Protein AF-A0A813FRA6-F1 (afdb_monomer_lite)

Foldseek 3Di:
DDDLLLQLLLQLQLCLVCVVVCVPPPDDDDDDPDPLNVQLSVQNVVPHHSAAADPCALNPPCCVVPVVVVVRHDRPDPDDDPDDPCCDPSNVVSVVVSPPDPDPPPDDAAADPCAQNDPDPDPVVVVRHDHDPPDPDDDDDDDDDDDDDDDDDDDDDDDDDDDDDDDDDDDDDDDDDDDDDDDDDDDDDDDDDDDDDDDDDDDDPDDDDDDDDDDDDDDDDDDDDDDDPPDDLVPAAADPCAPNDPDPDVVCPSRHDHQVVDDVGDDPVRVVVVVLLVVLVVLVVCLLVVVLVVNVVVCVVPLVSLLDDRPPFQDGNLLSCLLVLVLVSNCCSCPVRVHDQCRHGPVRDGSLVSNVVSLVVCPPDDPVSNVSSVVSSVVSCVRVVDPPDDDDDDDDDDCPVVVVVQLQQKWKAKDAQPDCVRGAIWGWDPDADPNHTKTWGDDPDDDPDQIKIWHADVPVLQGIAIARDPPDPDDGQKGWARSNCNDDPVVDDFPDWTWMWGDCVNPVDTDTDDSVRITMGMDGDD

Sequence (526 aa):
MNDPYIVGGCLGSVLRRHRAKLKNLQKVVLAGASEAFASSCSRAWRGEDPRPSCLEGALCSRCISDPSHASRYSHAGGVVEEGGAGDSVVDAALLMLANYPADPNQSSLPPCRYGSQCRITKAEHLLRFLHPEQLPGGSGGSLNPRPASSARGITTTTRGIVSAEKPGDRPSTAGAKTPGSENFLRAPQGARSTPTITAKGQQQQQQQQVRRQASPLPKGTQLSSSSGSRCNPDQTPVCKYGEACYSQNPNHLAEFSHPWRQPGGESEQQAEERRETQQSHLVLNLAKAGDWEKVRKTLLQQPQLMDLRPANRTCALIHYAAFQLSTSTLDMLLTDFGADPLLQTKDGQTPLEMIKTALKTEVNMSATDRRRAENAMLRLGRSTGAKISPSATPGSSSPATEAAAKASRTVLTVTACIVDDLNGDYGMMSGFQNGKPTYEKATTHASSQKPLYMFFHQRLATGWCIGLDPTSDSDPLAYIGQTISKEDPCSKAYASTWRVCYSPSVLSAPYWASSTHMTVSKRFRR

Structure (mmCIF, N/CA/C/O backbone):
data_AF-A0A813FRA6-F1
#
_entry.id   AF-A0A813FRA6-F1
#
loop_
_atom_site.group_PDB
_atom_site.id
_atom_site.type_symbol
_atom_site.label_atom_id
_atom_site.label_alt_id
_atom_site.label_comp_id
_atom_site.label_asym_id
_atom_site.label_entity_id
_atom_site.label_seq_id
_atom_site.pdbx_PDB_ins_code
_atom_site.Cartn_x
_atom_site.Cartn_y
_atom_site.Cartn_z
_atom_site.occupancy
_atom_site.B_iso_or_equiv
_atom_site.auth_seq_id
_atom_site.auth_comp_id
_atom_site.auth_asym_id
_atom_site.auth_atom_id
_atom_site.pdbx_PDB_model_num
ATOM 1 N N . MET A 1 1 ? -4.646 10.549 -23.892 1.00 58.91 1 MET A N 1
ATOM 2 C CA . MET A 1 1 ? -3.787 11.491 -23.137 1.00 58.91 1 MET A CA 1
ATOM 3 C C . MET A 1 1 ? -4.608 12.730 -22.840 1.00 58.91 1 MET A C 1
ATOM 5 O O . MET A 1 1 ? -5.498 13.027 -23.627 1.00 58.91 1 MET A O 1
ATOM 9 N N . ASN A 1 2 ? -4.335 13.421 -21.736 1.00 85.44 2 ASN A N 1
ATOM 10 C CA . ASN A 1 2 ? -5.045 14.655 -21.405 1.00 85.44 2 ASN A CA 1
ATOM 11 C C . ASN A 1 2 ? -4.448 15.810 -22.218 1.00 85.44 2 ASN A C 1
ATOM 13 O O . ASN A 1 2 ? -3.234 15.999 -22.194 1.00 85.44 2 ASN A O 1
ATOM 17 N N . ASP A 1 3 ? -5.284 16.557 -22.939 1.00 89.00 3 ASP A N 1
ATOM 18 C CA . ASP A 1 3 ? -4.830 17.719 -23.705 1.00 89.00 3 ASP A CA 1
ATOM 19 C C . ASP A 1 3 ? -4.508 18.884 -22.742 1.00 89.00 3 ASP A C 1
ATOM 21 O O . ASP A 1 3 ? -5.363 19.237 -21.916 1.00 89.00 3 ASP A O 1
ATOM 25 N N . PRO A 1 4 ? -3.296 19.473 -22.792 1.00 91.19 4 PRO A N 1
ATOM 26 C CA . PRO A 1 4 ? -2.889 20.506 -21.845 1.00 91.19 4 PRO A CA 1
ATOM 27 C C . PRO A 1 4 ? -3.751 21.770 -21.940 1.00 91.19 4 PRO A C 1
ATOM 29 O O . PRO A 1 4 ? -3.968 22.407 -20.910 1.00 91.19 4 PRO A O 1
ATOM 32 N N . TYR A 1 5 ? -4.284 22.105 -23.122 1.00 91.88 5 TYR A N 1
ATOM 33 C CA . TYR A 1 5 ? -5.136 23.282 -23.304 1.00 91.88 5 TYR A CA 1
ATOM 34 C C . TYR A 1 5 ? -6.516 23.090 -22.665 1.00 91.88 5 TYR A C 1
ATOM 36 O O . TYR A 1 5 ? -7.050 24.018 -22.058 1.00 91.88 5 TYR A O 1
ATOM 44 N N . ILE A 1 6 ? -7.071 21.874 -22.736 1.00 88.81 6 ILE A N 1
ATOM 45 C CA . ILE A 1 6 ? -8.365 21.546 -22.121 1.00 88.81 6 ILE A CA 1
ATOM 46 C C . ILE A 1 6 ? -8.242 21.518 -20.593 1.00 88.81 6 ILE A C 1
ATOM 48 O O . ILE A 1 6 ? -9.034 22.160 -19.906 1.00 88.81 6 ILE A O 1
ATOM 52 N N . VAL A 1 7 ? -7.241 20.821 -20.037 1.00 92.62 7 VAL A N 1
ATOM 53 C CA . VAL A 1 7 ? -7.095 20.724 -18.570 1.00 92.62 7 VAL A CA 1
ATOM 54 C C . VAL A 1 7 ? -6.694 22.067 -17.955 1.00 92.62 7 VAL A C 1
ATOM 56 O O . VAL A 1 7 ? -7.208 22.423 -16.893 1.00 92.62 7 VAL A O 1
ATOM 59 N N . GLY A 1 8 ? -5.834 22.840 -18.627 1.00 94.44 8 GLY A N 1
ATOM 60 C CA . GLY A 1 8 ? -5.504 24.200 -18.205 1.00 94.44 8 GLY A CA 1
ATOM 61 C C . GLY A 1 8 ? -6.724 25.117 -18.265 1.00 94.44 8 GLY A C 1
ATOM 62 O O . GLY A 1 8 ? -7.016 25.796 -17.284 1.00 94.44 8 GLY A O 1
ATOM 63 N N . GLY A 1 9 ? -7.504 25.063 -19.350 1.00 94.69 9 GLY A N 1
ATOM 64 C CA . GLY A 1 9 ? -8.770 25.789 -19.481 1.00 94.69 9 GLY A CA 1
ATOM 65 C C . GLY A 1 9 ? -9.768 25.485 -18.359 1.00 94.69 9 GLY A C 1
ATOM 66 O O . GLY A 1 9 ? -10.227 26.409 -17.688 1.00 94.69 9 GLY A O 1
ATOM 67 N N . CYS A 1 10 ? -10.036 24.202 -18.083 1.00 93.56 10 CYS A N 1
ATOM 68 C CA . CYS A 1 10 ? -10.879 23.777 -16.958 1.00 93.56 10 CYS A CA 1
ATOM 69 C C . CYS A 1 10 ? -10.415 24.387 -15.625 1.00 93.56 10 CYS A C 1
ATOM 71 O O . CYS A 1 10 ? -11.221 24.965 -14.894 1.00 93.56 10 CYS A O 1
ATOM 73 N N . LEU A 1 11 ? -9.117 24.283 -15.310 1.00 94.25 11 LEU A N 1
ATOM 74 C CA . LEU A 1 11 ? -8.564 24.811 -14.062 1.00 94.25 11 LEU A CA 1
ATOM 75 C C . LEU A 1 11 ? -8.674 26.342 -13.995 1.00 94.25 11 LEU A C 1
ATOM 77 O O . LEU A 1 11 ? -9.084 26.878 -12.966 1.00 94.25 11 LEU A O 1
ATOM 81 N N . GLY A 1 12 ? -8.369 27.044 -15.088 1.00 94.44 12 GLY A N 1
ATOM 82 C CA . GLY A 1 12 ? -8.469 28.501 -15.167 1.00 94.44 12 GLY A CA 1
ATOM 83 C C . GLY A 1 12 ? -9.892 29.002 -14.924 1.00 94.44 12 GLY A C 1
ATOM 84 O O . GLY A 1 12 ? -10.078 29.926 -14.134 1.00 94.44 12 GLY A O 1
ATOM 85 N N . SER A 1 13 ? -10.901 28.344 -15.505 1.00 94.06 13 SER A N 1
ATOM 86 C CA . SER A 1 13 ? -12.316 28.686 -15.301 1.00 94.06 13 SER A CA 1
ATOM 87 C C . SER A 1 13 ? -12.817 28.367 -13.884 1.00 94.06 13 SER A C 1
ATOM 89 O O . SER A 1 13 ? -13.525 29.186 -13.290 1.00 94.06 13 SER A O 1
ATOM 91 N N . VAL A 1 14 ? -12.401 27.239 -13.287 1.00 93.94 14 VAL A N 1
ATOM 92 C CA . VAL A 1 14 ? -12.669 26.927 -11.865 1.00 93.94 14 VAL A CA 1
ATOM 93 C C . VAL A 1 14 ? -12.080 28.012 -10.961 1.00 93.94 14 VAL A C 1
ATOM 95 O O . VAL A 1 14 ? -12.782 28.579 -10.120 1.00 93.94 14 VAL A O 1
ATOM 98 N N . LEU A 1 15 ? -10.804 28.353 -11.161 1.00 93.50 15 LEU A N 1
ATOM 99 C CA . LEU A 1 15 ? -10.132 29.396 -10.394 1.00 93.50 15 LEU A CA 1
ATOM 100 C C . LEU A 1 15 ? -10.828 30.758 -10.594 1.00 93.50 15 LEU A C 1
ATOM 102 O O . LEU A 1 15 ? -11.135 31.419 -9.601 1.00 93.50 15 LEU A O 1
ATOM 106 N N . ARG A 1 16 ? -11.168 31.150 -11.835 1.00 92.62 16 ARG A N 1
ATOM 107 C CA . ARG A 1 16 ? -11.872 32.411 -12.162 1.00 92.62 16 ARG A CA 1
ATOM 108 C C . ARG A 1 16 ? -13.177 32.545 -11.382 1.00 92.62 16 ARG A C 1
ATOM 110 O O . ARG A 1 16 ? -13.415 33.587 -10.773 1.00 92.62 16 ARG A O 1
ATOM 117 N N . ARG A 1 17 ? -13.983 31.480 -11.323 1.00 90.75 17 ARG A N 1
ATOM 118 C CA . ARG A 1 17 ? -15.232 31.429 -10.542 1.00 90.75 17 ARG A CA 1
ATOM 119 C C . ARG A 1 17 ? -14.991 31.584 -9.039 1.00 90.75 17 ARG A C 1
ATOM 121 O O . ARG A 1 17 ? -15.763 32.249 -8.351 1.00 90.75 17 ARG A O 1
ATOM 128 N N . HIS A 1 18 ? -13.906 31.012 -8.519 1.00 92.06 18 HIS A N 1
ATOM 129 C CA . HIS A 1 18 ? -13.543 31.122 -7.106 1.00 92.06 18 HIS A CA 1
ATOM 130 C C . HIS A 1 18 ? -12.729 32.375 -6.746 1.00 92.06 18 HIS A C 1
ATOM 132 O O . HIS A 1 18 ? -12.521 32.619 -5.558 1.00 92.06 18 HIS A O 1
ATOM 138 N N . ARG A 1 19 ? -12.365 33.237 -7.709 1.00 90.38 19 ARG A N 1
ATOM 139 C CA . ARG A 1 19 ? -11.602 34.488 -7.504 1.00 90.38 19 ARG A CA 1
ATOM 140 C C . ARG A 1 19 ? -12.143 35.378 -6.377 1.00 90.38 19 ARG A C 1
ATOM 142 O O . ARG A 1 19 ? -11.358 36.011 -5.681 1.00 90.38 19 ARG A O 1
ATOM 149 N N . ALA A 1 20 ? -13.458 35.391 -6.143 1.00 88.38 20 ALA A N 1
ATOM 150 C CA . ALA A 1 20 ? -14.070 36.127 -5.031 1.00 88.38 20 ALA A CA 1
ATOM 151 C C . ALA A 1 20 ? -13.748 35.547 -3.635 1.00 88.38 20 ALA A C 1
ATOM 153 O O . ALA A 1 20 ? -13.649 36.313 -2.679 1.00 88.38 20 ALA A O 1
ATOM 154 N N . LYS A 1 21 ? -13.553 34.225 -3.521 1.00 88.88 21 LYS A N 1
ATOM 155 C CA . LYS A 1 21 ? -13.113 33.528 -2.296 1.00 88.88 21 LYS A CA 1
ATOM 156 C C . LYS A 1 21 ? -11.585 33.519 -2.154 1.00 88.88 21 LYS A C 1
ATOM 158 O O . LYS A 1 21 ? -11.073 33.546 -1.044 1.00 88.88 21 LYS A O 1
ATOM 163 N N . LEU A 1 22 ? -10.860 33.534 -3.275 1.00 85.88 22 LEU A N 1
ATOM 164 C CA . LEU A 1 22 ? -9.391 33.542 -3.321 1.00 85.88 22 LEU A CA 1
ATOM 165 C C . LEU A 1 22 ? -8.765 34.935 -3.093 1.00 85.88 22 LEU A C 1
ATOM 167 O O . LEU A 1 22 ? -7.548 35.058 -3.173 1.00 85.88 22 LEU A O 1
ATOM 171 N N . LYS A 1 23 ? -9.557 35.976 -2.778 1.00 83.25 23 LYS A N 1
ATOM 172 C CA . LYS A 1 23 ? -9.085 37.363 -2.559 1.00 83.25 23 LYS A CA 1
ATOM 173 C C . LYS A 1 23 ? -7.955 37.500 -1.526 1.00 83.25 23 LYS A C 1
ATOM 175 O O . LYS A 1 23 ? -7.178 38.442 -1.618 1.00 83.25 23 LYS A O 1
ATOM 180 N N . ASN A 1 24 ? -7.859 36.572 -0.573 1.00 84.50 24 ASN A N 1
ATOM 181 C CA . ASN A 1 24 ? -6.839 36.591 0.480 1.00 84.50 24 ASN A CA 1
ATOM 182 C C . ASN A 1 24 ? -5.502 35.952 0.044 1.00 84.50 24 ASN A C 1
ATOM 184 O O . ASN A 1 24 ? -4.516 36.053 0.769 1.00 84.50 24 ASN A O 1
ATOM 188 N N . LEU A 1 25 ? -5.441 35.299 -1.124 1.00 78.00 25 LEU A N 1
ATOM 189 C CA . LEU A 1 25 ? -4.198 34.761 -1.680 1.00 78.00 25 LEU A CA 1
ATOM 190 C C . LEU A 1 25 ? -3.490 35.842 -2.503 1.00 78.00 25 LEU A C 1
ATOM 192 O O . LEU A 1 25 ? -3.868 36.114 -3.641 1.00 78.00 25 LEU A O 1
ATOM 196 N N . GLN A 1 26 ? -2.421 36.420 -1.950 1.00 71.00 26 GLN A N 1
ATOM 197 C CA . GLN A 1 26 ? -1.616 37.447 -2.632 1.00 71.00 26 GLN A CA 1
ATOM 198 C C . GLN A 1 26 ? -1.001 36.966 -3.960 1.00 71.00 26 GLN A C 1
ATOM 200 O O . GLN A 1 26 ? -0.720 37.777 -4.840 1.00 71.00 26 GLN A O 1
ATOM 205 N N . LYS A 1 27 ? -0.769 35.655 -4.113 1.00 81.94 27 LYS A N 1
ATOM 206 C CA . LYS A 1 27 ? -0.176 35.054 -5.311 1.00 81.94 27 LYS A CA 1
ATOM 207 C C . LYS A 1 27 ? -0.664 33.617 -5.490 1.00 81.94 27 LYS A C 1
ATOM 209 O O . LYS A 1 27 ? -0.610 32.827 -4.553 1.00 81.94 27 LYS A O 1
ATOM 214 N N . VAL A 1 28 ? -1.074 33.268 -6.708 1.00 78.56 28 VAL A N 1
ATOM 215 C CA . VAL A 1 28 ? -1.267 31.877 -7.146 1.00 78.56 28 VAL A CA 1
ATOM 216 C C . VAL A 1 28 ? -0.124 31.545 -8.100 1.00 78.56 28 VAL A C 1
ATOM 218 O O . VAL A 1 28 ? 0.088 32.261 -9.077 1.00 78.56 28 VAL A O 1
ATOM 221 N N . VAL A 1 29 ? 0.634 30.487 -7.809 1.00 84.81 29 VAL A N 1
ATOM 222 C CA . VAL A 1 29 ? 1.741 30.015 -8.654 1.00 84.81 29 VAL A CA 1
ATOM 223 C C . VAL A 1 29 ? 1.311 28.713 -9.319 1.00 84.81 29 VAL A C 1
ATOM 225 O O . VAL A 1 29 ? 1.082 27.715 -8.641 1.00 84.81 29 VAL A O 1
ATOM 228 N N . LEU A 1 30 ? 1.198 28.724 -10.646 1.00 81.50 30 LEU A N 1
ATOM 229 C CA . LEU A 1 30 ? 0.900 27.535 -11.442 1.00 81.50 30 LEU A CA 1
ATOM 230 C C . LEU A 1 30 ? 2.218 26.898 -11.893 1.00 81.50 30 LEU A C 1
ATOM 232 O O . LEU A 1 30 ? 2.856 27.384 -12.824 1.00 81.50 30 LEU A O 1
ATOM 236 N N . ALA A 1 31 ? 2.625 25.818 -11.228 1.00 76.94 31 ALA A N 1
ATOM 237 C CA . ALA A 1 31 ? 3.746 24.988 -11.658 1.00 76.94 31 ALA A CA 1
ATOM 238 C C . ALA A 1 31 ? 3.228 23.800 -12.482 1.00 76.94 31 ALA A C 1
ATOM 240 O O . ALA A 1 31 ? 2.340 23.071 -12.041 1.00 76.94 31 ALA A O 1
ATOM 241 N N . GLY A 1 32 ? 3.787 23.586 -13.673 1.00 78.62 32 GLY A N 1
ATOM 242 C CA . GLY A 1 32 ? 3.429 22.464 -14.537 1.00 78.62 32 GLY A CA 1
ATOM 243 C C . GLY A 1 32 ? 4.476 22.237 -15.622 1.00 78.62 32 GLY A C 1
ATOM 244 O O . GLY A 1 32 ? 5.059 23.186 -16.131 1.00 78.62 32 GLY A O 1
ATOM 245 N N . ALA A 1 33 ? 4.700 20.977 -15.998 1.00 81.38 33 ALA A N 1
ATOM 246 C CA . ALA A 1 33 ? 5.732 20.576 -16.964 1.00 81.38 33 ALA A CA 1
ATOM 247 C C . ALA A 1 33 ? 5.398 20.907 -18.439 1.00 81.38 33 ALA A C 1
ATOM 249 O O . ALA A 1 33 ? 6.047 20.402 -19.350 1.00 81.38 33 ALA A O 1
ATOM 250 N N . SER A 1 34 ? 4.361 21.712 -18.692 1.00 91.50 34 SER A N 1
ATOM 251 C CA . SER A 1 34 ? 3.933 22.115 -20.031 1.00 91.50 34 SER A CA 1
ATOM 252 C C . SER A 1 34 ? 3.482 23.572 -20.024 1.00 91.50 34 SER A C 1
ATOM 254 O O . SER A 1 34 ? 2.524 23.939 -19.342 1.00 91.50 34 SER A O 1
ATOM 256 N N . GLU A 1 35 ? 4.148 24.394 -20.831 1.00 92.69 35 GLU A N 1
ATOM 257 C CA . GLU A 1 35 ? 3.811 25.807 -21.022 1.00 92.69 35 GLU A CA 1
ATOM 258 C C . GLU A 1 35 ? 2.386 25.991 -21.574 1.00 92.69 35 GLU A C 1
ATOM 260 O O . GLU A 1 35 ? 1.665 26.889 -21.146 1.00 92.69 35 GLU A O 1
ATOM 265 N N . ALA A 1 36 ? 1.924 25.077 -22.437 1.00 93.38 36 ALA A N 1
ATOM 266 C CA . ALA A 1 36 ? 0.559 25.063 -22.968 1.00 93.38 36 ALA A CA 1
ATOM 267 C C . ALA A 1 36 ? -0.516 24.986 -21.865 1.00 93.38 36 ALA A C 1
ATOM 269 O O . ALA A 1 36 ? -1.549 25.653 -21.957 1.00 93.38 36 ALA A O 1
ATOM 270 N N . PHE A 1 37 ? -0.261 24.222 -20.797 1.00 94.75 37 PHE A N 1
ATOM 271 C CA . PHE A 1 37 ? -1.153 24.116 -19.638 1.00 94.75 37 PHE A CA 1
ATOM 272 C C . PHE A 1 37 ? -1.153 25.403 -18.798 1.00 94.75 37 PHE A C 1
ATOM 274 O O . PHE A 1 37 ? -2.215 25.915 -18.443 1.00 94.75 37 PHE A O 1
ATOM 281 N N . ALA A 1 38 ? 0.027 25.970 -18.524 1.00 93.81 38 ALA A N 1
ATOM 282 C CA . ALA A 1 38 ? 0.139 27.226 -17.782 1.00 93.81 38 ALA A CA 1
ATOM 283 C C . ALA A 1 38 ? -0.499 28.403 -18.548 1.00 93.81 38 ALA A C 1
ATOM 285 O O . ALA A 1 38 ? -1.230 29.206 -17.964 1.00 93.81 38 ALA A O 1
ATOM 286 N N . SER A 1 39 ? -0.280 28.469 -19.865 1.00 93.81 39 SER A N 1
ATOM 287 C CA . SER A 1 39 ? -0.827 29.492 -20.758 1.00 93.81 39 SER A CA 1
ATOM 288 C C . SER A 1 39 ? -2.355 29.415 -20.850 1.00 93.81 39 SER A C 1
ATOM 290 O O . SER A 1 39 ? -3.034 30.391 -20.531 1.00 93.81 39 SER A O 1
ATOM 292 N N . SER A 1 40 ? -2.924 28.247 -21.171 1.00 95.06 40 SER A N 1
ATOM 293 C CA . SER A 1 40 ? -4.387 28.062 -21.227 1.00 95.06 40 SER A CA 1
ATOM 294 C C . SER A 1 40 ? -5.079 28.349 -19.890 1.00 95.06 40 SER A C 1
ATOM 296 O O . SER A 1 40 ? -6.104 29.030 -19.872 1.00 95.06 40 SER A O 1
ATOM 298 N N . CYS A 1 41 ? -4.492 27.928 -18.765 1.00 94.88 41 CYS A N 1
ATOM 299 C CA . CYS A 1 41 ? -5.009 28.249 -17.433 1.00 94.88 41 CYS A CA 1
ATOM 300 C C . CYS A 1 41 ? -4.947 29.753 -17.118 1.00 94.88 41 CYS A C 1
ATOM 302 O O . CYS A 1 41 ? -5.882 30.301 -16.535 1.00 94.88 41 CYS A O 1
ATOM 304 N N . SER A 1 42 ? -3.875 30.439 -17.527 1.00 93.06 42 SER A N 1
ATOM 305 C CA . SER A 1 42 ? -3.710 31.893 -17.376 1.00 93.06 42 SER A CA 1
ATOM 306 C C . SER A 1 42 ? -4.744 32.680 -18.195 1.00 93.06 42 SER A C 1
ATOM 308 O O . SER A 1 42 ? -5.287 33.682 -17.722 1.00 93.06 42 SER A O 1
ATOM 310 N N . ARG A 1 43 ? -5.068 32.195 -19.400 1.00 93.75 43 ARG A N 1
ATOM 311 C CA . ARG A 1 43 ? -6.066 32.776 -20.312 1.00 93.75 43 ARG A CA 1
ATOM 312 C C . ARG A 1 43 ? -7.496 32.573 -19.805 1.00 93.75 43 ARG A C 1
ATOM 314 O O . ARG A 1 43 ? -8.196 33.560 -19.575 1.00 93.75 43 ARG A O 1
ATOM 321 N N . ALA A 1 44 ? -7.875 31.340 -19.471 1.00 95.06 44 ALA A N 1
ATOM 322 C CA . ALA A 1 44 ? -9.184 31.043 -18.884 1.00 95.06 44 ALA A CA 1
ATOM 323 C C . ALA A 1 44 ? -9.402 31.724 -17.513 1.00 95.06 44 ALA A C 1
ATOM 325 O O . ALA A 1 44 ? -10.517 32.139 -17.206 1.00 95.06 44 ALA A O 1
ATOM 326 N N . TRP A 1 45 ? -8.345 31.946 -16.715 1.00 93.25 45 TRP A N 1
ATOM 327 C CA . TRP A 1 45 ? -8.419 32.764 -15.491 1.00 93.25 45 TRP A CA 1
ATOM 328 C C . TRP A 1 45 ? -8.784 34.234 -15.768 1.00 93.25 45 TRP A C 1
ATOM 330 O O . TRP A 1 45 ? -9.567 34.829 -15.020 1.00 93.25 45 TRP A O 1
ATOM 340 N N . ARG A 1 46 ? -8.243 34.832 -16.841 1.00 92.62 46 ARG A N 1
ATOM 341 C CA . ARG A 1 46 ? -8.623 36.189 -17.278 1.00 92.62 46 ARG A CA 1
ATOM 342 C C . ARG A 1 46 ? -10.013 36.227 -17.919 1.00 92.62 46 ARG A C 1
ATOM 344 O O . ARG A 1 46 ? -10.701 37.236 -17.787 1.00 92.62 46 ARG A O 1
ATOM 351 N N . GLY A 1 47 ? -10.456 35.118 -18.510 1.00 92.88 47 GLY A N 1
ATOM 352 C CA . GLY A 1 47 ? -11.707 35.016 -19.263 1.00 92.88 47 GLY A CA 1
ATOM 353 C C . GLY A 1 47 ? -11.523 35.049 -20.777 1.00 92.88 47 GLY A C 1
ATOM 354 O O . GLY A 1 47 ? -12.473 35.342 -21.491 1.00 92.88 47 GLY A O 1
ATOM 355 N N . GLU A 1 48 ? -10.309 34.781 -21.250 1.00 93.94 48 GLU A N 1
ATOM 356 C CA . GLU A 1 48 ? -10.024 34.490 -22.652 1.00 93.94 48 GLU A CA 1
ATOM 357 C C . GLU A 1 48 ? -10.252 32.999 -22.943 1.00 93.94 48 GLU A C 1
ATOM 359 O O . GLU A 1 48 ? -10.066 32.154 -22.063 1.00 93.94 48 GLU A O 1
ATOM 364 N N . ASP A 1 49 ? -10.532 32.669 -24.205 1.00 93.25 49 ASP A N 1
ATOM 365 C CA . ASP A 1 49 ? -10.535 31.289 -24.698 1.00 93.25 49 ASP A CA 1
ATOM 366 C C . ASP A 1 49 ? -9.186 30.594 -24.394 1.00 93.25 49 ASP A C 1
ATOM 368 O O . ASP A 1 49 ? -8.133 31.118 -24.775 1.00 93.25 49 ASP A O 1
ATOM 372 N N . PRO A 1 50 ? -9.161 29.419 -23.735 1.00 94.50 50 PRO A N 1
ATOM 373 C CA . PRO A 1 50 ? -7.916 28.717 -23.423 1.00 94.50 50 PRO A CA 1
ATOM 374 C C . PRO A 1 50 ? -7.151 28.218 -24.662 1.00 94.50 50 PRO A C 1
ATOM 376 O O . PRO A 1 50 ? -5.939 27.998 -24.573 1.00 94.50 50 PRO A O 1
ATOM 379 N N . ARG A 1 51 ? -7.819 28.042 -25.811 1.00 94.38 51 ARG A N 1
ATOM 380 C CA . ARG A 1 51 ? -7.231 27.517 -27.056 1.00 94.38 51 ARG A CA 1
ATOM 381 C C . ARG A 1 51 ? -6.339 28.562 -27.735 1.00 94.38 51 ARG A C 1
ATOM 383 O O . ARG A 1 51 ? -6.785 29.705 -27.890 1.00 94.38 51 ARG A O 1
ATOM 390 N N . PRO A 1 52 ? -5.114 28.230 -28.185 1.00 92.06 52 PRO A N 1
ATOM 391 C CA . PRO A 1 52 ? -4.254 29.165 -28.915 1.00 92.06 52 PRO A CA 1
ATOM 392 C C . PRO A 1 52 ? -4.957 29.704 -30.167 1.00 92.06 52 PRO A C 1
ATOM 394 O O . PRO A 1 52 ? -5.748 28.994 -30.788 1.00 92.06 52 PRO A O 1
ATOM 397 N N . SER A 1 53 ? -4.683 30.954 -30.536 1.00 92.44 53 SER A N 1
ATOM 398 C CA . SER A 1 53 ? -5.254 31.559 -31.744 1.00 92.44 53 SER A CA 1
ATOM 399 C C . SER A 1 53 ? -4.828 30.789 -32.996 1.00 92.44 53 SER A C 1
ATOM 401 O O . SER A 1 53 ? -3.678 30.358 -33.102 1.00 92.44 53 SER A O 1
ATOM 403 N N . CYS A 1 54 ? -5.732 30.624 -33.961 1.00 93.62 54 CYS A N 1
ATOM 404 C CA . CYS A 1 54 ? -5.374 30.052 -35.254 1.00 93.62 54 CYS A CA 1
ATOM 405 C C . CYS A 1 54 ? -4.422 30.984 -36.024 1.00 93.62 54 CYS A C 1
ATOM 407 O O . CYS A 1 54 ? -4.681 32.182 -36.126 1.00 93.62 54 CYS A O 1
ATOM 409 N N . LEU A 1 55 ? -3.362 30.431 -36.626 1.00 90.81 55 LEU A N 1
ATOM 410 C CA . LEU A 1 55 ? -2.430 31.185 -37.480 1.00 90.81 55 LEU A CA 1
ATOM 411 C C . LEU A 1 55 ? -3.088 31.704 -38.772 1.00 90.81 55 LEU A C 1
ATOM 413 O O . LEU A 1 55 ? -2.684 32.737 -39.290 1.00 90.81 55 LEU A O 1
ATOM 417 N N . GLU A 1 56 ? -4.124 31.019 -39.265 1.00 90.00 56 GLU A N 1
ATOM 418 C CA . GLU A 1 56 ? -4.952 31.460 -40.402 1.00 90.00 56 GLU A CA 1
ATOM 419 C C . GLU A 1 56 ? -6.057 32.459 -39.967 1.00 90.00 56 GLU A C 1
ATOM 421 O O . GLU A 1 56 ? -6.847 32.931 -40.786 1.00 90.00 56 GLU A O 1
ATOM 426 N N . GLY A 1 57 ? -6.115 32.806 -38.672 1.00 88.94 57 GLY A N 1
ATOM 427 C CA . GLY A 1 57 ? -7.025 33.804 -38.107 1.00 88.94 57 GLY A CA 1
ATOM 428 C C . GLY A 1 57 ? -8.504 33.499 -38.353 1.00 88.94 57 GLY A C 1
ATOM 429 O O . GLY A 1 57 ? -8.944 32.351 -38.294 1.00 88.94 57 GLY A O 1
ATOM 430 N N . ALA A 1 58 ? -9.279 34.545 -38.644 1.00 84.94 58 ALA A N 1
ATOM 431 C CA . ALA A 1 58 ? -10.699 34.442 -38.987 1.00 84.94 58 ALA A CA 1
ATOM 432 C C . ALA A 1 58 ? -10.962 33.781 -40.357 1.00 84.94 58 ALA A C 1
ATOM 434 O O . ALA A 1 58 ? -12.081 33.351 -40.619 1.00 84.94 58 ALA A O 1
ATOM 435 N N . LEU A 1 59 ? -9.946 33.695 -41.225 1.00 87.38 59 LEU A N 1
ATOM 436 C CA . LEU A 1 59 ? -10.053 33.186 -42.599 1.00 87.38 59 LEU A CA 1
ATOM 437 C C . LEU A 1 59 ? -9.680 31.698 -42.723 1.00 87.38 59 LEU A C 1
ATOM 439 O O . LEU A 1 59 ? -9.547 31.182 -43.832 1.00 87.38 59 LEU A O 1
ATOM 443 N N . CYS A 1 60 ? -9.505 30.999 -41.597 1.00 89.50 60 CYS A N 1
ATOM 444 C CA . CYS A 1 60 ? -9.135 29.588 -41.573 1.00 89.50 60 CYS A CA 1
ATOM 445 C C . CYS A 1 60 ? -10.217 28.697 -42.203 1.00 89.50 60 CYS A C 1
ATOM 447 O O . CYS A 1 60 ? -11.197 28.331 -41.555 1.00 89.50 60 CYS A O 1
ATOM 449 N N . SER A 1 61 ? -10.007 28.261 -43.446 1.00 86.25 61 SER A N 1
ATOM 450 C CA . SER A 1 61 ? -10.926 27.349 -44.146 1.00 86.25 61 SER A CA 1
ATOM 451 C C . SER A 1 61 ? -11.088 26.000 -43.430 1.00 86.25 61 SER A C 1
ATOM 453 O O . SER A 1 61 ? -12.137 25.359 -43.532 1.00 86.25 61 SER A O 1
ATOM 455 N N . ARG A 1 62 ? -10.080 25.591 -42.645 1.00 84.69 62 ARG A N 1
ATOM 456 C CA . ARG A 1 62 ? -10.087 24.350 -41.854 1.00 84.69 62 ARG A CA 1
ATOM 457 C C . ARG A 1 62 ? -11.106 24.359 -40.719 1.00 84.69 62 ARG A C 1
ATOM 459 O O . ARG A 1 62 ? -11.520 23.288 -40.296 1.00 84.69 62 ARG A O 1
ATOM 466 N N . CYS A 1 63 ? -11.538 25.521 -40.218 1.00 75.56 63 CYS A N 1
ATOM 467 C CA . CYS A 1 63 ? -12.498 25.563 -39.110 1.00 75.56 63 CYS A CA 1
ATOM 468 C C . CYS A 1 63 ? -13.895 25.050 -39.513 1.00 75.56 63 CYS A C 1
ATOM 470 O O . CYS A 1 63 ? -14.640 24.580 -38.655 1.00 75.56 63 CYS A O 1
ATOM 472 N N . ILE A 1 64 ? -14.215 25.089 -40.814 1.00 75.44 64 ILE A N 1
ATOM 473 C CA . ILE A 1 64 ? -15.462 24.570 -41.393 1.00 75.44 64 ILE A CA 1
ATOM 474 C C . ILE A 1 64 ? -15.335 23.074 -41.728 1.00 75.44 64 ILE A C 1
ATOM 476 O O . ILE A 1 64 ? -16.298 22.326 -41.569 1.00 75.44 64 ILE A O 1
ATOM 480 N N . SER A 1 65 ? -14.163 22.624 -42.193 1.00 83.00 65 SER A N 1
ATOM 481 C CA . SER A 1 65 ? -13.954 21.253 -42.688 1.00 83.00 65 SER A CA 1
ATOM 482 C C . SER A 1 65 ? -13.389 20.262 -41.663 1.00 83.00 65 SER A C 1
ATOM 484 O O . SER A 1 65 ? -13.568 19.058 -41.841 1.00 83.00 65 SER A O 1
ATOM 486 N N . ASP A 1 66 ? -12.736 20.729 -40.594 1.00 86.50 66 ASP A N 1
ATOM 487 C CA . ASP A 1 66 ? -12.092 19.892 -39.577 1.00 86.50 66 ASP A CA 1
ATOM 488 C C . ASP A 1 66 ? -12.532 20.273 -38.143 1.00 86.50 66 ASP A C 1
ATOM 490 O O . ASP A 1 66 ? -11.991 21.202 -37.527 1.00 86.50 66 ASP A O 1
ATOM 494 N N . PRO A 1 67 ? -13.471 19.510 -37.546 1.00 79.75 67 PRO A N 1
ATOM 495 C CA . PRO A 1 67 ? -13.872 19.678 -36.150 1.00 79.75 67 PRO A CA 1
ATOM 496 C C . PRO A 1 67 ? -12.723 19.518 -35.141 1.00 79.75 67 PRO A C 1
ATOM 498 O O . PRO A 1 67 ? -12.790 20.074 -34.043 1.00 79.75 67 PRO A O 1
ATOM 501 N N . SER A 1 68 ? -11.655 18.784 -35.481 1.00 81.12 68 SER A N 1
ATOM 502 C CA . SER A 1 68 ? -10.495 18.614 -34.601 1.00 81.12 68 SER A CA 1
ATOM 503 C C . SER A 1 68 ? -9.650 19.891 -34.540 1.00 81.12 68 SER A C 1
ATOM 505 O O . SER A 1 68 ? -9.261 20.309 -33.446 1.00 81.12 68 SER A O 1
ATOM 507 N N . HIS A 1 69 ? -9.481 20.590 -35.667 1.00 88.62 69 HIS A N 1
ATOM 508 C CA . HIS A 1 69 ? -8.877 21.924 -35.720 1.00 88.62 69 HIS A CA 1
ATOM 509 C C . HIS A 1 69 ? -9.706 22.941 -34.926 1.00 88.62 69 HIS A C 1
ATOM 511 O O . HIS A 1 69 ? -9.170 23.638 -34.061 1.00 88.62 69 HIS A O 1
ATOM 517 N N . ALA A 1 70 ? -11.026 22.962 -35.136 1.00 82.31 70 ALA A N 1
ATOM 518 C CA . ALA A 1 70 ? -11.940 23.823 -34.383 1.00 82.31 70 ALA A CA 1
ATOM 519 C C . ALA A 1 70 ? -11.905 23.549 -32.863 1.00 82.31 70 ALA A C 1
ATOM 521 O O . ALA A 1 70 ? -11.990 24.482 -32.065 1.00 82.31 70 ALA A O 1
ATOM 522 N N . SER A 1 71 ? -11.714 22.297 -32.428 1.00 81.44 71 SER A N 1
ATOM 523 C CA . SER A 1 71 ? -11.572 21.977 -30.997 1.00 81.44 71 SER A CA 1
ATOM 524 C C . SER A 1 71 ? -10.245 22.444 -30.376 1.00 81.44 71 SER A C 1
ATOM 526 O O . SER A 1 71 ? -10.173 22.601 -29.158 1.00 81.44 71 SER A O 1
ATOM 528 N N . ARG A 1 72 ? -9.212 22.711 -31.190 1.00 85.81 72 ARG A N 1
ATOM 529 C CA . ARG A 1 72 ? -7.853 23.056 -30.735 1.00 85.81 72 ARG A CA 1
ATOM 530 C C . ARG A 1 72 ? -7.470 24.525 -30.853 1.00 85.81 72 ARG A C 1
ATOM 532 O O . ARG A 1 72 ? -6.641 24.966 -30.063 1.00 85.81 72 ARG A O 1
ATOM 539 N N . TYR A 1 73 ? -8.050 25.270 -31.792 1.00 91.31 73 TYR A N 1
ATOM 540 C CA . TYR A 1 73 ? -7.669 26.660 -32.058 1.00 91.31 73 TYR A CA 1
ATOM 541 C C . TYR A 1 73 ? -8.840 27.631 -31.891 1.00 91.31 73 TYR A C 1
ATOM 543 O O . TYR A 1 73 ? -9.956 27.375 -32.351 1.00 91.31 73 TYR A O 1
ATOM 551 N N . SER A 1 74 ? -8.579 28.772 -31.254 1.00 91.31 74 SER A N 1
ATOM 552 C CA . SER A 1 74 ? -9.535 29.877 -31.165 1.00 91.31 74 SER A CA 1
ATOM 553 C C . SER A 1 74 ? -9.482 30.734 -32.431 1.00 91.31 74 SER A C 1
ATOM 555 O O . SER A 1 74 ? -8.418 30.992 -32.996 1.00 91.31 74 SER A O 1
ATOM 557 N N . HIS A 1 75 ? -10.654 31.159 -32.898 1.00 88.44 75 HIS A N 1
ATOM 558 C CA . HIS A 1 75 ? -10.828 31.914 -34.140 1.00 88.44 75 HIS A CA 1
ATOM 559 C C . HIS A 1 75 ? -11.448 33.277 -33.803 1.00 88.44 75 HIS A C 1
ATOM 561 O O . HIS A 1 75 ? -12.610 33.550 -34.097 1.00 88.44 75 HIS A O 1
ATOM 567 N N . ALA A 1 76 ? -10.678 34.109 -33.097 1.00 69.62 76 ALA A N 1
ATOM 568 C CA . ALA A 1 76 ? -11.088 35.459 -32.723 1.00 69.62 76 ALA A CA 1
ATOM 569 C C . ALA A 1 76 ? -11.208 36.333 -33.985 1.00 69.62 76 ALA A C 1
ATOM 571 O O . ALA A 1 76 ? -10.215 36.577 -34.669 1.00 69.62 76 ALA A O 1
ATOM 572 N N . GLY A 1 77 ? -12.429 36.761 -34.311 1.00 57.44 77 GLY A N 1
ATOM 573 C CA . GLY A 1 77 ? -12.717 37.502 -35.544 1.00 57.44 77 GLY A CA 1
ATOM 574 C C . GLY A 1 77 ? -14.198 37.590 -35.917 1.00 57.44 77 GLY A C 1
ATOM 575 O O . GLY A 1 77 ? -14.584 38.500 -36.643 1.00 57.44 77 GLY A O 1
ATOM 576 N N . GLY A 1 78 ? -15.048 36.708 -35.381 1.00 50.50 78 GLY A N 1
ATOM 577 C CA . GLY A 1 78 ? -16.487 36.966 -35.343 1.00 50.50 78 GLY A CA 1
ATOM 578 C C . GLY A 1 78 ? -16.778 38.108 -34.370 1.00 50.50 78 GLY A C 1
ATOM 579 O O . GLY A 1 78 ? -16.626 37.926 -33.162 1.00 50.50 78 GLY A O 1
ATOM 580 N N . VAL A 1 79 ? -17.172 39.274 -34.886 1.00 42.31 79 VAL A N 1
ATOM 581 C CA . VAL A 1 79 ? -17.656 40.391 -34.064 1.00 42.31 79 VAL A CA 1
ATOM 582 C C . VAL A 1 79 ? -19.014 39.993 -33.490 1.00 42.31 79 VAL A C 1
ATOM 584 O O . VAL A 1 79 ? -20.016 39.977 -34.198 1.00 42.31 79 VAL A O 1
ATOM 587 N N . VAL A 1 80 ? -19.034 39.635 -32.208 1.00 46.66 80 VAL A N 1
ATOM 588 C CA . VAL A 1 80 ? -20.273 39.523 -31.434 1.00 46.66 80 VAL A CA 1
ATOM 589 C C . VAL A 1 80 ? -20.601 40.928 -30.945 1.00 46.66 80 VAL A C 1
ATOM 591 O O . VAL A 1 80 ? -19.816 41.504 -30.194 1.00 46.66 80 VAL A O 1
ATOM 594 N N . GLU A 1 81 ? -21.717 41.495 -31.401 1.00 40.09 81 GLU A N 1
ATOM 595 C CA . GLU A 1 81 ? -22.128 42.843 -30.996 1.00 40.09 81 GLU A CA 1
ATOM 596 C C . GLU A 1 81 ? -22.368 42.929 -29.478 1.00 40.09 81 GLU A C 1
ATOM 598 O O . GLU A 1 81 ? -22.842 41.982 -28.838 1.00 40.09 81 GLU A O 1
ATOM 603 N N . GLU A 1 82 ? -22.012 44.075 -28.893 1.00 44.34 82 GLU A N 1
ATOM 604 C CA . GLU A 1 82 ? -21.976 44.291 -27.445 1.00 44.34 82 GLU A CA 1
ATOM 605 C C . GLU A 1 82 ? -23.388 44.335 -26.832 1.00 44.34 82 GLU A C 1
ATOM 607 O O . GLU A 1 82 ? -23.999 45.388 -26.673 1.00 44.34 82 GLU A O 1
ATOM 612 N N . GLY A 1 83 ? -23.916 43.165 -26.464 1.00 41.97 83 GLY A N 1
ATOM 613 C CA . GLY A 1 83 ? -25.211 43.051 -25.782 1.00 41.97 83 GLY A CA 1
ATOM 614 C C . GLY A 1 83 ? -25.642 41.626 -25.425 1.00 41.97 83 GLY A C 1
ATOM 615 O O . GLY A 1 83 ? -26.403 41.432 -24.478 1.00 41.97 83 GLY A O 1
ATOM 616 N N . GLY A 1 84 ? -25.142 40.610 -26.134 1.00 36.72 84 GLY A N 1
ATOM 617 C CA . GLY A 1 84 ? -25.427 39.208 -25.822 1.00 36.72 84 GLY A CA 1
ATOM 618 C C . GLY A 1 84 ? -24.513 38.641 -24.733 1.00 36.72 84 GLY A C 1
ATOM 619 O O . GLY A 1 84 ? -23.296 38.621 -24.898 1.00 36.72 84 GLY A O 1
ATOM 620 N N . ALA A 1 85 ? -25.088 38.075 -23.665 1.00 42.59 85 ALA A N 1
ATOM 621 C CA . ALA A 1 85 ? -24.368 37.240 -22.692 1.00 42.59 85 ALA A CA 1
ATOM 622 C C . ALA A 1 85 ? -24.047 35.847 -23.281 1.00 42.59 85 ALA A C 1
ATOM 624 O O . ALA A 1 85 ? -24.509 34.814 -22.797 1.00 42.59 85 ALA A O 1
ATOM 625 N N . GLY A 1 86 ? -23.302 35.834 -24.387 1.00 39.66 86 GLY A N 1
ATOM 626 C CA . GLY A 1 86 ? -22.892 34.633 -25.103 1.00 39.66 86 GLY A CA 1
ATOM 627 C C . GLY A 1 86 ? -21.684 33.967 -24.456 1.00 39.66 86 GLY A C 1
ATOM 628 O O . GLY A 1 86 ? -20.586 34.052 -25.003 1.00 39.66 86 GLY A O 1
ATOM 629 N N . ASP A 1 87 ? -21.889 33.274 -23.330 1.00 47.09 87 ASP A N 1
ATOM 630 C CA . ASP A 1 87 ? -20.944 32.240 -22.886 1.00 47.09 87 ASP A CA 1
ATOM 631 C C . ASP A 1 87 ? -20.678 31.306 -24.076 1.00 47.09 87 ASP A C 1
ATOM 633 O O . ASP A 1 87 ? -21.618 30.782 -24.687 1.00 47.09 87 ASP A O 1
ATOM 637 N N . SER A 1 88 ? -19.410 31.117 -24.453 1.00 57.22 88 SER A N 1
ATOM 638 C CA . SER A 1 88 ? -19.110 30.306 -25.632 1.00 57.22 88 SER A CA 1
ATOM 639 C C . SER A 1 88 ? -19.570 28.861 -25.408 1.00 57.22 88 SER A C 1
ATOM 641 O O . SER A 1 88 ? -19.592 28.364 -24.282 1.00 57.22 88 SER A O 1
ATOM 643 N N . VAL A 1 89 ? -19.897 28.129 -26.478 1.00 55.12 89 VAL A N 1
ATOM 644 C CA . VAL A 1 89 ? -20.279 26.703 -26.363 1.00 55.12 89 VAL A CA 1
ATOM 645 C C . VAL A 1 89 ? -19.171 25.881 -25.676 1.00 55.12 89 VAL A C 1
ATOM 647 O O . VAL A 1 89 ? -19.448 24.878 -25.017 1.00 55.12 89 VAL A O 1
ATOM 650 N N . VAL A 1 90 ? -17.919 26.343 -25.771 1.00 58.47 90 VAL A N 1
ATOM 651 C CA . VAL A 1 90 ? -16.767 25.783 -25.058 1.00 58.47 90 VAL A CA 1
ATOM 652 C C . VAL A 1 90 ? -16.783 26.175 -23.579 1.00 58.47 90 VAL A C 1
ATOM 654 O O . VAL A 1 90 ? -16.626 25.288 -22.748 1.00 58.47 90 VAL A O 1
ATOM 657 N N . ASP A 1 91 ? -17.046 27.433 -23.217 1.00 55.62 91 ASP A N 1
ATOM 658 C CA . ASP A 1 91 ? -17.213 27.843 -21.814 1.00 55.62 91 ASP A CA 1
ATOM 659 C C . ASP A 1 91 ? -18.369 27.102 -21.142 1.00 55.62 91 ASP A C 1
ATOM 661 O O . ASP A 1 91 ? -18.194 26.591 -20.042 1.00 55.62 91 ASP A O 1
ATOM 665 N N . ALA A 1 92 ? -19.510 26.940 -21.815 1.00 58.88 92 ALA A N 1
ATOM 666 C CA . ALA A 1 92 ? -20.635 26.154 -21.315 1.00 58.88 92 ALA A CA 1
ATOM 667 C C . ALA A 1 92 ? -20.249 24.680 -21.073 1.00 58.88 92 ALA A C 1
ATOM 669 O O . ALA A 1 92 ? -20.584 24.112 -20.032 1.00 58.88 92 ALA A O 1
ATOM 670 N N . ALA A 1 93 ? -19.494 24.059 -21.987 1.00 58.19 93 ALA A N 1
ATOM 671 C CA . ALA A 1 93 ? -19.011 22.685 -21.828 1.00 58.19 93 ALA A CA 1
ATOM 672 C C . ALA A 1 93 ? -17.954 22.549 -20.712 1.00 58.19 93 ALA A C 1
ATOM 674 O O . ALA A 1 93 ? -18.040 21.635 -19.889 1.00 58.19 93 ALA A O 1
ATOM 675 N N . LEU A 1 94 ? -16.992 23.475 -20.638 1.00 57.38 94 LEU A N 1
ATOM 676 C CA . LEU A 1 94 ? -15.977 23.535 -19.580 1.00 57.38 94 LEU A CA 1
ATOM 677 C C . LEU A 1 94 ? -16.619 23.821 -18.215 1.00 57.38 94 LEU A C 1
ATOM 679 O O . LEU A 1 94 ? -16.229 23.212 -17.222 1.00 57.38 94 LEU A O 1
ATOM 683 N N . LEU A 1 95 ? -17.645 24.676 -18.156 1.00 57.16 95 LEU A N 1
ATOM 684 C CA . LEU A 1 95 ? -18.450 24.922 -16.962 1.00 57.16 95 LEU A CA 1
ATOM 685 C C . LEU A 1 95 ? -19.257 23.688 -16.565 1.00 57.16 95 LEU A C 1
ATOM 687 O O . LEU A 1 95 ? -19.326 23.401 -15.377 1.00 57.16 95 LEU A O 1
ATOM 691 N N . MET A 1 96 ? -19.841 22.924 -17.493 1.00 59.31 96 MET A N 1
ATOM 692 C CA . MET A 1 96 ? -20.517 21.667 -17.136 1.00 59.31 96 MET A CA 1
ATOM 693 C C . MET A 1 96 ? -19.542 20.614 -16.587 1.00 59.31 96 MET A C 1
ATOM 695 O O . MET A 1 96 ? -19.869 19.951 -15.606 1.00 59.31 96 MET A O 1
ATOM 699 N N . LEU A 1 97 ? -18.323 20.517 -17.130 1.00 55.66 97 LEU A N 1
ATOM 700 C CA . LEU A 1 97 ? -17.264 19.668 -16.566 1.00 55.66 97 LEU A CA 1
ATOM 701 C C . LEU A 1 97 ? -16.771 20.179 -15.198 1.00 55.66 97 LEU A C 1
ATOM 703 O O . LEU A 1 97 ? -16.547 19.383 -14.290 1.00 55.66 97 LEU A O 1
ATOM 707 N N . ALA A 1 98 ? -16.662 21.496 -15.014 1.00 54.81 98 ALA A N 1
ATOM 708 C CA . ALA A 1 98 ? -16.289 22.135 -13.748 1.00 54.81 98 ALA A CA 1
ATOM 709 C C . ALA A 1 98 ? -17.410 22.134 -12.686 1.00 54.81 98 ALA A C 1
ATOM 711 O O . ALA A 1 98 ? -17.139 22.351 -11.507 1.00 54.81 98 ALA A O 1
ATOM 712 N N . ASN A 1 99 ? -18.666 21.919 -13.090 1.00 57.97 99 ASN A N 1
ATOM 713 C CA . ASN A 1 99 ? -19.829 21.758 -12.211 1.00 57.97 99 ASN A CA 1
ATOM 714 C C . ASN A 1 99 ? -20.055 20.298 -11.781 1.00 57.97 99 ASN A C 1
ATOM 716 O O . ASN A 1 99 ? -20.989 20.043 -11.022 1.00 57.97 99 ASN A O 1
ATOM 720 N N . TYR A 1 100 ? -19.246 19.342 -12.251 1.00 55.41 100 TYR A N 1
ATOM 721 C CA . TYR A 1 100 ? -19.407 17.938 -11.878 1.00 55.41 100 TYR A CA 1
ATOM 722 C C . TYR A 1 100 ? -19.173 17.772 -10.362 1.00 55.41 100 TYR A C 1
ATOM 724 O O . TYR A 1 100 ? -18.091 18.118 -9.878 1.00 55.41 100 TYR A O 1
ATOM 732 N N . PRO A 1 101 ? -20.161 17.295 -9.580 1.00 42.50 101 PRO A N 1
ATOM 733 C CA . PRO A 1 101 ? -20.051 17.266 -8.127 1.00 42.50 101 PRO A CA 1
ATOM 734 C C . PRO A 1 101 ? -18.986 16.262 -7.676 1.00 42.50 101 PRO A C 1
ATOM 736 O O . PRO A 1 101 ? -18.906 15.144 -8.181 1.00 42.50 101 PRO A O 1
ATOM 739 N N . ALA A 1 102 ? -18.175 16.665 -6.694 1.00 44.59 102 ALA A N 1
ATOM 740 C CA . ALA A 1 102 ? -17.099 15.835 -6.149 1.00 44.59 102 ALA A CA 1
ATOM 741 C C . ALA A 1 102 ? -17.601 14.671 -5.268 1.00 44.59 102 ALA A C 1
ATOM 743 O O . ALA A 1 102 ? -16.848 13.730 -5.023 1.00 44.59 102 ALA A O 1
ATOM 744 N N . ASP A 1 103 ? -18.858 14.722 -4.811 1.00 41.69 103 ASP A N 1
ATOM 745 C CA . ASP A 1 103 ? -19.536 13.632 -4.103 1.00 41.69 103 ASP A CA 1
ATOM 746 C C . ASP A 1 103 ? -20.612 13.006 -5.016 1.00 41.69 103 ASP A C 1
ATOM 748 O O . ASP A 1 103 ? -21.579 13.690 -5.370 1.00 41.69 103 ASP A O 1
ATOM 752 N N . PRO A 1 104 ? -20.486 11.720 -5.402 1.00 49.31 104 PRO A N 1
ATOM 753 C CA . PRO A 1 104 ? -21.473 11.041 -6.240 1.00 49.31 104 PRO A CA 1
ATOM 754 C C . PRO A 1 104 ? -22.812 10.763 -5.532 1.00 49.31 104 PRO A C 1
ATOM 756 O O . PRO A 1 104 ? -23.747 10.317 -6.192 1.00 49.31 104 PRO A O 1
ATOM 759 N N . ASN A 1 105 ? -22.934 11.001 -4.219 1.00 50.28 105 ASN A N 1
ATOM 760 C CA . ASN A 1 105 ? -24.132 10.663 -3.441 1.00 50.28 105 ASN A CA 1
ATOM 761 C C . ASN A 1 105 ? -25.153 11.809 -3.299 1.00 50.28 105 ASN A C 1
ATOM 763 O O . ASN A 1 105 ? -26.200 11.596 -2.690 1.00 50.28 105 ASN A O 1
ATOM 767 N N . GLN A 1 106 ? -24.881 13.015 -3.823 1.00 48.22 106 GLN A N 1
ATOM 768 C CA . GLN A 1 106 ? -25.742 14.198 -3.610 1.00 48.22 106 GLN A CA 1
ATOM 769 C C . GLN A 1 106 ? -26.332 14.844 -4.878 1.00 48.22 106 GLN A C 1
ATOM 771 O O . GLN A 1 106 ? -27.031 15.852 -4.780 1.00 48.22 106 GLN A O 1
ATOM 776 N N . SER A 1 107 ? -26.124 14.280 -6.072 1.00 51.00 107 SER A N 1
ATOM 777 C CA . SER A 1 107 ? -26.822 14.747 -7.279 1.00 51.00 107 SER A CA 1
ATOM 778 C C . SER A 1 107 ? -28.180 14.061 -7.446 1.00 51.00 107 SER A C 1
ATOM 780 O O . SER A 1 107 ? -28.239 12.856 -7.699 1.00 51.00 107 SER A O 1
ATOM 782 N N . SER A 1 108 ? -29.270 14.830 -7.404 1.00 71.44 108 SER A N 1
ATOM 783 C CA . SER A 1 108 ? -30.549 14.386 -7.959 1.00 71.44 108 SER A CA 1
ATOM 784 C C . SER A 1 108 ? -30.393 14.159 -9.467 1.00 71.44 108 SER A C 1
ATOM 786 O O . SER A 1 108 ? -29.910 15.030 -10.193 1.00 71.44 108 SER A O 1
ATOM 788 N N . LEU A 1 109 ? -30.769 12.969 -9.948 1.00 85.88 109 LEU A N 1
ATOM 789 C CA . LEU A 1 109 ? -30.682 12.647 -11.374 1.00 85.88 109 LEU A CA 1
ATOM 790 C C . LEU A 1 109 ? -31.566 13.614 -12.184 1.00 85.88 109 LEU A C 1
ATOM 792 O O . LEU A 1 109 ? -32.683 13.913 -11.747 1.00 85.88 109 LEU A O 1
ATOM 796 N N . PRO A 1 110 ? -31.135 14.071 -13.374 1.00 82.25 110 PRO A N 1
ATOM 797 C CA . PRO A 1 110 ? -31.986 14.886 -14.231 1.00 82.25 110 PRO A CA 1
ATOM 798 C C . PRO A 1 110 ? -33.290 14.136 -14.569 1.00 82.25 110 PRO A C 1
ATOM 800 O O . PRO A 1 110 ? -33.271 12.913 -14.747 1.00 82.25 110 PRO A O 1
ATOM 803 N N . PRO A 1 111 ? -34.439 14.829 -14.668 1.00 88.25 111 PRO A N 1
ATOM 804 C CA . PRO A 1 111 ? -35.700 14.185 -15.014 1.00 88.25 111 PRO A CA 1
ATOM 805 C C . PRO A 1 111 ? -35.628 13.594 -16.426 1.00 88.25 111 PRO A C 1
ATOM 807 O O . PRO A 1 111 ? -35.064 14.194 -17.345 1.00 88.25 111 PRO A O 1
ATOM 810 N N . CYS A 1 112 ? -36.214 12.413 -16.627 1.00 93.31 112 CYS A N 1
ATOM 811 C CA . CYS A 1 112 ? -36.267 11.817 -17.955 1.00 93.31 112 CYS A CA 1
ATOM 812 C C . CYS A 1 112 ? -37.084 12.691 -18.922 1.00 93.31 112 CYS A C 1
ATOM 814 O O . CYS A 1 112 ? -38.217 13.061 -18.615 1.00 93.31 112 CYS A O 1
ATOM 816 N N . ARG A 1 113 ? -36.567 12.927 -20.139 1.00 92.38 113 ARG A N 1
ATOM 817 C CA . ARG A 1 113 ? -37.267 13.664 -21.214 1.00 92.38 113 ARG A CA 1
ATOM 818 C C . ARG A 1 113 ? -38.661 13.101 -21.547 1.00 92.38 113 ARG A C 1
ATOM 820 O O . ARG A 1 113 ? -39.500 13.838 -22.051 1.00 92.38 113 ARG A O 1
ATOM 827 N N . TYR A 1 114 ? -38.905 11.819 -21.273 1.00 90.00 114 TYR A N 1
ATOM 828 C CA . TYR A 1 114 ? -40.188 11.148 -21.514 1.00 90.00 114 TYR A CA 1
ATOM 829 C C . TYR A 1 114 ? -41.099 11.073 -20.270 1.00 90.00 114 TYR A C 1
ATOM 831 O O . TYR A 1 114 ? -42.197 10.527 -20.359 1.00 90.00 114 TYR A O 1
ATOM 839 N N . GLY A 1 115 ? -40.671 11.601 -19.115 1.00 91.19 115 GLY A N 1
ATOM 840 C CA . GLY A 1 115 ? -41.446 11.588 -17.870 1.00 91.19 115 GLY A CA 1
ATOM 841 C C . GLY A 1 115 ? -41.913 10.184 -17.463 1.00 91.19 115 GLY A C 1
ATOM 842 O O . GLY A 1 115 ? -41.163 9.214 -17.579 1.00 91.19 115 GLY A O 1
ATOM 843 N N . SER A 1 116 ? -43.169 10.070 -17.024 1.00 88.31 116 SER A N 1
ATOM 844 C CA . SER A 1 116 ? -43.843 8.788 -16.750 1.00 88.31 116 SER A CA 1
ATOM 845 C C . SER A 1 116 ? -44.144 7.957 -18.008 1.00 88.31 116 SER A C 1
ATOM 847 O O . SER A 1 116 ? -44.385 6.761 -17.908 1.00 88.31 116 SER A O 1
ATOM 849 N N . GLN A 1 117 ? -44.071 8.530 -19.216 1.00 89.19 117 GLN A N 1
ATOM 850 C CA . GLN A 1 117 ? -44.279 7.783 -20.467 1.00 89.19 117 GLN A CA 1
ATOM 851 C C . GLN A 1 117 ? -43.008 7.078 -20.980 1.00 89.19 117 GLN A C 1
ATOM 853 O O . GLN A 1 117 ? -43.007 6.490 -22.065 1.00 89.19 117 GLN A O 1
ATOM 858 N N . CYS A 1 118 ? -41.911 7.111 -20.219 1.00 92.62 118 CYS A N 1
ATOM 859 C CA . CYS A 1 118 ? -40.664 6.459 -20.595 1.00 92.62 118 CYS A CA 1
ATOM 860 C C . CYS A 1 118 ? -40.788 4.925 -20.606 1.00 92.62 118 CYS A C 1
ATOM 862 O O . CYS A 1 118 ? -40.933 4.289 -19.566 1.00 92.62 118 CYS A O 1
ATOM 864 N N . ARG A 1 119 ? -40.634 4.309 -21.785 1.00 91.50 119 ARG A N 1
ATOM 865 C CA . ARG A 1 119 ? -40.611 2.840 -21.954 1.00 91.50 119 ARG A CA 1
ATOM 866 C C . ARG A 1 119 ? -39.192 2.246 -22.010 1.00 91.50 119 ARG A C 1
ATOM 868 O O . ARG A 1 119 ? -39.015 1.113 -22.451 1.00 91.50 119 ARG A O 1
ATOM 875 N N . ILE A 1 120 ? -38.164 3.001 -21.607 1.00 91.88 120 ILE A N 1
ATOM 876 C CA . ILE A 1 120 ? -36.755 2.580 -21.694 1.00 91.88 120 ILE A CA 1
ATOM 877 C C . ILE A 1 120 ? -36.360 1.809 -20.426 1.00 91.88 120 ILE A C 1
ATOM 879 O O . ILE A 1 120 ? -35.969 2.387 -19.419 1.00 91.88 120 ILE A O 1
ATOM 883 N N . THR A 1 121 ? -36.416 0.479 -20.500 1.00 91.06 121 THR A N 1
ATOM 884 C CA . THR A 1 121 ? -36.139 -0.442 -19.379 1.00 91.06 121 THR A CA 1
ATOM 885 C C . THR A 1 121 ? -34.654 -0.772 -19.162 1.00 91.06 121 THR A C 1
ATOM 887 O O . THR A 1 121 ? -34.321 -1.604 -18.320 1.00 91.06 121 THR A O 1
ATOM 890 N N . LYS A 1 122 ? -33.729 -0.149 -19.908 1.00 92.62 122 LYS A N 1
ATOM 891 C CA . LYS A 1 122 ? -32.283 -0.399 -19.764 1.00 92.62 122 LYS A CA 1
ATOM 892 C C . LYS A 1 122 ? -31.761 0.145 -18.429 1.00 92.62 122 LYS A C 1
ATOM 894 O O . LYS A 1 122 ? -31.960 1.319 -18.128 1.00 92.62 122 LYS A O 1
ATOM 899 N N . ALA A 1 123 ? -31.002 -0.663 -17.686 1.00 82.56 123 ALA A N 1
ATOM 900 C CA . ALA A 1 123 ? -30.423 -0.268 -16.395 1.00 82.56 123 ALA A CA 1
ATOM 901 C C . ALA A 1 123 ? -29.584 1.025 -16.475 1.00 82.56 123 ALA A C 1
ATOM 903 O O . ALA A 1 123 ? -29.717 1.898 -15.624 1.00 82.56 123 ALA A O 1
ATOM 904 N N . GLU A 1 124 ? -28.798 1.203 -17.542 1.00 84.75 124 GLU A N 1
ATOM 905 C CA . GLU A 1 124 ? -28.013 2.423 -17.809 1.00 84.75 124 GLU A CA 1
ATOM 906 C C . GLU A 1 124 ? -28.857 3.706 -17.901 1.00 84.75 124 GLU A C 1
ATOM 908 O O . GLU A 1 124 ? -28.357 4.792 -17.617 1.00 84.75 124 GLU A O 1
ATOM 913 N N . HIS A 1 125 ? -30.124 3.598 -18.315 1.00 93.31 125 HIS A N 1
ATOM 914 C CA . HIS A 1 125 ? -31.054 4.726 -18.400 1.00 93.31 125 HIS A CA 1
ATOM 915 C C . HIS A 1 125 ? -31.646 5.051 -17.026 1.00 93.31 125 HIS A C 1
ATOM 917 O O . HIS A 1 125 ? -31.680 6.211 -16.622 1.00 93.31 125 HIS A O 1
ATOM 923 N N . LEU A 1 126 ? -32.044 4.020 -16.275 1.00 89.69 126 LEU A N 1
ATOM 924 C CA . LEU A 1 126 ? -32.575 4.156 -14.914 1.00 89.69 126 LEU A CA 1
ATOM 925 C C . LEU A 1 126 ? -31.522 4.703 -13.931 1.00 89.69 126 LEU A C 1
ATOM 927 O O . LEU A 1 126 ? -31.857 5.486 -13.052 1.00 89.69 126 LEU A O 1
ATOM 931 N N . LEU A 1 127 ? -30.242 4.372 -14.132 1.00 85.88 127 LEU A N 1
ATOM 932 C CA . LEU A 1 127 ? -29.110 4.928 -13.377 1.00 85.88 127 LEU A CA 1
ATOM 933 C C . LEU A 1 127 ? -28.752 6.381 -13.752 1.00 85.88 127 LEU A C 1
ATOM 935 O O . LEU A 1 127 ? -27.870 6.964 -13.124 1.00 85.88 127 LEU A O 1
ATOM 939 N N . ARG A 1 128 ? -29.380 6.965 -14.783 1.00 90.06 128 ARG A N 1
ATOM 940 C CA . ARG A 1 128 ? -29.065 8.316 -15.291 1.00 90.06 128 ARG A CA 1
ATOM 941 C C . ARG A 1 128 ? -30.217 9.312 -15.211 1.00 90.06 128 ARG A C 1
ATOM 943 O O . ARG A 1 128 ? -29.947 10.509 -15.243 1.00 90.06 128 ARG A O 1
ATOM 950 N N . PHE A 1 129 ? -31.468 8.855 -15.118 1.00 92.69 129 PHE A N 1
ATOM 951 C CA . PHE A 1 129 ? -32.640 9.731 -15.180 1.00 92.69 129 PHE A CA 1
ATOM 952 C C . PHE A 1 129 ? -33.709 9.382 -14.143 1.00 92.69 129 PHE A C 1
ATOM 954 O O . PHE A 1 129 ? -34.140 8.231 -14.040 1.00 92.69 129 PHE A O 1
ATOM 961 N N . LEU A 1 130 ? -34.205 10.398 -13.434 1.00 89.62 130 LEU A N 1
ATOM 962 C CA . LEU A 1 130 ? -35.330 10.254 -12.509 1.00 89.62 130 LEU A CA 1
ATOM 963 C C . LEU A 1 130 ? -36.663 10.126 -13.264 1.00 89.62 130 LEU A C 1
ATOM 965 O O . LEU A 1 130 ? -36.896 10.799 -14.273 1.00 89.62 130 LEU A O 1
ATOM 969 N N . HIS A 1 131 ? -37.546 9.275 -12.740 1.00 89.62 131 HIS A N 1
ATOM 970 C CA . HIS A 1 131 ? -38.900 9.038 -13.243 1.00 89.62 131 HIS A CA 1
ATOM 971 C C . HIS A 1 131 ? -39.885 9.190 -12.064 1.00 89.62 131 HIS A C 1
ATOM 973 O O . HIS A 1 131 ? -39.642 8.597 -11.013 1.00 89.62 131 HIS A O 1
ATOM 979 N N . PRO A 1 132 ? -40.973 9.975 -12.189 1.00 72.19 132 PRO A N 1
ATOM 980 C CA . PRO A 1 132 ? -41.743 10.459 -11.032 1.00 72.19 132 PRO A CA 1
ATOM 981 C C . PRO A 1 132 ? -42.658 9.423 -10.350 1.00 72.19 132 PRO A C 1
ATOM 983 O O . PRO A 1 132 ? -43.316 9.751 -9.370 1.00 72.19 132 PRO A O 1
ATOM 986 N N . GLU A 1 133 ? -42.722 8.188 -10.849 1.00 63.66 133 GLU A N 1
ATOM 987 C CA . GLU A 1 133 ? -43.749 7.195 -10.483 1.00 63.66 133 GLU A CA 1
ATOM 988 C C . GLU A 1 133 ? -43.232 6.077 -9.547 1.00 63.66 133 GLU A C 1
ATOM 990 O O . GLU A 1 133 ? -43.927 5.104 -9.281 1.00 63.66 133 GLU A O 1
ATOM 995 N N . GLN A 1 134 ? -42.004 6.200 -9.022 1.00 51.53 134 GLN A N 1
ATOM 996 C CA . GLN A 1 134 ? -41.357 5.179 -8.173 1.00 51.53 134 GLN A CA 1
ATOM 997 C C . GLN A 1 134 ? -41.478 5.425 -6.653 1.00 51.53 134 GLN A C 1
ATOM 999 O O . GLN A 1 134 ? -40.646 4.949 -5.882 1.00 51.53 134 GLN A O 1
ATOM 1004 N N . LEU A 1 135 ? -42.512 6.141 -6.195 1.00 41.34 135 LEU A N 1
ATOM 1005 C CA . LEU A 1 135 ? -42.813 6.301 -4.764 1.00 41.34 135 LEU A CA 1
ATOM 1006 C C . LEU A 1 135 ? -43.862 5.263 -4.305 1.00 41.34 135 LEU A C 1
ATOM 1008 O O . LEU A 1 135 ? -45.025 5.365 -4.699 1.00 41.34 135 LEU A O 1
ATOM 1012 N N . PRO A 1 136 ? -43.503 4.269 -3.466 1.00 46.78 136 PRO A N 1
ATOM 1013 C CA . PRO A 1 136 ? -44.438 3.239 -3.015 1.00 46.78 136 PRO A CA 1
ATOM 1014 C C . PRO A 1 136 ? -45.349 3.763 -1.891 1.00 46.78 136 PRO A C 1
ATOM 1016 O O . PRO A 1 136 ? -45.047 3.618 -0.708 1.00 46.78 136 PRO A O 1
ATOM 1019 N N . GLY A 1 137 ? -46.486 4.361 -2.258 1.00 42.78 137 GLY A N 1
ATOM 1020 C CA . GLY A 1 137 ? -47.457 4.907 -1.304 1.00 42.78 137 GLY A CA 1
ATOM 1021 C C . GLY A 1 137 ? -48.867 5.029 -1.880 1.00 42.78 137 GLY A C 1
ATOM 1022 O O . GLY A 1 137 ? -49.287 6.117 -2.254 1.00 42.78 137 GLY A O 1
ATOM 1023 N N . GLY A 1 138 ? -49.604 3.916 -1.948 1.00 31.72 138 GLY A N 1
ATOM 1024 C CA . GLY A 1 138 ? -50.959 3.885 -2.515 1.00 31.72 138 GLY A CA 1
ATOM 1025 C C . GLY A 1 138 ? -51.736 2.619 -2.154 1.00 31.72 138 GLY A C 1
ATOM 1026 O O . GLY A 1 138 ? -51.834 1.692 -2.951 1.00 31.72 138 GLY A O 1
ATOM 1027 N N . SER A 1 139 ? -52.285 2.561 -0.941 1.00 42.72 139 SER A N 1
ATOM 1028 C CA . SER A 1 139 ? -53.160 1.468 -0.498 1.00 42.72 139 SER A CA 1
ATOM 1029 C C . SER A 1 139 ? -54.561 1.597 -1.107 1.00 42.72 139 SER A C 1
ATOM 1031 O O . SER A 1 139 ? -55.250 2.577 -0.823 1.00 42.72 139 SER A O 1
ATOM 1033 N N . GLY A 1 140 ? -55.026 0.604 -1.873 1.00 32.25 140 GLY A N 1
ATOM 1034 C CA . GLY A 1 140 ? -56.373 0.645 -2.446 1.00 32.25 140 GLY A CA 1
ATOM 1035 C C . GLY A 1 140 ? -56.930 -0.703 -2.906 1.00 32.25 140 GLY A C 1
ATOM 1036 O O . GLY A 1 140 ? -56.356 -1.352 -3.770 1.00 32.25 140 GLY A O 1
ATOM 1037 N N . GLY A 1 141 ? -58.103 -1.061 -2.373 1.00 30.56 141 GLY A N 1
ATOM 1038 C CA . GLY A 1 141 ? -59.111 -1.856 -3.087 1.00 30.56 141 GLY A CA 1
ATOM 1039 C C . GLY A 1 141 ? -58.864 -3.359 -3.249 1.00 30.56 141 GLY A C 1
ATOM 1040 O O . GLY A 1 141 ? -58.400 -3.820 -4.286 1.00 30.56 141 GLY A O 1
ATOM 1041 N N . SER A 1 142 ? -59.337 -4.144 -2.279 1.00 35.03 142 SER A N 1
ATOM 1042 C CA . SER A 1 142 ? -59.733 -5.539 -2.529 1.00 35.03 142 SER A CA 1
ATOM 1043 C C . SER A 1 142 ? -60.818 -5.613 -3.612 1.00 35.03 142 SER A C 1
ATOM 1045 O O . SER A 1 142 ? -61.773 -4.842 -3.539 1.00 35.03 142 SER A O 1
ATOM 1047 N N . LEU A 1 143 ? -60.730 -6.582 -4.533 1.00 32.53 143 LEU A N 1
ATOM 1048 C CA . LEU A 1 143 ? -61.841 -7.499 -4.837 1.00 32.53 143 LEU A CA 1
ATOM 1049 C C . LEU A 1 143 ? -61.384 -8.700 -5.688 1.00 32.53 143 LEU A C 1
ATOM 1051 O O . LEU A 1 143 ? -60.512 -8.597 -6.545 1.00 32.53 143 LEU A O 1
ATOM 1055 N N . ASN A 1 144 ? -62.004 -9.851 -5.438 1.00 32.06 144 ASN A N 1
ATOM 1056 C CA . ASN A 1 144 ? -61.747 -11.158 -6.052 1.00 32.06 144 ASN A CA 1
ATOM 1057 C C . ASN A 1 144 ? -63.097 -11.922 -6.058 1.00 32.06 144 ASN A C 1
ATOM 1059 O O . ASN A 1 144 ? -63.920 -11.656 -5.181 1.00 32.06 144 ASN A O 1
ATOM 1063 N N . PRO A 1 145 ? -63.313 -12.966 -6.877 1.00 61.84 145 PRO A N 1
ATOM 1064 C CA . PRO A 1 145 ? -63.269 -13.026 -8.346 1.00 61.84 145 PRO A CA 1
ATOM 1065 C C . PRO A 1 145 ? -64.613 -13.549 -8.933 1.00 61.84 145 PRO A C 1
ATOM 1067 O O . PRO A 1 145 ? -65.495 -13.953 -8.177 1.00 61.84 145 PRO A O 1
ATOM 1070 N N . ARG A 1 146 ? -64.768 -13.674 -10.268 1.00 29.59 146 ARG A N 1
ATOM 1071 C CA . ARG A 1 146 ? -65.692 -14.669 -10.888 1.00 29.59 146 ARG A CA 1
ATOM 1072 C C . ARG A 1 146 ? -65.332 -15.011 -12.361 1.00 29.59 146 ARG A C 1
ATOM 1074 O O . ARG A 1 146 ? -64.629 -14.214 -12.977 1.00 29.59 146 ARG A O 1
ATOM 1081 N N . PRO A 1 147 ? -65.744 -16.182 -12.911 1.00 53.75 147 PRO A N 1
ATOM 1082 C CA . PRO A 1 147 ? -65.208 -16.729 -14.171 1.00 53.75 147 PRO A CA 1
ATOM 1083 C C . PRO A 1 147 ? -66.228 -16.863 -15.333 1.00 53.75 147 PRO A C 1
ATOM 1085 O O . PRO A 1 147 ? -67.420 -16.627 -15.152 1.00 53.75 147 PRO A O 1
ATOM 1088 N N . ALA A 1 148 ? -65.738 -17.400 -16.468 1.00 31.61 148 ALA A N 1
ATOM 1089 C CA . ALA A 1 148 ? -66.462 -17.812 -17.692 1.00 31.61 148 ALA A CA 1
ATOM 1090 C C . ALA A 1 148 ? -66.963 -16.642 -18.591 1.00 31.61 148 ALA A C 1
ATOM 1092 O O . ALA A 1 148 ? -67.091 -15.519 -18.125 1.00 31.61 148 ALA A O 1
ATOM 1093 N N . SER A 1 149 ? -67.198 -16.797 -19.906 1.00 30.69 149 SER A N 1
ATOM 1094 C CA . SER A 1 149 ? -67.393 -18.020 -20.716 1.00 30.69 149 SER A CA 1
ATOM 1095 C C . SER A 1 149 ? -66.786 -17.951 -22.135 1.00 30.69 149 SER A C 1
ATOM 1097 O O . SER A 1 149 ? -66.436 -16.888 -22.635 1.00 30.69 149 SER A O 1
ATOM 1099 N N . SER A 1 150 ? -66.719 -19.115 -22.790 1.00 33.84 150 SER A N 1
ATOM 1100 C CA . SER A 1 150 ? -66.376 -19.341 -24.209 1.00 33.84 150 SER A CA 1
ATOM 1101 C C . SER A 1 150 ? -67.339 -18.685 -25.216 1.00 33.84 150 SER A C 1
ATOM 1103 O O . SER A 1 150 ? -68.543 -18.703 -24.967 1.00 33.84 150 SER A O 1
ATOM 1105 N N . ALA A 1 151 ? -66.839 -18.273 -26.397 1.00 32.59 151 ALA A N 1
ATOM 1106 C CA . ALA A 1 151 ? -67.527 -18.489 -27.684 1.00 32.59 151 ALA A CA 1
ATOM 1107 C C . ALA A 1 151 ? -66.620 -18.320 -28.932 1.00 32.59 151 ALA A C 1
ATOM 1109 O O . ALA A 1 151 ? -65.604 -17.629 -28.916 1.00 32.59 151 ALA A O 1
ATOM 1110 N N . ARG A 1 152 ? -67.048 -18.964 -30.029 1.00 31.86 152 ARG A N 1
ATOM 1111 C CA . ARG A 1 152 ? -66.576 -18.849 -31.432 1.00 31.86 152 ARG A CA 1
ATOM 1112 C C . ARG A 1 152 ? -66.912 -17.436 -31.976 1.00 31.86 152 ARG A C 1
ATOM 1114 O O . ARG A 1 152 ? -67.833 -16.822 -31.456 1.00 31.86 152 ARG A O 1
ATOM 1121 N N . GLY A 1 153 ? -66.286 -16.843 -33.000 1.00 29.36 153 GLY A N 1
ATOM 1122 C CA . GLY A 1 153 ? -65.420 -17.365 -34.070 1.00 29.36 153 GLY A CA 1
ATOM 1123 C C . GLY A 1 153 ? -66.180 -17.473 -35.407 1.00 29.36 153 GLY A C 1
ATOM 1124 O O . GLY A 1 153 ? -67.111 -18.267 -35.474 1.00 29.36 153 GLY A O 1
ATOM 1125 N N . ILE A 1 154 ? -65.796 -16.708 -36.449 1.00 31.30 154 ILE A N 1
ATOM 1126 C CA . ILE A 1 154 ? -66.326 -16.788 -37.836 1.00 31.30 154 ILE A CA 1
ATOM 1127 C C . ILE A 1 154 ? -65.344 -16.162 -38.863 1.00 31.30 154 ILE A C 1
ATOM 1129 O O . ILE A 1 154 ? -64.454 -15.399 -38.496 1.00 31.30 154 ILE A O 1
ATOM 1133 N N . THR A 1 155 ? -65.483 -16.560 -40.133 1.00 32.03 155 THR A N 1
ATOM 1134 C CA . THR A 1 155 ? -64.708 -16.196 -41.349 1.00 32.03 155 THR A CA 1
ATOM 1135 C C . THR A 1 155 ? -65.041 -14.771 -41.877 1.00 32.03 155 THR A C 1
ATOM 1137 O O . THR A 1 155 ? -65.938 -14.140 -41.336 1.00 32.03 155 THR A O 1
ATOM 1140 N N . THR A 1 156 ? -64.353 -14.125 -42.841 1.00 29.19 156 THR A N 1
ATOM 1141 C CA . THR A 1 156 ? -63.991 -14.533 -44.230 1.00 29.19 156 THR A CA 1
ATOM 1142 C C . THR A 1 156 ? -62.945 -13.621 -44.923 1.00 29.19 156 THR A C 1
ATOM 1144 O O . THR A 1 156 ? -62.883 -12.438 -44.623 1.00 29.19 156 THR A O 1
ATOM 1147 N N . THR A 1 157 ? -62.222 -14.185 -45.913 1.00 29.59 157 THR A N 1
ATOM 1148 C CA . THR A 1 157 ? -61.912 -13.674 -47.290 1.00 29.59 157 THR A CA 1
ATOM 1149 C C . THR A 1 157 ? -61.588 -12.167 -47.478 1.00 29.59 157 THR A C 1
ATOM 1151 O O . THR A 1 157 ? -62.393 -11.306 -47.153 1.00 29.59 157 THR A O 1
ATOM 1154 N N . THR A 1 158 ? -60.485 -11.757 -48.134 1.00 32.84 158 THR A N 1
ATOM 1155 C CA . THR A 1 158 ? -60.328 -11.790 -49.617 1.00 32.84 158 THR A CA 1
ATOM 1156 C C . THR A 1 158 ? -58.864 -11.632 -50.094 1.00 32.84 158 THR A C 1
ATOM 1158 O O . THR A 1 158 ? -58.012 -11.124 -49.372 1.00 32.84 158 THR A O 1
ATOM 1161 N N . ARG A 1 159 ? -58.573 -12.094 -51.325 1.00 32.00 159 ARG A N 1
ATOM 1162 C CA . ARG A 1 159 ? -57.273 -12.027 -52.035 1.00 32.00 159 ARG A CA 1
ATOM 1163 C C . ARG A 1 159 ? -56.849 -10.605 -52.449 1.00 32.00 159 ARG A C 1
ATOM 1165 O O . ARG A 1 159 ? -57.694 -9.793 -52.802 1.00 32.00 159 ARG A O 1
ATOM 1172 N N . GLY A 1 160 ? -55.538 -10.420 -52.632 1.00 28.95 160 GLY A N 1
ATOM 1173 C CA . GLY A 1 160 ? -54.942 -9.428 -53.537 1.00 28.95 160 GLY A CA 1
ATOM 1174 C C . GLY A 1 160 ? -53.536 -9.872 -53.967 1.00 28.95 160 GLY A C 1
ATOM 1175 O O . GLY A 1 160 ? -52.698 -10.122 -53.108 1.00 28.95 160 GLY A O 1
ATOM 1176 N N . ILE A 1 161 ? -53.288 -10.028 -55.274 1.00 33.34 161 ILE A N 1
ATOM 1177 C CA . ILE A 1 161 ? -51.985 -10.420 -55.850 1.00 33.34 161 ILE A CA 1
ATOM 1178 C C . ILE A 1 161 ? -51.626 -9.415 -56.945 1.00 33.34 161 ILE A C 1
ATOM 1180 O O . ILE A 1 161 ? -52.406 -9.255 -57.880 1.00 33.34 161 ILE A O 1
ATOM 1184 N N . VAL A 1 162 ? -50.435 -8.816 -56.869 1.00 29.81 162 VAL A N 1
ATOM 1185 C CA . VAL A 1 162 ? -49.742 -8.169 -57.997 1.00 29.81 162 VAL A CA 1
ATOM 1186 C C . VAL A 1 162 ? -48.237 -8.447 -57.848 1.00 29.81 162 VAL A C 1
ATOM 1188 O O . VAL A 1 162 ? -47.745 -8.570 -56.727 1.00 29.81 162 VAL A O 1
ATOM 1191 N N . SER A 1 163 ? -47.531 -8.590 -58.970 1.00 32.53 163 SER A N 1
ATOM 1192 C CA . SER A 1 163 ? -46.085 -8.875 -59.057 1.00 32.53 163 SER A CA 1
ATOM 1193 C C . SER A 1 163 ? -45.323 -7.674 -59.657 1.00 32.53 163 SER A C 1
ATOM 1195 O O . SER A 1 163 ? -45.898 -6.595 -59.756 1.00 32.53 163 SER A O 1
ATOM 1197 N N . ALA A 1 164 ? -44.084 -7.898 -60.131 1.00 30.53 164 ALA A N 1
ATOM 1198 C CA . ALA A 1 164 ? -43.212 -6.948 -60.853 1.00 30.53 164 ALA A CA 1
ATOM 1199 C C . ALA A 1 164 ? -42.466 -5.923 -59.946 1.00 30.53 164 ALA A C 1
ATOM 1201 O O . ALA A 1 164 ? -42.964 -5.554 -58.889 1.00 30.53 164 ALA A O 1
ATOM 1202 N N . GLU A 1 165 ? -41.239 -5.465 -60.247 1.00 28.83 165 GLU A N 1
ATOM 1203 C CA . GLU A 1 165 ? -40.309 -5.842 -61.335 1.00 28.83 165 GLU A CA 1
ATOM 1204 C C . GLU A 1 165 ? -38.828 -5.517 -61.005 1.00 28.83 165 GLU A C 1
ATOM 1206 O O . GLU A 1 165 ? -38.525 -4.966 -59.947 1.00 28.83 165 GLU A O 1
ATOM 1211 N N . LYS A 1 166 ? -37.895 -5.862 -61.912 1.00 36.69 166 LYS A N 1
ATOM 1212 C CA . LYS A 1 166 ? -36.473 -5.444 -61.895 1.00 36.69 166 LYS A CA 1
ATOM 1213 C C . LYS A 1 166 ? -36.164 -4.531 -63.089 1.00 36.69 166 LYS A C 1
ATOM 1215 O O . LYS A 1 166 ? -36.637 -4.809 -64.186 1.00 36.69 166 LYS A O 1
ATOM 1220 N N . PRO A 1 167 ? -35.275 -3.540 -62.910 1.00 45.22 167 PRO A N 1
ATOM 1221 C CA . PRO A 1 167 ? -34.010 -3.480 -63.674 1.00 45.22 167 PRO A CA 1
ATOM 1222 C C . PRO A 1 167 ? -32.810 -3.085 -62.764 1.00 45.22 167 PRO A C 1
ATOM 1224 O O . PRO A 1 167 ? -33.000 -2.898 -61.566 1.00 45.22 167 PRO A O 1
ATOM 1227 N N . GLY A 1 168 ? -31.544 -2.974 -63.199 1.00 32.34 168 GLY A N 1
ATOM 1228 C CA . GLY A 1 168 ? -30.914 -3.162 -64.520 1.00 32.34 168 GLY A CA 1
ATOM 1229 C C . GLY A 1 168 ? -29.365 -3.120 -64.437 1.00 32.34 168 GLY A C 1
ATOM 1230 O O . GLY A 1 168 ? -28.806 -2.860 -63.375 1.00 32.34 168 GLY A O 1
ATOM 1231 N N . ASP A 1 169 ? -28.680 -3.424 -65.545 1.00 30.62 169 ASP A N 1
ATOM 1232 C CA . ASP A 1 169 ? -27.266 -3.857 -65.642 1.00 30.62 169 ASP A CA 1
ATOM 1233 C C . ASP A 1 169 ? -26.142 -2.781 -65.736 1.00 30.62 169 ASP A C 1
ATOM 1235 O O . ASP A 1 169 ? -26.267 -1.838 -66.510 1.00 30.62 169 ASP A O 1
ATOM 1239 N N . ARG A 1 170 ? -24.964 -3.109 -65.144 1.00 35.47 170 ARG A N 1
ATOM 1240 C CA . ARG A 1 170 ? -23.562 -2.941 -65.672 1.00 35.47 170 ARG A CA 1
ATOM 1241 C C . ARG A 1 170 ? -23.026 -1.516 -65.987 1.00 35.47 170 ARG A C 1
ATOM 1243 O O . ARG A 1 170 ? -23.766 -0.551 -65.843 1.00 35.47 170 ARG A O 1
ATOM 1250 N N . PRO A 1 171 ? -21.750 -1.340 -66.439 1.00 51.47 171 PRO A N 1
ATOM 1251 C CA . PRO A 1 171 ? -20.552 -2.222 -66.472 1.00 51.47 171 PRO A CA 1
ATOM 1252 C C . PRO A 1 171 ? -19.464 -1.772 -65.448 1.00 51.47 171 PRO A C 1
ATOM 1254 O O . PRO A 1 171 ? -19.620 -0.735 -64.821 1.00 51.47 171 PRO A O 1
ATOM 1257 N N . SER A 1 172 ? -18.373 -2.474 -65.097 1.00 36.72 172 SER A N 1
ATOM 1258 C CA . SER A 1 172 ? -17.433 -3.410 -65.763 1.00 36.72 172 SER A CA 1
ATOM 1259 C C . SER A 1 172 ? -16.386 -2.786 -66.705 1.00 36.72 172 SER A C 1
ATOM 1261 O O . SER A 1 172 ? -16.632 -2.613 -67.893 1.00 36.72 172 SER A O 1
ATOM 1263 N N . THR A 1 173 ? -15.156 -2.609 -66.204 1.00 34.84 173 THR A N 1
ATOM 1264 C CA . THR A 1 173 ? -13.923 -2.456 -67.003 1.00 34.84 173 THR A CA 1
ATOM 1265 C C . THR A 1 173 ? -12.814 -3.388 -66.489 1.00 34.84 173 THR A C 1
ATOM 1267 O O . THR A 1 173 ? -12.709 -3.657 -65.294 1.00 34.84 173 THR A O 1
ATOM 1270 N N . ALA A 1 174 ? -12.002 -3.909 -67.411 1.00 33.19 174 ALA A N 1
ATOM 1271 C CA . ALA A 1 174 ? -10.765 -4.664 -67.158 1.00 33.19 174 ALA A CA 1
ATOM 1272 C C . ALA A 1 174 ? -9.542 -3.749 -67.435 1.00 33.19 174 ALA A C 1
ATOM 1274 O O . ALA A 1 174 ? -9.723 -2.671 -67.990 1.00 33.19 174 ALA A O 1
ATOM 1275 N N . GLY A 1 175 ? -8.282 -4.086 -67.130 1.00 31.41 175 GLY A N 1
ATOM 1276 C CA . GLY A 1 175 ? -7.714 -5.257 -66.443 1.00 31.41 175 GLY A CA 1
ATOM 1277 C C . GLY A 1 175 ? -6.386 -5.730 -67.077 1.00 31.41 175 GLY A C 1
ATOM 1278 O O . GLY A 1 175 ? -6.202 -5.611 -68.284 1.00 31.41 175 GLY A O 1
ATOM 1279 N N . ALA A 1 176 ? -5.476 -6.292 -66.272 1.00 34.00 176 ALA A N 1
ATOM 1280 C CA . ALA A 1 176 ? -4.201 -6.925 -66.668 1.00 34.00 176 ALA A CA 1
ATOM 1281 C C . ALA A 1 176 ? -3.801 -7.923 -65.539 1.00 34.00 176 ALA A C 1
ATOM 1283 O O . ALA A 1 176 ? -4.105 -7.625 -64.387 1.00 34.00 176 ALA A O 1
ATOM 1284 N N . LYS A 1 177 ? -3.284 -9.160 -65.699 1.00 32.66 177 LYS A N 1
ATOM 1285 C CA . LYS A 1 177 ? -2.350 -9.814 -66.659 1.00 32.66 177 LYS A CA 1
ATOM 1286 C C . LYS A 1 177 ? -0.927 -9.228 -66.593 1.00 32.66 177 LYS A C 1
ATOM 1288 O O . LYS A 1 177 ? -0.802 -8.021 -66.694 1.00 32.66 177 LYS A O 1
ATOM 1293 N N . THR A 1 178 ? 0.188 -9.964 -66.459 1.00 34.91 178 THR A N 1
ATOM 1294 C CA . THR A 1 178 ? 0.558 -11.416 -66.365 1.00 34.91 178 THR A CA 1
ATOM 1295 C C . THR A 1 178 ? 2.078 -11.479 -66.013 1.00 34.91 178 THR A C 1
ATOM 1297 O O . THR A 1 178 ? 2.663 -10.399 -65.942 1.00 34.91 178 THR A O 1
ATOM 1300 N N . PRO A 1 179 ? 2.802 -12.629 -65.948 1.00 50.12 179 PRO A N 1
ATOM 1301 C CA . PRO A 1 179 ? 2.505 -14.033 -65.580 1.00 50.12 179 PRO A CA 1
ATOM 1302 C C . PRO A 1 179 ? 3.307 -14.462 -64.299 1.00 50.12 179 PRO A C 1
ATOM 1304 O O . PRO A 1 179 ? 3.892 -13.604 -63.655 1.00 50.12 179 PRO A O 1
ATOM 1307 N N . GLY A 1 180 ? 3.245 -15.694 -63.759 1.00 33.09 180 GLY A N 1
ATOM 1308 C CA . GLY A 1 180 ? 4.049 -16.890 -64.137 1.00 33.09 180 GLY A CA 1
ATOM 1309 C C . GLY A 1 180 ? 5.259 -17.102 -63.184 1.00 33.09 180 GLY A C 1
ATOM 1310 O O . GLY A 1 180 ? 5.841 -16.113 -62.765 1.00 33.09 180 GLY A O 1
ATOM 1311 N N . SER A 1 181 ? 5.702 -18.304 -62.775 1.00 34.97 181 SER A N 1
ATOM 1312 C CA . SER A 1 181 ? 5.281 -19.690 -63.083 1.00 34.97 181 SER A CA 1
ATOM 1313 C C . SER A 1 181 ? 5.898 -20.731 -62.105 1.00 34.97 181 SER A C 1
ATOM 1315 O O . SER A 1 181 ? 7.101 -20.665 -61.886 1.00 34.97 181 SER A O 1
ATOM 1317 N N . GLU A 1 182 ? 5.100 -21.720 -61.649 1.00 34.81 182 GLU A N 1
ATOM 1318 C CA . GLU A 1 182 ? 5.460 -23.148 -61.366 1.00 34.81 182 GLU A CA 1
ATOM 1319 C C . GLU A 1 182 ? 6.514 -23.522 -60.274 1.00 34.81 182 GLU A C 1
ATOM 1321 O O . GLU A 1 182 ? 7.490 -22.814 -60.077 1.00 34.81 182 GLU A O 1
ATOM 1326 N N . ASN A 1 183 ? 6.476 -24.649 -59.526 1.00 36.69 183 ASN A N 1
ATOM 1327 C CA . ASN A 1 183 ? 5.485 -25.717 -59.202 1.00 36.69 183 ASN A CA 1
ATOM 1328 C C . ASN A 1 183 ? 5.864 -26.302 -57.778 1.00 36.69 183 ASN A C 1
ATOM 1330 O O . ASN A 1 183 ? 6.129 -25.478 -56.913 1.00 36.69 183 ASN A O 1
ATOM 1334 N N . PHE A 1 184 ? 5.945 -27.585 -57.335 1.00 31.38 184 PHE A N 1
ATOM 1335 C CA . PHE A 1 184 ? 5.719 -28.950 -57.873 1.00 31.38 184 PHE A CA 1
ATOM 1336 C C . PHE A 1 184 ? 5.605 -30.041 -56.748 1.00 31.38 184 PHE A C 1
ATOM 1338 O O . PHE A 1 184 ? 6.622 -30.504 -56.242 1.00 31.38 184 PHE A O 1
ATOM 1345 N N . LEU A 1 185 ? 4.387 -30.536 -56.435 1.00 34.84 185 LEU A N 1
ATOM 1346 C CA . LEU A 1 185 ? 4.071 -31.736 -55.591 1.00 34.84 185 LEU A CA 1
ATOM 1347 C C . LEU A 1 185 ? 4.498 -31.705 -54.084 1.00 34.84 185 LEU A C 1
ATOM 1349 O O . LEU A 1 185 ? 5.261 -30.844 -53.675 1.00 34.84 185 LEU A O 1
ATOM 1353 N N . ARG A 1 186 ? 4.019 -32.570 -53.156 1.00 33.97 186 ARG A N 1
ATOM 1354 C CA . ARG A 1 186 ? 3.122 -33.761 -53.204 1.00 33.97 186 ARG A CA 1
ATOM 1355 C C . ARG A 1 186 ? 2.321 -33.937 -51.882 1.00 33.97 186 ARG A C 1
ATOM 1357 O O . ARG A 1 186 ? 2.791 -33.518 -50.833 1.00 33.97 186 ARG A O 1
ATOM 1364 N N . ALA A 1 187 ? 1.180 -34.641 -51.916 1.00 35.47 187 ALA A N 1
ATOM 1365 C CA . ALA A 1 187 ? 0.458 -35.184 -50.738 1.00 35.47 187 ALA A CA 1
ATOM 1366 C C . ALA A 1 187 ? 0.596 -36.733 -50.659 1.00 35.47 187 ALA A C 1
ATOM 1368 O O . ALA A 1 187 ? 1.123 -37.316 -51.613 1.00 35.47 187 ALA A O 1
ATOM 1369 N N . PRO A 1 188 ? 0.207 -37.411 -49.550 1.00 56.22 188 PRO A N 1
ATOM 1370 C CA . PRO A 1 188 ? -1.203 -37.772 -49.265 1.00 56.22 188 PRO A CA 1
ATOM 1371 C C . PRO A 1 188 ? -1.625 -37.498 -47.796 1.00 56.22 188 PRO A C 1
ATOM 1373 O O . PRO A 1 188 ? -0.794 -37.459 -46.900 1.00 56.22 188 PRO A O 1
ATOM 1376 N N . GLN A 1 189 ? -2.872 -37.123 -47.489 1.00 39.94 189 GLN A N 1
ATOM 1377 C CA . GLN A 1 189 ? -4.080 -37.967 -47.355 1.00 39.94 189 GLN A CA 1
ATOM 1378 C C . GLN A 1 189 ? -3.962 -39.181 -46.407 1.00 39.94 189 GLN A C 1
ATOM 1380 O O . GLN A 1 189 ? -3.303 -40.169 -46.712 1.00 39.94 189 GLN A O 1
ATOM 1385 N N . GLY A 1 190 ? -4.731 -39.133 -45.312 1.00 30.83 190 GLY A N 1
ATOM 1386 C CA . GLY A 1 190 ? -5.065 -40.249 -44.422 1.00 30.83 190 GLY A CA 1
ATOM 1387 C C . GLY A 1 190 ? -6.357 -39.917 -43.663 1.00 30.83 190 GLY A C 1
ATOM 1388 O O . GLY A 1 190 ? -6.510 -38.797 -43.181 1.00 30.83 190 GLY A O 1
ATOM 1389 N N . ALA A 1 191 ? -7.315 -40.845 -43.614 1.00 35.41 191 ALA A N 1
ATOM 1390 C CA . ALA A 1 191 ? -8.659 -40.635 -43.058 1.00 35.41 191 ALA A CA 1
ATOM 1391 C C . ALA A 1 191 ? -9.112 -41.843 -42.214 1.00 35.41 191 ALA A C 1
ATOM 1393 O O . ALA A 1 191 ? -8.419 -42.858 -42.197 1.00 35.41 191 ALA A O 1
ATOM 1394 N N . ARG A 1 192 ? -10.316 -41.747 -41.613 1.00 32.53 192 ARG A N 1
ATOM 1395 C CA . ARG A 1 192 ? -10.941 -42.669 -40.625 1.00 32.53 192 ARG A CA 1
ATOM 1396 C C . ARG A 1 192 ? -10.414 -42.495 -39.185 1.00 32.53 192 ARG A C 1
ATOM 1398 O O . ARG A 1 192 ? -9.258 -42.155 -38.995 1.00 32.53 192 ARG A O 1
ATOM 1405 N N . SER A 1 193 ? -11.215 -42.702 -38.131 1.00 32.16 193 SER A N 1
ATOM 1406 C CA . SER A 1 193 ? -12.660 -43.011 -38.072 1.00 32.16 193 SER A CA 1
ATOM 1407 C C . SER A 1 193 ? -13.289 -42.544 -36.754 1.00 32.16 193 SER A C 1
ATOM 1409 O O . SER A 1 193 ? -12.613 -42.463 -35.733 1.00 32.16 193 SER A O 1
ATOM 1411 N N . THR A 1 194 ? -14.605 -42.332 -36.756 1.00 38.03 194 THR A N 1
ATOM 1412 C CA . THR A 1 194 ? -15.427 -42.331 -35.536 1.00 38.03 194 THR A CA 1
ATOM 1413 C C . THR A 1 194 ? -15.677 -43.761 -35.037 1.00 38.03 194 THR A C 1
ATOM 1415 O O . THR A 1 194 ? -15.731 -44.698 -35.838 1.00 38.03 194 THR A O 1
ATOM 1418 N N . PRO A 1 195 ? -15.924 -43.934 -33.730 1.00 46.56 195 PRO A N 1
ATOM 1419 C CA . PRO A 1 195 ? -16.820 -44.962 -33.214 1.00 46.56 195 PRO A CA 1
ATOM 1420 C C . PRO A 1 195 ? -18.097 -44.329 -32.634 1.00 46.56 195 PRO A C 1
ATOM 1422 O O . PRO A 1 195 ? -18.122 -43.162 -32.242 1.00 46.56 195 PRO A O 1
ATOM 1425 N N . THR A 1 196 ? -19.194 -45.083 -32.585 1.00 33.12 196 THR A N 1
ATOM 1426 C CA . THR A 1 196 ? -20.492 -44.618 -32.068 1.00 33.12 196 THR A CA 1
ATOM 1427 C C . THR A 1 196 ? -21.277 -45.811 -31.524 1.00 33.12 196 THR A C 1
ATOM 1429 O O . THR A 1 196 ? -21.319 -46.847 -32.174 1.00 33.12 196 THR A O 1
ATOM 1432 N N . ILE A 1 197 ? -21.909 -45.631 -30.356 1.00 35.44 197 ILE A N 1
ATOM 1433 C CA . ILE A 1 197 ? -22.798 -46.581 -29.653 1.00 35.44 197 ILE A CA 1
ATOM 1434 C C . ILE A 1 197 ? -22.154 -47.901 -29.178 1.00 35.44 197 ILE A C 1
ATOM 1436 O O . ILE A 1 197 ? -21.805 -48.787 -29.947 1.00 35.44 197 ILE A O 1
ATOM 1440 N N . THR A 1 198 ? -22.197 -48.118 -27.862 1.00 32.28 198 THR A N 1
ATOM 1441 C CA . THR A 1 198 ? -22.802 -49.330 -27.276 1.00 32.28 198 THR A CA 1
ATOM 1442 C C . THR A 1 198 ? -23.396 -48.943 -25.924 1.00 32.28 198 THR A C 1
ATOM 1444 O O . THR A 1 198 ? -22.754 -48.241 -25.146 1.00 32.28 198 THR A O 1
ATOM 1447 N N . ALA A 1 199 ? -24.636 -49.352 -25.652 1.00 35.75 199 ALA A N 1
ATOM 1448 C CA . ALA A 1 199 ? -25.358 -48.943 -24.452 1.00 35.75 199 ALA A CA 1
ATOM 1449 C C . ALA A 1 199 ? -25.253 -49.974 -23.316 1.00 35.75 199 ALA A C 1
ATOM 1451 O O . ALA A 1 199 ? -25.504 -51.162 -23.508 1.00 35.75 199 ALA A O 1
ATOM 1452 N N . LYS A 1 200 ? -24.983 -49.475 -22.108 1.00 34.97 200 LYS A N 1
ATOM 1453 C CA . LYS A 1 200 ? -25.425 -50.022 -20.816 1.00 34.97 200 LYS A CA 1
ATOM 1454 C C . LYS A 1 200 ? -25.793 -48.811 -19.950 1.00 34.97 200 LYS A C 1
ATOM 1456 O O . LYS A 1 200 ? -25.178 -47.763 -20.097 1.00 34.97 200 LYS A O 1
ATOM 1461 N N . GLY A 1 201 ? -26.770 -48.856 -19.058 1.00 30.67 201 GLY A N 1
ATOM 1462 C CA . GLY A 1 201 ? -27.607 -49.969 -18.609 1.00 30.67 201 GLY A CA 1
ATOM 1463 C C . GLY A 1 201 ? -28.028 -49.636 -17.178 1.00 30.67 201 GLY A C 1
ATOM 1464 O O . GLY A 1 201 ? -27.167 -49.341 -16.357 1.00 30.67 201 GLY A O 1
ATOM 1465 N N . GLN A 1 202 ? -29.329 -49.556 -16.903 1.00 36.50 202 GLN A N 1
ATOM 1466 C CA . GLN A 1 202 ? -29.846 -48.935 -15.676 1.00 36.50 202 GLN A CA 1
ATOM 1467 C C . GLN A 1 202 ? -29.443 -49.702 -14.408 1.00 36.50 202 GLN A C 1
ATOM 1469 O O . GLN A 1 202 ? -29.657 -50.909 -14.339 1.00 36.50 202 GLN A O 1
ATOM 1474 N N . GLN A 1 203 ? -29.020 -48.987 -13.359 1.00 39.81 203 GLN A N 1
ATOM 1475 C CA . GLN A 1 203 ? -29.230 -49.416 -11.971 1.00 39.81 203 GLN A CA 1
ATOM 1476 C C . GLN A 1 203 ? -29.167 -48.224 -10.997 1.00 39.81 203 GLN A C 1
ATOM 1478 O O . GLN A 1 203 ? -28.234 -47.437 -11.062 1.00 39.81 203 GLN A O 1
ATOM 1483 N N . GLN A 1 204 ? -30.190 -48.126 -10.133 1.00 38.47 204 GLN A N 1
ATOM 1484 C CA . GLN A 1 204 ? -30.239 -47.498 -8.792 1.00 38.47 204 GLN A CA 1
ATOM 1485 C C . GLN A 1 204 ? -29.541 -46.119 -8.611 1.00 38.47 204 GLN A C 1
ATOM 1487 O O . GLN A 1 204 ? -28.327 -46.012 -8.659 1.00 38.47 204 GLN A O 1
ATOM 1492 N N . GLN A 1 205 ? -30.189 -45.002 -8.252 1.00 43.84 205 GLN A N 1
ATOM 1493 C CA . GLN A 1 205 ? -31.527 -44.765 -7.681 1.00 43.84 205 GLN A CA 1
ATOM 1494 C C . GLN A 1 205 ? -31.983 -45.773 -6.612 1.00 43.84 205 GLN A C 1
ATOM 1496 O O . GLN A 1 205 ? -33.022 -46.406 -6.760 1.00 43.84 205 GLN A O 1
ATOM 1501 N N . GLN A 1 206 ? -31.218 -45.899 -5.520 1.00 39.88 206 GLN A N 1
ATOM 1502 C CA . GLN A 1 206 ? -31.761 -46.274 -4.202 1.00 39.88 206 GLN A CA 1
ATOM 1503 C C . GLN A 1 206 ? -30.753 -46.006 -3.068 1.00 39.88 206 GLN A C 1
ATOM 1505 O O . GLN A 1 206 ? -29.976 -46.878 -2.693 1.00 39.88 206 GLN A O 1
ATOM 1510 N N . GLN A 1 207 ? -30.773 -44.793 -2.497 1.00 38.56 207 GLN A N 1
ATOM 1511 C CA . GLN A 1 207 ? -30.195 -44.546 -1.165 1.00 38.56 207 GLN A CA 1
ATOM 1512 C C . GLN A 1 207 ? -30.741 -43.267 -0.503 1.00 38.56 207 GLN A C 1
ATOM 1514 O O . GLN A 1 207 ? -30.021 -42.314 -0.221 1.00 38.56 207 GLN A O 1
ATOM 1519 N N . GLN A 1 208 ? -32.054 -43.241 -0.254 1.00 40.56 208 GLN A N 1
ATOM 1520 C CA . GLN A 1 208 ? -32.670 -42.215 0.592 1.00 40.56 208 GLN A CA 1
ATOM 1521 C C . GLN A 1 208 ? -33.867 -42.781 1.373 1.00 40.56 208 GLN A C 1
ATOM 1523 O O . GLN A 1 208 ? -35.016 -42.537 1.018 1.00 40.56 208 GLN A O 1
ATOM 1528 N N . GLN A 1 209 ? -33.589 -43.556 2.428 1.00 37.78 209 GLN A N 1
ATOM 1529 C CA . GLN A 1 209 ? -34.467 -43.807 3.585 1.00 37.78 209 GLN A CA 1
ATOM 1530 C C . GLN A 1 209 ? -33.754 -44.706 4.611 1.00 37.78 209 GLN A C 1
ATOM 1532 O O . GLN A 1 209 ? -32.829 -45.426 4.251 1.00 37.78 209 GLN A O 1
ATOM 1537 N N . VAL A 1 210 ? -34.239 -44.689 5.864 1.00 34.62 210 VAL A N 1
ATOM 1538 C CA . VAL A 1 210 ? -33.697 -45.410 7.041 1.00 34.62 210 VAL A CA 1
ATOM 1539 C C . VAL A 1 210 ? -32.309 -44.877 7.481 1.00 34.62 210 VAL A C 1
ATOM 1541 O O . VAL A 1 210 ? -31.387 -44.789 6.687 1.00 34.62 210 VAL A O 1
ATOM 1544 N N . ARG A 1 211 ? -32.064 -44.476 8.737 1.00 38.31 211 ARG A N 1
ATOM 1545 C CA . ARG A 1 211 ? -32.848 -44.617 9.980 1.00 38.31 211 ARG A CA 1
ATOM 1546 C C . ARG A 1 211 ? -33.463 -43.303 10.477 1.00 38.31 211 ARG A C 1
ATOM 1548 O O . ARG A 1 211 ? -32.782 -42.292 10.598 1.00 38.31 211 ARG A O 1
ATOM 1555 N N . ARG A 1 212 ? -34.712 -43.390 10.946 1.00 35.91 212 ARG A N 1
ATOM 1556 C CA . ARG A 1 212 ? -35.169 -42.616 12.111 1.00 35.91 212 ARG A CA 1
ATOM 1557 C C . ARG A 1 212 ? -34.676 -43.333 13.370 1.00 35.91 212 ARG A C 1
ATOM 1559 O O . ARG A 1 212 ? -34.932 -44.528 13.477 1.00 35.91 212 ARG A O 1
ATOM 1566 N N . GLN A 1 213 ? -34.110 -42.619 14.337 1.00 37.69 213 GLN A N 1
ATOM 1567 C CA . GLN A 1 213 ? -34.336 -42.883 15.765 1.00 37.69 213 GLN A CA 1
ATOM 1568 C C . GLN A 1 213 ? -34.356 -41.536 16.494 1.00 37.69 213 GLN A C 1
ATOM 1570 O O . GLN A 1 213 ? -33.556 -40.657 16.189 1.00 37.69 213 GLN A O 1
ATOM 1575 N N . ALA A 1 214 ? -35.306 -41.369 17.408 1.00 35.72 214 ALA A N 1
ATOM 1576 C CA . ALA A 1 214 ? -35.474 -40.176 18.226 1.00 35.72 214 ALA A CA 1
ATOM 1577 C C . ALA A 1 214 ? -35.652 -40.608 19.684 1.00 35.72 214 ALA A C 1
ATOM 1579 O O . ALA A 1 214 ? -36.289 -41.629 19.938 1.00 35.72 214 ALA A O 1
ATOM 1580 N N . SER A 1 215 ? -35.126 -39.808 20.609 1.00 34.84 215 SER A N 1
ATOM 1581 C CA . SER A 1 215 ? -35.311 -39.953 22.057 1.00 34.84 215 SER A CA 1
ATOM 1582 C C . SER A 1 215 ? -35.631 -38.581 22.673 1.00 34.84 215 SER A C 1
ATOM 1584 O O . SER A 1 215 ? -35.357 -37.561 22.035 1.00 34.84 215 SER A O 1
ATOM 1586 N N . PRO A 1 216 ? -36.322 -38.527 23.826 1.00 44.44 216 PRO A N 1
ATOM 1587 C CA . PRO A 1 216 ? -37.397 -37.547 23.996 1.00 44.44 216 PRO A CA 1
ATOM 1588 C C . PRO A 1 216 ? -37.048 -36.305 24.828 1.00 44.44 216 PRO A C 1
ATOM 1590 O O . PRO A 1 216 ? -36.139 -36.310 25.654 1.00 44.44 216 PRO A O 1
ATOM 1593 N N . LEU A 1 217 ? -37.876 -35.265 24.671 1.00 39.62 217 LEU A N 1
ATOM 1594 C CA . LEU A 1 217 ? -37.974 -34.160 25.627 1.00 39.62 217 LEU A CA 1
ATOM 1595 C C . LEU A 1 217 ? -38.594 -34.649 26.953 1.00 39.62 217 LEU A C 1
ATOM 1597 O O . LEU A 1 217 ? -39.628 -35.324 26.909 1.00 39.62 217 LEU A O 1
ATOM 1601 N N . PRO A 1 218 ? -38.092 -34.210 28.120 1.00 47.31 218 PRO A N 1
ATOM 1602 C CA . PRO A 1 218 ? -38.904 -34.140 29.329 1.00 47.31 218 PRO A CA 1
ATOM 1603 C C . PRO A 1 218 ? -39.911 -32.979 29.217 1.00 47.31 218 PRO A C 1
ATOM 1605 O O . PRO A 1 218 ? -39.590 -31.906 28.703 1.00 47.31 218 PRO A O 1
ATOM 1608 N N . LYS A 1 219 ? -41.138 -33.175 29.710 1.00 41.25 219 LYS A N 1
ATOM 1609 C CA . LYS A 1 219 ? -42.154 -32.115 29.828 1.00 41.25 219 LYS A CA 1
ATOM 1610 C C . LYS A 1 219 ? -42.238 -31.603 31.266 1.00 41.25 219 LYS A C 1
ATOM 1612 O O . LYS A 1 219 ? -42.307 -32.410 32.182 1.00 41.25 219 LYS A O 1
ATOM 1617 N N . GLY A 1 220 ? -42.430 -30.291 31.408 1.00 39.62 220 GLY A N 1
ATOM 1618 C CA . GLY A 1 220 ? -43.227 -29.712 32.494 1.00 39.62 220 GLY A CA 1
ATOM 1619 C C . GLY A 1 220 ? -42.516 -29.441 33.821 1.00 39.62 220 GLY A C 1
ATOM 1620 O O . GLY A 1 220 ? -42.617 -30.234 34.749 1.00 39.62 220 GLY A O 1
ATOM 1621 N N . THR A 1 221 ? -41.978 -28.228 33.952 1.00 35.62 221 THR A N 1
ATOM 1622 C CA . THR A 1 221 ? -41.864 -27.527 35.244 1.00 35.62 221 THR A CA 1
ATOM 1623 C C . THR A 1 221 ? -42.671 -26.226 35.147 1.00 35.62 221 THR A C 1
ATOM 1625 O O . THR A 1 221 ? -42.910 -25.724 34.048 1.00 35.62 221 THR A O 1
ATOM 1628 N N . GLN A 1 222 ? -43.199 -25.749 36.273 1.00 34.31 222 GLN A N 1
ATOM 1629 C CA . GLN A 1 222 ? -44.339 -24.827 36.313 1.00 34.31 222 GLN A CA 1
ATOM 1630 C C . GLN A 1 222 ? -43.983 -23.349 36.078 1.00 34.31 222 GLN A C 1
ATOM 1632 O O . GLN A 1 222 ? -42.847 -22.920 36.265 1.00 34.31 222 GLN A O 1
ATOM 1637 N N . LEU A 1 223 ? -45.008 -22.563 35.731 1.00 39.81 223 LEU A N 1
ATOM 1638 C CA . LEU A 1 223 ? -44.985 -21.099 35.747 1.00 39.81 223 LEU A CA 1
ATOM 1639 C C . LEU A 1 223 ? -44.848 -20.589 37.192 1.00 39.81 223 LEU A C 1
ATOM 1641 O O . LEU A 1 223 ? -45.848 -20.427 37.889 1.00 39.81 223 LEU A O 1
ATOM 1645 N N . SER A 1 224 ? -43.623 -20.312 37.634 1.00 39.19 224 SER A N 1
ATOM 1646 C CA . SER A 1 224 ? -43.354 -19.556 38.859 1.00 39.19 224 SER A CA 1
ATOM 1647 C C . SER A 1 224 ? -42.934 -18.125 38.513 1.00 39.19 224 SER A C 1
ATOM 1649 O O . SER A 1 224 ? -41.910 -17.881 37.879 1.00 39.19 224 SER A O 1
ATOM 1651 N N . SER A 1 225 ? -43.750 -17.155 38.923 1.00 47.12 225 SER A N 1
ATOM 1652 C CA . SER A 1 225 ? -43.482 -15.726 38.747 1.00 47.12 225 SER A CA 1
ATOM 1653 C C . SER A 1 225 ? -42.362 -15.270 39.689 1.00 47.12 225 SER A C 1
ATOM 1655 O O . SER A 1 225 ? -42.620 -14.899 40.835 1.00 47.12 225 SER A O 1
ATOM 1657 N N . SER A 1 226 ? -41.113 -15.329 39.224 1.00 39.62 226 SER A N 1
ATOM 1658 C CA . SER A 1 226 ? -39.924 -14.940 39.987 1.00 39.62 226 SER A CA 1
ATOM 1659 C C . SER A 1 226 ? -39.525 -13.482 39.725 1.00 39.62 226 SER A C 1
ATOM 1661 O O . SER A 1 226 ? -39.227 -13.069 38.605 1.00 39.62 226 SER A O 1
ATOM 1663 N N . SER A 1 227 ? -39.521 -12.676 40.785 1.00 44.06 227 SER A N 1
ATOM 1664 C CA . SER A 1 227 ? -39.237 -11.243 40.703 1.00 44.06 227 SER A CA 1
ATOM 1665 C C . SER A 1 227 ? -37.764 -10.936 40.417 1.00 44.06 227 SER A C 1
ATOM 1667 O O . SER A 1 227 ? -36.877 -11.359 41.154 1.00 44.06 227 SER A O 1
ATOM 1669 N N . GLY A 1 228 ? -37.515 -10.060 39.442 1.00 44.56 228 GLY A N 1
ATOM 1670 C CA . GLY A 1 228 ? -36.448 -9.058 39.554 1.00 44.56 228 GLY A CA 1
ATOM 1671 C C . GLY A 1 228 ? -34.992 -9.510 39.400 1.00 44.56 228 GLY A C 1
ATOM 1672 O O . GLY A 1 228 ? -34.109 -8.756 39.810 1.00 44.56 228 GLY A O 1
ATOM 1673 N N . SER A 1 229 ? -34.706 -10.665 38.789 1.00 43.56 229 SER A N 1
ATOM 1674 C CA . SER A 1 229 ? -33.331 -10.974 38.363 1.00 43.56 229 SER A CA 1
ATOM 1675 C C . SER A 1 229 ? -32.904 -9.994 37.264 1.00 43.56 229 SER A C 1
ATOM 1677 O O . SER A 1 229 ? -33.358 -10.089 36.123 1.00 43.56 229 SER A O 1
ATOM 1679 N N . ARG A 1 230 ? -32.077 -9.001 37.615 1.00 46.12 230 ARG A N 1
ATOM 1680 C CA . ARG A 1 230 ? -31.582 -7.994 36.668 1.00 46.12 230 ARG A CA 1
ATOM 1681 C C . ARG A 1 230 ? -30.584 -8.655 35.720 1.00 46.12 230 ARG A C 1
ATOM 1683 O O . ARG A 1 230 ? -29.449 -8.918 36.108 1.00 46.12 230 ARG A O 1
ATOM 1690 N N . CYS A 1 231 ? -31.010 -8.925 34.489 1.00 43.62 231 CYS A N 1
ATOM 1691 C CA . CYS A 1 231 ? -30.130 -9.406 33.429 1.00 43.62 231 CYS A CA 1
ATOM 1692 C C . CYS A 1 231 ? -28.974 -8.414 33.240 1.00 43.62 231 CYS A C 1
ATOM 1694 O O . CYS A 1 231 ? -29.217 -7.233 32.993 1.00 43.62 231 CYS A O 1
ATOM 1696 N N . ASN A 1 232 ? -27.733 -8.881 33.385 1.00 57.31 232 ASN A N 1
ATOM 1697 C CA . ASN A 1 232 ? -26.564 -8.012 33.298 1.00 57.31 232 ASN A CA 1
ATOM 1698 C C . ASN A 1 232 ? -26.354 -7.609 31.821 1.00 57.31 232 ASN A C 1
ATOM 1700 O O . ASN A 1 232 ? -26.105 -8.501 31.002 1.00 57.31 232 ASN A O 1
ATOM 1704 N N . PRO A 1 233 ? -26.499 -6.322 31.443 1.00 59.94 233 PRO A N 1
ATOM 1705 C CA . PRO A 1 233 ? -26.630 -5.922 30.036 1.00 59.94 233 PRO A CA 1
ATOM 1706 C C . PRO A 1 233 ? -25.386 -6.253 29.197 1.00 59.94 233 PRO A C 1
ATOM 1708 O O . PRO A 1 233 ? -25.508 -6.573 28.011 1.00 59.94 233 PRO A O 1
ATOM 1711 N N . ASP A 1 234 ? -24.216 -6.269 29.840 1.00 62.91 234 ASP A N 1
ATOM 1712 C CA . ASP A 1 234 ? -22.889 -6.480 29.247 1.00 62.91 234 ASP A CA 1
ATOM 1713 C C . ASP A 1 234 ? -22.678 -7.864 28.604 1.00 62.91 234 ASP A C 1
ATOM 1715 O O . ASP A 1 234 ? -21.682 -8.075 27.915 1.00 62.91 234 ASP A O 1
ATOM 1719 N N . GLN A 1 235 ? -23.583 -8.828 28.822 1.00 81.12 235 GLN A N 1
ATOM 1720 C CA . GLN A 1 235 ? -23.471 -10.180 28.251 1.00 81.12 235 GLN A CA 1
ATOM 1721 C C . GLN A 1 235 ? -24.253 -10.381 26.943 1.00 81.12 235 GLN A C 1
ATOM 1723 O O . GLN A 1 235 ? -24.142 -11.442 26.324 1.00 81.12 235 GLN A O 1
ATOM 1728 N N . THR A 1 236 ? -25.025 -9.389 26.487 1.00 89.00 236 THR A N 1
ATOM 1729 C CA . THR A 1 236 ? -25.729 -9.477 25.196 1.00 89.00 236 THR A CA 1
ATOM 1730 C C . THR A 1 236 ? -24.784 -9.146 24.031 1.00 89.00 236 THR A C 1
ATOM 1732 O O . THR A 1 236 ? -24.058 -8.148 24.095 1.00 89.00 236 THR A O 1
ATOM 1735 N N . PRO A 1 237 ? -24.748 -9.946 22.946 1.00 90.06 237 PRO A N 1
ATOM 1736 C CA . PRO A 1 237 ? -23.846 -9.705 21.821 1.00 90.06 237 PRO A CA 1
ATOM 1737 C C . PRO A 1 237 ? -24.151 -8.368 21.136 1.00 90.06 237 PRO A C 1
ATOM 1739 O O . PRO A 1 237 ? -25.311 -8.000 20.953 1.00 90.06 237 PRO A O 1
ATOM 1742 N N . VAL A 1 238 ? -23.106 -7.652 20.714 1.00 88.94 238 VAL A N 1
ATOM 1743 C CA . VAL A 1 238 ? -23.258 -6.355 20.037 1.00 88.94 238 VAL A CA 1
ATOM 1744 C C . VAL A 1 238 ? -24.049 -6.522 18.741 1.00 88.94 238 VAL A C 1
ATOM 1746 O O . VAL A 1 238 ? -23.781 -7.417 17.935 1.00 88.94 238 VAL A O 1
ATOM 1749 N N . CYS A 1 239 ? -25.027 -5.642 18.525 1.00 91.69 239 CYS A N 1
ATOM 1750 C CA . CYS A 1 239 ? -25.872 -5.672 17.339 1.00 91.69 239 CYS A CA 1
ATOM 1751 C C . CYS A 1 239 ? -25.046 -5.635 16.038 1.00 91.69 239 CYS A C 1
ATOM 1753 O O . CYS A 1 239 ? -24.317 -4.679 15.772 1.00 91.69 239 CYS A O 1
ATOM 1755 N N . LYS A 1 240 ? -25.241 -6.639 15.169 1.00 87.94 240 LYS A N 1
ATOM 1756 C CA . LYS A 1 240 ? -24.532 -6.803 13.880 1.00 87.94 240 LYS A CA 1
ATOM 1757 C C . LYS A 1 240 ? -24.679 -5.635 12.888 1.00 87.94 240 LYS A C 1
ATOM 1759 O O . LYS A 1 240 ? -23.974 -5.609 11.885 1.00 87.94 240 LYS A O 1
ATOM 1764 N N . TYR A 1 241 ? -25.622 -4.723 13.127 1.00 88.69 241 TYR A N 1
ATOM 1765 C CA . TYR A 1 241 ? -25.854 -3.523 12.314 1.00 88.69 241 TYR A CA 1
ATOM 1766 C C . TYR A 1 241 ? -25.143 -2.271 12.864 1.00 88.69 241 TYR A C 1
ATOM 1768 O O . TYR A 1 241 ? -25.163 -1.235 12.204 1.00 88.69 241 TYR A O 1
ATOM 1776 N N . GLY A 1 242 ? -24.528 -2.349 14.051 1.00 88.62 242 GLY A N 1
ATOM 1777 C CA . GLY A 1 242 ? -23.820 -1.235 14.683 1.00 88.62 242 GLY A CA 1
ATOM 1778 C C . GLY A 1 242 ? -24.685 0.019 14.853 1.00 88.62 242 GLY A C 1
ATOM 1779 O O . GLY A 1 242 ? -25.904 -0.056 15.024 1.00 88.62 242 GLY A O 1
ATOM 1780 N N . GLU A 1 243 ? -24.045 1.183 14.746 1.00 88.94 243 GLU A N 1
ATOM 1781 C CA . GLU A 1 243 ? -24.674 2.511 14.823 1.00 88.94 243 GLU A CA 1
ATOM 1782 C C . GLU A 1 243 ? -25.835 2.691 13.823 1.00 88.94 243 GLU A C 1
ATOM 1784 O O . GLU A 1 243 ? -26.810 3.375 14.131 1.00 88.94 243 GLU A O 1
ATOM 1789 N N . ALA A 1 244 ? -25.810 1.990 12.681 1.00 89.69 244 ALA A N 1
ATOM 1790 C CA . ALA A 1 244 ? -26.890 1.987 11.692 1.00 89.69 244 ALA A CA 1
ATOM 1791 C C . ALA A 1 244 ? -28.134 1.165 12.108 1.00 89.69 244 ALA A C 1
ATOM 1793 O O . ALA A 1 244 ? -29.084 1.044 11.330 1.00 89.69 244 ALA A O 1
ATOM 1794 N N . CYS A 1 245 ? -28.174 0.583 13.313 1.00 92.88 245 CYS A N 1
ATOM 1795 C CA . CYS A 1 245 ? -29.340 -0.164 13.771 1.00 92.88 245 CYS A CA 1
ATOM 1796 C C . CYS A 1 245 ? -30.523 0.751 14.138 1.00 92.88 245 CYS A C 1
ATOM 1798 O O . CYS A 1 245 ? -30.534 1.418 15.178 1.00 92.88 245 CYS A O 1
ATOM 1800 N N . TYR A 1 246 ? -31.563 0.705 13.304 1.00 93.81 246 TYR A N 1
ATOM 1801 C CA . TYR A 1 246 ? -32.855 1.376 13.493 1.00 93.81 246 TYR A CA 1
ATOM 1802 C C . TYR A 1 246 ? -33.957 0.460 14.068 1.00 93.81 246 TYR A C 1
ATOM 1804 O O . TYR A 1 246 ? -35.120 0.856 14.116 1.00 93.81 246 TYR A O 1
ATOM 1812 N N . SER A 1 247 ? -33.624 -0.763 14.498 1.00 94.19 247 SER A N 1
ATOM 1813 C CA . SER A 1 247 ? -34.605 -1.711 15.044 1.00 94.19 247 SER A CA 1
ATOM 1814 C C . SER A 1 247 ? -35.157 -1.226 16.388 1.00 94.19 247 SER A C 1
ATOM 1816 O O . SER A 1 247 ? -34.420 -1.110 17.364 1.00 94.19 247 SER A O 1
ATOM 1818 N N . GLN A 1 248 ? -36.465 -0.962 16.436 1.00 95.44 248 GLN A N 1
ATOM 1819 C CA . GLN A 1 248 ? -37.200 -0.580 17.651 1.00 95.44 248 GLN A CA 1
ATOM 1820 C C . GLN A 1 248 ? -37.919 -1.770 18.315 1.00 95.44 248 GLN A C 1
ATOM 1822 O O . GLN A 1 248 ? -38.652 -1.589 19.284 1.00 95.44 248 GLN A O 1
ATOM 1827 N N . ASN A 1 249 ? -37.750 -2.991 17.794 1.00 96.44 249 ASN A N 1
ATOM 1828 C CA . ASN A 1 249 ? -38.405 -4.178 18.343 1.00 96.44 249 ASN A CA 1
ATOM 1829 C C . ASN A 1 249 ? -37.831 -4.491 19.745 1.00 96.44 249 ASN A C 1
ATOM 1831 O O . ASN A 1 249 ? -36.617 -4.693 19.848 1.00 96.44 249 ASN A O 1
ATOM 1835 N N . PRO A 1 250 ? -38.656 -4.572 20.810 1.00 94.69 250 PRO A N 1
ATOM 1836 C CA . PRO A 1 250 ? -38.167 -4.812 22.168 1.00 94.69 250 PRO A CA 1
ATOM 1837 C C . PRO A 1 250 ? -37.400 -6.133 22.307 1.00 94.69 250 PRO A C 1
ATOM 1839 O O . PRO A 1 250 ? -36.431 -6.178 23.057 1.00 94.69 250 PRO A O 1
ATOM 1842 N N . ASN A 1 251 ? -37.745 -7.173 21.538 1.00 95.00 251 ASN A N 1
ATOM 1843 C CA . ASN A 1 251 ? -37.008 -8.441 21.559 1.00 95.00 251 ASN A CA 1
ATOM 1844 C C . ASN A 1 251 ? -35.579 -8.254 21.027 1.00 95.00 251 ASN A C 1
ATOM 1846 O O . ASN A 1 251 ? -34.625 -8.716 21.639 1.00 95.00 251 ASN A O 1
ATOM 1850 N N . HIS A 1 252 ? -35.407 -7.493 19.940 1.00 95.38 252 HIS A N 1
ATOM 1851 C CA . HIS A 1 252 ? -34.083 -7.172 19.389 1.00 95.38 252 HIS A CA 1
ATOM 1852 C C . HIS A 1 252 ? -33.244 -6.329 20.362 1.00 95.38 252 HIS A C 1
ATOM 1854 O O . HIS A 1 252 ? -32.036 -6.522 20.462 1.00 95.38 252 HIS A O 1
ATOM 1860 N N . LEU A 1 253 ? -33.876 -5.405 21.092 1.00 93.62 253 LEU A N 1
ATOM 1861 C CA . LEU A 1 253 ? -33.208 -4.584 22.110 1.00 93.62 253 LEU A CA 1
ATOM 1862 C C . LEU A 1 253 ? -32.876 -5.366 23.397 1.00 93.62 253 LEU A C 1
ATOM 1864 O O . LEU A 1 253 ? -32.000 -4.938 24.143 1.00 93.62 253 LEU A O 1
ATOM 1868 N N . ALA A 1 254 ? -33.543 -6.497 23.644 1.00 93.19 254 ALA A N 1
ATOM 1869 C CA . ALA A 1 254 ? -33.230 -7.428 24.729 1.00 93.19 254 ALA A CA 1
ATOM 1870 C C . ALA A 1 254 ? -32.188 -8.495 24.330 1.00 93.19 254 ALA A C 1
ATOM 1872 O O . ALA A 1 254 ? -31.423 -8.948 25.176 1.00 93.19 254 ALA A O 1
ATOM 1873 N N . GLU A 1 255 ? -32.145 -8.894 23.054 1.00 95.06 255 GLU A N 1
ATOM 1874 C CA . GLU A 1 255 ? -31.202 -9.890 22.523 1.00 95.06 255 GLU A CA 1
ATOM 1875 C C . GLU A 1 255 ? -29.822 -9.304 22.174 1.00 95.06 255 GLU A C 1
ATOM 1877 O O . GLU A 1 255 ? -28.827 -10.026 22.245 1.00 95.06 255 GLU A O 1
ATOM 1882 N N . PHE A 1 256 ? -29.740 -8.020 21.798 1.00 94.94 256 PHE A N 1
ATOM 1883 C CA . PHE A 1 256 ? -28.505 -7.395 21.309 1.00 94.94 256 PHE A CA 1
ATOM 1884 C C . PHE A 1 256 ? -28.153 -6.095 22.039 1.00 94.94 256 PHE A C 1
ATOM 1886 O O . PHE A 1 256 ? -28.967 -5.172 22.130 1.00 94.94 256 PHE A O 1
ATOM 1893 N N . SER A 1 257 ? -26.891 -5.959 22.453 1.00 92.44 257 SER A N 1
ATOM 1894 C CA . SER A 1 257 ? -26.385 -4.712 23.030 1.00 92.44 257 SER A CA 1
ATOM 1895 C C . SER A 1 257 ? -26.222 -3.625 21.963 1.00 92.44 257 SER A C 1
ATOM 1897 O O . SER A 1 257 ? -25.842 -3.872 20.812 1.00 92.44 257 SER A O 1
ATOM 1899 N N . HIS A 1 258 ? -26.512 -2.389 22.375 1.00 91.00 258 HIS A N 1
ATOM 1900 C CA . HIS A 1 258 ? -26.339 -1.169 21.583 1.00 91.00 258 HIS A CA 1
ATOM 1901 C C . HIS A 1 258 ? -25.607 -0.105 22.430 1.00 91.00 258 HIS A C 1
ATOM 1903 O O . HIS A 1 258 ? -26.241 0.872 22.837 1.00 91.00 258 HIS A O 1
ATOM 1909 N N . PRO A 1 259 ? -24.311 -0.289 22.762 1.00 88.56 259 PRO A N 1
ATOM 1910 C CA . PRO A 1 259 ? -23.604 0.560 23.732 1.00 88.56 259 PRO A CA 1
ATOM 1911 C C . PRO A 1 259 ? -23.631 2.066 23.410 1.00 88.56 259 PRO A C 1
ATOM 1913 O O . PRO A 1 259 ? -23.797 2.886 24.310 1.00 88.56 259 PRO A O 1
ATOM 1916 N N . TRP A 1 260 ? -23.601 2.427 22.124 1.00 87.69 260 TRP A N 1
ATOM 1917 C CA . TRP A 1 260 ? -23.729 3.800 21.605 1.00 87.69 260 TRP A CA 1
ATOM 1918 C C . TRP A 1 260 ? -25.113 4.459 21.803 1.00 87.69 260 TRP A C 1
ATOM 1920 O O . TRP A 1 260 ? -25.265 5.645 21.524 1.00 87.69 260 TRP A O 1
ATOM 1930 N N . ARG A 1 261 ? -26.150 3.720 22.232 1.00 89.44 261 ARG A N 1
ATOM 1931 C CA . ARG A 1 261 ? -27.492 4.274 22.528 1.00 89.44 261 ARG A CA 1
ATOM 1932 C C . ARG A 1 261 ? -27.716 4.584 24.012 1.00 89.44 261 ARG A C 1
ATOM 1934 O O . ARG A 1 261 ? -28.752 5.157 24.341 1.00 89.44 261 ARG A O 1
ATOM 1941 N N . GLN A 1 262 ? -26.809 4.185 24.905 1.00 87.12 262 GLN A N 1
ATOM 1942 C CA . GLN A 1 262 ? -26.997 4.339 26.350 1.00 87.12 262 GLN A CA 1
ATOM 1943 C C . GLN A 1 262 ? -26.365 5.650 26.859 1.00 87.12 262 GLN A C 1
ATOM 1945 O O . GLN A 1 262 ? -25.216 5.937 26.513 1.00 87.12 262 GLN A O 1
ATOM 1950 N N . PRO A 1 263 ? -27.061 6.459 27.685 1.00 85.56 263 PRO A N 1
ATOM 1951 C CA . PRO A 1 263 ? -26.457 7.627 28.325 1.00 85.56 263 PRO A CA 1
ATOM 1952 C C . PRO A 1 263 ? -25.312 7.197 29.251 1.00 85.56 263 PRO A C 1
ATOM 1954 O O . PRO A 1 263 ? -25.536 6.434 30.186 1.00 85.56 263 PRO A O 1
ATOM 1957 N N . GLY A 1 264 ? -24.092 7.672 28.985 1.00 86.88 264 GLY A N 1
ATOM 1958 C CA . GLY A 1 264 ? -22.893 7.209 29.697 1.00 86.88 264 GLY A CA 1
ATOM 1959 C C . GLY A 1 264 ? -22.423 5.803 29.298 1.00 86.88 264 GLY A C 1
ATOM 1960 O O . GLY A 1 264 ? -21.758 5.150 30.095 1.00 86.88 264 GLY A O 1
ATOM 1961 N N . GLY A 1 265 ? -22.798 5.332 28.103 1.00 86.88 265 GLY A N 1
ATOM 1962 C CA . GLY A 1 265 ? -22.332 4.073 27.525 1.00 86.88 265 GLY A CA 1
ATOM 1963 C C . GLY A 1 265 ? -20.907 4.145 26.960 1.00 86.88 265 GLY A C 1
ATOM 1964 O O . GLY A 1 265 ? -19.988 4.664 27.586 1.00 86.88 265 GLY A O 1
ATOM 1965 N N . GLU A 1 266 ? -20.730 3.586 25.766 1.00 91.38 266 GLU A N 1
ATOM 1966 C CA . GLU A 1 266 ? -19.429 3.417 25.102 1.00 91.38 266 GLU A CA 1
ATOM 1967 C C . GLU A 1 266 ? -18.659 4.735 24.916 1.00 91.38 266 GLU A C 1
ATOM 1969 O O . GLU A 1 266 ? -19.213 5.727 24.437 1.00 91.38 266 GLU A O 1
ATOM 1974 N N . SER A 1 267 ? -17.369 4.740 25.266 1.00 92.19 267 SER A N 1
ATOM 1975 C CA . SER A 1 267 ? -16.511 5.913 25.083 1.00 92.19 267 SER A CA 1
ATOM 1976 C C . SER A 1 267 ? -16.172 6.141 23.606 1.00 92.19 267 SER A C 1
ATOM 1978 O O . SER A 1 267 ? -16.173 5.214 22.798 1.00 92.19 267 SER A O 1
ATOM 1980 N N . GLU A 1 268 ? -15.811 7.374 23.243 1.00 89.50 268 GLU A N 1
ATOM 1981 C CA . GLU A 1 268 ? -15.403 7.708 21.870 1.00 89.50 268 GLU A CA 1
ATOM 1982 C C . GLU A 1 268 ? -14.205 6.865 21.387 1.00 89.50 268 GLU A C 1
ATOM 1984 O O . GLU A 1 268 ? -14.155 6.468 20.225 1.00 89.50 268 GLU A O 1
ATOM 1989 N N . GLN A 1 269 ? -13.292 6.506 22.298 1.00 91.88 269 GLN A N 1
ATOM 1990 C CA . GLN A 1 269 ? -12.155 5.623 22.016 1.00 91.88 269 GLN A CA 1
ATOM 1991 C C . GLN A 1 269 ? -12.597 4.182 21.722 1.00 91.88 269 GLN A C 1
ATOM 1993 O O . GLN A 1 269 ? -12.134 3.592 20.750 1.00 91.88 269 GLN A O 1
ATOM 1998 N N . GLN A 1 270 ? -13.525 3.633 22.514 1.00 90.50 270 GLN A N 1
ATOM 1999 C CA . GLN A 1 270 ? -14.092 2.297 22.280 1.00 90.50 270 GLN A CA 1
ATOM 2000 C C . GLN A 1 270 ? -14.893 2.256 20.970 1.00 90.50 270 GLN A C 1
ATOM 2002 O O . GLN A 1 270 ? -14.777 1.307 20.194 1.00 90.50 270 GLN A O 1
ATOM 2007 N N . ALA A 1 271 ? -15.654 3.317 20.682 1.00 88.62 271 ALA A N 1
ATOM 2008 C CA . ALA A 1 271 ? -16.391 3.452 19.434 1.00 88.62 271 ALA A CA 1
ATOM 2009 C C . ALA A 1 271 ? -15.457 3.499 18.209 1.00 88.62 271 ALA A C 1
ATOM 2011 O O . ALA A 1 271 ? -15.789 2.909 17.179 1.00 88.62 271 ALA A O 1
ATOM 2012 N N . GLU A 1 272 ? -14.287 4.141 18.313 1.00 91.31 272 GLU A N 1
ATOM 2013 C CA . GLU A 1 272 ? -13.280 4.133 17.244 1.00 91.31 272 GLU A CA 1
ATOM 2014 C C . GLU A 1 272 ? -12.582 2.772 17.111 1.00 91.31 272 GLU A C 1
ATOM 2016 O O . GLU A 1 272 ? -12.551 2.232 16.008 1.00 91.31 272 GLU A O 1
ATOM 2021 N N . GLU A 1 273 ? -12.144 2.137 18.206 1.00 91.44 273 GLU A N 1
ATOM 2022 C CA . GLU A 1 273 ? -11.589 0.767 18.190 1.00 91.44 273 GLU A CA 1
ATOM 2023 C C . GLU A 1 273 ? -12.570 -0.227 17.533 1.00 91.44 273 GLU A C 1
ATOM 2025 O O . GLU A 1 273 ? -12.194 -1.082 16.719 1.00 91.44 273 GLU A O 1
ATOM 2030 N N . ARG A 1 274 ? -13.869 -0.070 17.814 1.00 90.19 274 ARG A N 1
ATOM 2031 C CA . ARG A 1 274 ? -14.955 -0.817 17.172 1.00 90.19 274 ARG A CA 1
ATOM 2032 C C . ARG A 1 274 ? -15.080 -0.504 15.676 1.00 90.19 274 ARG A C 1
ATOM 2034 O O . ARG A 1 274 ? -15.317 -1.434 14.900 1.00 90.19 274 ARG A O 1
ATOM 2041 N N . ARG A 1 275 ? -14.929 0.756 15.246 1.00 90.88 275 ARG A N 1
ATOM 2042 C CA . ARG A 1 275 ? -14.928 1.142 13.819 1.00 90.88 275 ARG A CA 1
ATOM 2043 C C . ARG A 1 275 ? -13.710 0.578 13.082 1.00 90.88 275 ARG A C 1
ATOM 2045 O O . ARG A 1 275 ? -13.894 -0.067 12.048 1.00 90.88 275 ARG A O 1
ATOM 2052 N N . GLU A 1 276 ? -12.507 0.684 13.642 1.00 93.69 276 GLU A N 1
ATOM 2053 C CA . GLU A 1 276 ? -11.282 0.106 13.069 1.00 93.69 276 GLU A CA 1
ATOM 2054 C C . GLU A 1 276 ? -11.338 -1.431 13.008 1.00 93.69 276 GLU A C 1
ATOM 2056 O O . GLU A 1 276 ? -10.932 -2.043 12.014 1.00 93.69 276 GLU A O 1
ATOM 2061 N N . THR A 1 277 ? -11.934 -2.082 14.012 1.00 92.94 277 THR A N 1
ATOM 2062 C CA . THR A 1 277 ? -12.189 -3.535 14.006 1.00 92.94 277 THR A CA 1
ATOM 2063 C C . THR A 1 277 ? -13.166 -3.943 12.893 1.00 92.94 277 THR A C 1
ATOM 2065 O O . THR A 1 277 ? -12.976 -4.971 12.236 1.00 92.94 277 THR A O 1
ATOM 2068 N N . GLN A 1 278 ? -14.197 -3.138 12.616 1.00 92.19 278 GLN A N 1
ATOM 2069 C CA . GLN A 1 278 ? -15.125 -3.377 11.501 1.00 92.19 278 GLN A CA 1
ATOM 2070 C C . GLN A 1 278 ? -14.481 -3.103 10.129 1.00 92.19 278 GLN A C 1
ATOM 2072 O O . GLN A 1 278 ? -14.727 -3.843 9.172 1.00 92.19 278 GLN A O 1
ATOM 2077 N N . GLN A 1 279 ? -13.619 -2.090 10.025 1.00 95.56 279 GLN A N 1
ATOM 2078 C CA . GLN A 1 279 ? -12.916 -1.744 8.787 1.00 95.56 279 GLN A CA 1
ATOM 2079 C C . GLN A 1 279 ? -11.819 -2.757 8.446 1.00 95.56 279 GLN A C 1
ATOM 2081 O O . GLN A 1 279 ? -11.814 -3.284 7.335 1.00 95.56 279 GLN A O 1
ATOM 2086 N N . SER A 1 280 ? -10.958 -3.131 9.395 1.00 96.50 280 SER A N 1
ATOM 2087 C CA . SER A 1 280 ? -9.979 -4.217 9.211 1.00 96.50 280 SER A CA 1
ATOM 2088 C C . SER A 1 280 ? -10.666 -5.533 8.819 1.00 96.50 280 SER A C 1
ATOM 2090 O O . SER A 1 280 ? -10.203 -6.229 7.915 1.00 96.50 280 SER A O 1
ATOM 2092 N N . HIS A 1 281 ? -11.843 -5.841 9.376 1.00 95.75 281 HIS A N 1
ATOM 2093 C CA . HIS A 1 281 ? -12.678 -6.952 8.909 1.00 95.75 281 HIS A CA 1
ATOM 2094 C C . HIS A 1 281 ? -13.085 -6.868 7.433 1.00 95.75 281 HIS A C 1
ATOM 2096 O O . HIS A 1 281 ? -13.043 -7.886 6.731 1.00 95.75 281 HIS A O 1
ATOM 2102 N N . LEU A 1 282 ? -13.481 -5.686 6.962 1.00 96.50 282 LEU A N 1
ATOM 2103 C CA . LEU A 1 282 ? -13.842 -5.441 5.569 1.00 96.50 282 LEU A CA 1
ATOM 2104 C C . LEU A 1 282 ? -12.617 -5.576 4.651 1.00 96.50 282 LEU A C 1
ATOM 2106 O O . LEU A 1 282 ? -12.687 -6.292 3.651 1.00 96.50 282 LEU A O 1
ATOM 2110 N N . VAL A 1 283 ? -11.474 -4.986 5.014 1.00 98.00 283 VAL A N 1
ATOM 2111 C CA . VAL A 1 283 ? -10.237 -5.062 4.215 1.00 98.00 283 VAL A CA 1
ATOM 2112 C C . VAL A 1 283 ? -9.691 -6.497 4.162 1.00 98.00 283 VAL A C 1
ATOM 2114 O O . VAL A 1 283 ? -9.315 -6.965 3.089 1.00 98.00 283 VAL A O 1
ATOM 2117 N N . LEU A 1 284 ? -9.748 -7.261 5.262 1.00 97.56 284 LEU A N 1
ATOM 2118 C CA . LEU A 1 284 ? -9.381 -8.687 5.280 1.00 97.56 284 LEU A CA 1
ATOM 2119 C C . LEU A 1 284 ? -10.332 -9.558 4.435 1.00 97.56 284 LEU A C 1
ATOM 2121 O O . LEU A 1 284 ? -9.911 -10.582 3.895 1.00 97.56 284 LEU A O 1
ATOM 2125 N N . ASN A 1 285 ? -11.605 -9.173 4.284 1.00 97.06 285 ASN A N 1
ATOM 2126 C CA . ASN A 1 285 ? -12.526 -9.845 3.359 1.00 97.06 285 ASN A CA 1
ATOM 2127 C C . ASN A 1 285 ? -12.186 -9.540 1.890 1.00 97.06 285 ASN A C 1
ATOM 2129 O O . ASN A 1 285 ? -12.191 -10.462 1.075 1.00 97.06 285 ASN A O 1
ATOM 2133 N N . LEU A 1 286 ? -11.841 -8.289 1.559 1.00 98.06 286 LEU A N 1
ATOM 2134 C CA . LEU A 1 286 ? -11.375 -7.902 0.219 1.00 98.06 286 LEU A CA 1
ATOM 2135 C C . LEU A 1 286 ? -10.064 -8.620 -0.144 1.00 98.06 286 LEU A C 1
ATOM 2137 O O . LEU A 1 286 ? -9.959 -9.211 -1.216 1.00 98.06 286 LEU A O 1
ATOM 2141 N N . ALA A 1 287 ? -9.101 -8.662 0.780 1.00 98.06 287 ALA A N 1
ATOM 2142 C CA . ALA A 1 287 ? -7.860 -9.417 0.625 1.00 98.06 287 ALA A CA 1
ATOM 2143 C C . ALA A 1 287 ? -8.127 -10.911 0.382 1.00 98.06 287 ALA A C 1
ATOM 2145 O O . ALA A 1 287 ? -7.594 -11.484 -0.567 1.00 98.06 287 ALA A O 1
ATOM 2146 N N . LYS A 1 288 ? -9.022 -11.537 1.163 1.00 97.31 288 LYS A N 1
ATOM 2147 C CA . LYS A 1 288 ? -9.437 -12.936 0.950 1.00 97.31 288 LYS A CA 1
ATOM 2148 C C . LYS A 1 288 ? -10.066 -13.168 -0.434 1.00 97.31 288 LYS A C 1
ATOM 2150 O O . LYS A 1 288 ? -9.897 -14.256 -0.978 1.00 97.31 288 LYS A O 1
ATOM 2155 N N . ALA A 1 289 ? -10.763 -12.179 -0.995 1.00 97.56 289 ALA A N 1
ATOM 2156 C CA . ALA A 1 289 ? -11.349 -12.239 -2.337 1.00 97.56 289 ALA A CA 1
ATOM 2157 C C . ALA A 1 289 ? -10.351 -11.944 -3.479 1.00 97.56 289 ALA A C 1
ATOM 2159 O O . ALA A 1 289 ? -10.697 -12.138 -4.641 1.00 97.56 289 ALA A O 1
ATOM 2160 N N . GLY A 1 290 ? -9.132 -11.481 -3.173 1.00 97.19 290 GLY A N 1
ATOM 2161 C CA . GLY A 1 290 ? -8.141 -11.056 -4.171 1.00 97.19 290 GLY A CA 1
ATOM 2162 C C . GLY A 1 290 ? -8.347 -9.629 -4.701 1.00 97.19 290 GLY A C 1
ATOM 2163 O O . GLY A 1 290 ? -7.686 -9.226 -5.657 1.00 97.19 290 GLY A O 1
ATOM 2164 N N . ASP A 1 291 ? -9.230 -8.845 -4.073 1.00 98.19 291 ASP A N 1
ATOM 2165 C CA . ASP A 1 291 ? -9.637 -7.480 -4.447 1.00 98.19 291 ASP A CA 1
ATOM 2166 C C . ASP A 1 291 ? -8.556 -6.425 -4.080 1.00 98.19 291 ASP A C 1
ATOM 2168 O O . ASP A 1 291 ? -8.814 -5.390 -3.455 1.00 98.19 291 ASP A O 1
ATOM 2172 N N . TRP A 1 292 ? -7.296 -6.694 -4.438 1.00 97.69 292 TRP A N 1
ATOM 2173 C CA . TRP A 1 292 ? -6.116 -5.977 -3.940 1.00 97.69 292 TRP A CA 1
ATOM 2174 C C . TRP A 1 292 ? -6.057 -4.487 -4.304 1.00 97.69 292 TRP A C 1
ATOM 2176 O O . TRP A 1 292 ? -5.465 -3.706 -3.562 1.00 97.69 292 TRP A O 1
ATOM 2186 N N . GLU A 1 293 ? -6.714 -4.059 -5.385 1.00 97.75 293 GLU A N 1
ATOM 2187 C CA . GLU A 1 293 ? -6.866 -2.635 -5.715 1.00 97.75 293 GLU A CA 1
ATOM 2188 C C . GLU A 1 293 ? -7.739 -1.900 -4.683 1.00 97.75 293 GLU A C 1
ATOM 2190 O O . GLU A 1 293 ? -7.390 -0.807 -4.233 1.00 97.75 293 GLU A O 1
ATOM 2195 N N . LYS A 1 294 ? -8.840 -2.525 -4.238 1.00 98.12 294 LYS A N 1
ATOM 2196 C CA . LYS A 1 294 ? -9.721 -1.971 -3.199 1.00 98.12 294 LYS A CA 1
ATOM 2197 C C . LYS A 1 294 ? -9.006 -1.955 -1.847 1.00 98.12 294 LYS A C 1
ATOM 2199 O O . LYS A 1 294 ? -9.059 -0.941 -1.160 1.00 98.12 294 LYS A O 1
ATOM 2204 N N . VAL A 1 295 ? -8.265 -3.021 -1.520 1.00 98.44 295 VAL A N 1
ATOM 2205 C CA . VAL A 1 295 ? -7.382 -3.072 -0.336 1.00 98.44 295 VAL A CA 1
ATOM 2206 C C . VAL A 1 295 ? -6.383 -1.912 -0.353 1.00 98.44 295 VAL A C 1
ATOM 2208 O O . VAL A 1 295 ? -6.317 -1.158 0.615 1.00 98.44 295 VAL A O 1
ATOM 2211 N N . ARG A 1 296 ? -5.661 -1.706 -1.465 1.00 97.94 296 ARG A N 1
ATOM 2212 C CA . ARG A 1 296 ? -4.701 -0.599 -1.604 1.00 97.94 296 ARG A CA 1
ATOM 2213 C C . ARG A 1 296 ? -5.381 0.765 -1.474 1.00 97.94 296 ARG A C 1
ATOM 2215 O O . ARG A 1 296 ? -4.830 1.648 -0.827 1.00 97.94 296 ARG A O 1
ATOM 2222 N N . LYS A 1 297 ? -6.584 0.943 -2.035 1.00 97.94 297 LYS A N 1
ATOM 2223 C CA . LYS A 1 297 ? -7.360 2.184 -1.882 1.00 97.94 297 LYS A CA 1
ATOM 2224 C C . LYS A 1 297 ? -7.728 2.462 -0.420 1.00 97.94 297 LYS A C 1
ATOM 2226 O O . LYS A 1 297 ? -7.593 3.604 0.002 1.00 97.94 297 LYS A O 1
ATOM 2231 N N . THR A 1 298 ? -8.146 1.455 0.349 1.00 97.81 298 THR A N 1
ATOM 2232 C CA . THR A 1 298 ? -8.457 1.641 1.777 1.00 97.81 298 THR A CA 1
ATOM 2233 C C . THR A 1 298 ? -7.197 1.885 2.611 1.00 97.81 298 THR A C 1
ATOM 2235 O O . THR A 1 298 ? -7.201 2.795 3.432 1.00 97.81 298 THR A O 1
ATOM 2238 N N . LEU A 1 299 ? -6.090 1.175 2.364 1.00 97.56 299 LEU A N 1
ATOM 2239 C CA . LEU A 1 299 ? -4.821 1.415 3.073 1.00 97.56 299 LEU A CA 1
ATOM 2240 C C . LEU A 1 299 ? -4.233 2.814 2.801 1.00 97.56 299 LEU A C 1
ATOM 2242 O O . LEU A 1 299 ? -3.624 3.399 3.690 1.00 97.56 299 LEU A O 1
ATOM 2246 N N . LEU A 1 300 ? -4.459 3.395 1.614 1.00 97.00 300 LEU A N 1
ATOM 2247 C CA . LEU A 1 300 ? -4.110 4.798 1.324 1.00 97.00 300 LEU A CA 1
ATOM 2248 C C . LEU A 1 300 ? -4.954 5.820 2.108 1.00 97.00 300 LEU A C 1
ATOM 2250 O O . LEU A 1 300 ? -4.558 6.979 2.202 1.00 97.00 300 LEU A O 1
ATOM 2254 N N . GLN A 1 301 ? -6.116 5.420 2.629 1.00 97.56 301 GLN A N 1
ATOM 2255 C CA . GLN A 1 301 ? -6.984 6.263 3.461 1.00 97.56 301 GLN A CA 1
ATOM 2256 C C . GLN A 1 301 ? -6.755 6.018 4.959 1.00 97.56 301 GLN A C 1
ATOM 2258 O O . GLN A 1 301 ? -6.898 6.942 5.753 1.00 97.56 301 GLN A O 1
ATOM 2263 N N . GLN A 1 302 ? -6.419 4.782 5.337 1.00 97.06 302 GLN A N 1
ATOM 2264 C CA . GLN A 1 302 ? -6.295 4.314 6.719 1.00 97.06 302 GLN A CA 1
ATOM 2265 C C . GLN A 1 302 ? -5.103 3.342 6.842 1.00 97.06 302 GLN A C 1
ATOM 2267 O O . GLN A 1 302 ? -5.292 2.119 6.843 1.00 97.06 302 GLN A O 1
ATOM 2272 N N . PRO A 1 303 ? -3.857 3.852 6.900 1.00 97.00 303 PRO A N 1
ATOM 2273 C CA . PRO A 1 303 ? -2.657 3.014 6.908 1.00 97.00 303 PRO A CA 1
ATOM 2274 C C . PRO A 1 303 ? -2.533 2.149 8.171 1.00 97.00 303 PRO A C 1
ATOM 2276 O O . PRO A 1 303 ? -1.899 1.098 8.124 1.00 97.00 303 PRO A O 1
ATOM 2279 N N . GLN A 1 304 ? -3.181 2.522 9.280 1.00 95.50 304 GLN A N 1
ATOM 2280 C CA . GLN A 1 304 ? -3.167 1.737 10.517 1.00 95.50 304 GLN A CA 1
ATOM 2281 C C . GLN A 1 304 ? -3.844 0.360 10.380 1.00 95.50 304 GLN A C 1
ATOM 2283 O O . GLN A 1 304 ? -3.556 -0.547 11.155 1.00 95.50 304 GLN A O 1
ATOM 2288 N N . LEU A 1 305 ? -4.680 0.154 9.353 1.00 97.12 305 LEU A N 1
ATOM 2289 C CA . LEU A 1 305 ? -5.318 -1.139 9.073 1.00 97.12 305 LEU A CA 1
ATOM 2290 C C . LEU A 1 305 ? -4.355 -2.203 8.499 1.00 97.12 305 LEU A C 1
ATOM 2292 O O . LEU A 1 305 ? -4.791 -3.327 8.255 1.00 97.12 305 LEU A O 1
ATOM 2296 N N . MET A 1 306 ? -3.079 -1.867 8.261 1.00 97.06 306 MET A N 1
ATOM 2297 C CA . MET A 1 306 ? -2.078 -2.740 7.630 1.00 97.06 306 MET A CA 1
ATOM 2298 C C . MET A 1 306 ? -1.821 -4.029 8.435 1.00 97.06 306 MET A C 1
ATOM 2300 O O . MET A 1 306 ? -2.093 -5.131 7.951 1.00 97.06 306 MET A O 1
ATOM 2304 N N . ASP A 1 307 ? -1.357 -3.897 9.679 1.00 96.94 307 ASP A N 1
ATOM 2305 C CA . ASP A 1 307 ? -0.964 -5.036 10.525 1.00 96.94 307 ASP A CA 1
ATOM 2306 C C . ASP A 1 307 ? -2.034 -5.426 11.570 1.00 96.94 307 ASP A C 1
ATOM 2308 O O . ASP A 1 307 ? -1.867 -6.392 12.320 1.00 96.94 307 ASP A O 1
ATOM 2312 N N . LEU A 1 308 ? -3.180 -4.728 11.599 1.00 96.00 308 LEU A N 1
ATOM 2313 C CA . LEU A 1 308 ? -4.291 -5.038 12.504 1.00 96.00 308 LEU A CA 1
ATOM 2314 C C . LEU A 1 308 ? -4.929 -6.407 12.197 1.00 96.00 308 LEU A C 1
ATOM 2316 O O . LEU A 1 308 ? -5.455 -6.663 11.110 1.00 96.00 308 LEU A O 1
ATOM 2320 N N . ARG A 1 309 ? -4.949 -7.281 13.213 1.00 95.62 309 ARG A N 1
ATOM 2321 C CA . ARG A 1 309 ? -5.565 -8.616 13.170 1.00 95.62 309 ARG A CA 1
ATOM 2322 C C . ARG A 1 309 ? -6.678 -8.743 14.224 1.00 95.62 309 ARG A C 1
ATOM 2324 O O . ARG A 1 309 ? -6.370 -9.037 15.378 1.00 95.62 309 ARG A O 1
ATOM 2331 N N . PRO A 1 310 ? -7.966 -8.603 13.847 1.00 95.38 310 PRO A N 1
ATOM 2332 C CA . PRO A 1 310 ? -9.097 -8.854 14.743 1.00 95.38 310 PRO A CA 1
ATOM 2333 C C . PRO A 1 310 ? -9.014 -10.227 15.431 1.00 95.38 310 PRO A C 1
ATOM 2335 O O . PRO A 1 310 ? -8.649 -11.222 14.803 1.00 95.38 310 PRO A O 1
ATOM 2338 N N . ALA A 1 311 ? -9.381 -10.308 16.715 1.00 92.88 311 ALA A N 1
ATOM 2339 C CA . ALA A 1 311 ? -9.167 -11.496 17.562 1.00 92.88 311 ALA A CA 1
ATOM 2340 C C . ALA A 1 311 ? -9.851 -12.791 17.057 1.00 92.88 311 ALA A C 1
ATOM 2342 O O . ALA A 1 311 ? -9.413 -13.912 17.333 1.00 92.88 311 ALA A O 1
ATOM 2343 N N . ASN A 1 312 ? -10.918 -12.634 16.277 1.00 92.69 312 ASN A N 1
ATOM 2344 C CA . ASN A 1 312 ? -11.684 -13.678 15.592 1.00 92.69 312 ASN A CA 1
ATOM 2345 C C . ASN A 1 312 ? -11.133 -14.036 14.185 1.00 92.69 312 ASN A C 1
ATOM 2347 O O . ASN A 1 312 ? -11.766 -14.809 13.463 1.00 92.69 312 ASN A O 1
ATOM 2351 N N . ARG A 1 313 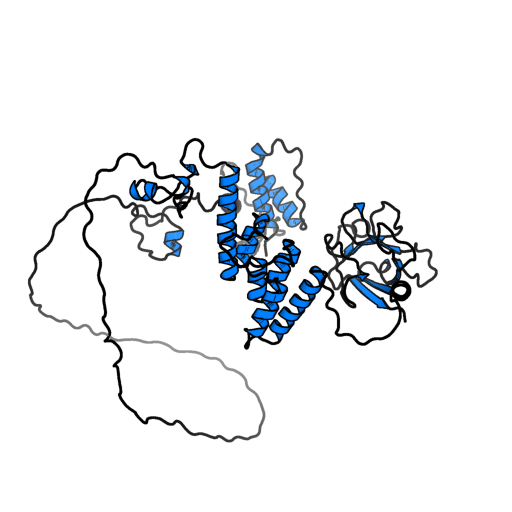? -9.970 -13.505 13.774 1.00 95.56 313 ARG A N 1
ATOM 2352 C CA . ARG A 1 313 ? -9.269 -13.843 12.520 1.00 95.56 313 ARG A CA 1
ATOM 2353 C C . ARG A 1 313 ? -7.917 -14.506 12.791 1.00 95.56 313 ARG A C 1
ATOM 2355 O O . ARG A 1 313 ? -7.126 -14.065 13.626 1.00 95.56 313 ARG A O 1
ATOM 2362 N N . THR A 1 314 ? -7.642 -15.568 12.035 1.00 97.06 314 THR A N 1
ATOM 2363 C CA . THR A 1 314 ? -6.359 -16.284 12.059 1.00 97.06 314 THR A CA 1
ATOM 2364 C C . THR A 1 314 ? -5.250 -15.513 11.346 1.00 97.06 314 THR A C 1
ATOM 2366 O O . THR A 1 314 ? -4.129 -15.483 11.839 1.00 97.06 314 THR A O 1
ATOM 2369 N N . CYS A 1 315 ? -5.568 -14.845 10.235 1.00 97.56 315 CYS A N 1
ATOM 2370 C CA . CYS A 1 315 ? -4.607 -14.220 9.321 1.00 97.56 315 CYS A CA 1
ATOM 2371 C C . CYS A 1 315 ? -4.805 -12.699 9.210 1.00 97.56 315 CYS A C 1
ATOM 2373 O O . CYS A 1 315 ? -5.947 -12.233 9.177 1.00 97.56 315 CYS A O 1
ATOM 2375 N N . ALA A 1 316 ? -3.700 -11.952 9.097 1.00 97.69 316 ALA A N 1
ATOM 2376 C CA . ALA A 1 316 ? -3.671 -10.534 8.723 1.00 97.69 316 ALA A CA 1
ATOM 2377 C C . ALA A 1 316 ? -3.479 -10.363 7.196 1.00 97.69 316 ALA A C 1
ATOM 2379 O O . ALA A 1 316 ? -3.405 -11.347 6.453 1.00 97.69 316 ALA A O 1
ATOM 2380 N N . LEU A 1 317 ? -3.402 -9.121 6.703 1.00 97.81 317 LEU A N 1
ATOM 2381 C CA . LEU A 1 317 ? -3.366 -8.820 5.261 1.00 97.81 317 LEU A CA 1
ATOM 2382 C C . LEU A 1 317 ? -2.155 -9.432 4.543 1.00 97.81 317 LEU A C 1
ATOM 2384 O O . LEU A 1 317 ? -2.315 -10.068 3.497 1.00 97.81 317 LEU A O 1
ATOM 2388 N N . ILE A 1 318 ? -0.963 -9.306 5.133 1.00 98.12 318 ILE A N 1
ATOM 2389 C CA . ILE A 1 318 ? 0.279 -9.866 4.586 1.00 98.12 318 ILE A CA 1
ATOM 2390 C C . ILE A 1 318 ? 0.214 -11.399 4.432 1.00 98.12 318 ILE A C 1
ATOM 2392 O O . ILE A 1 318 ? 0.717 -11.943 3.448 1.00 98.12 318 ILE A O 1
ATOM 2396 N N . HIS A 1 319 ? -0.492 -12.105 5.325 1.00 98.31 319 HIS A N 1
ATOM 2397 C CA . HIS A 1 319 ? -0.692 -13.558 5.236 1.00 98.31 319 HIS A CA 1
ATOM 2398 C C . HIS A 1 319 ? -1.605 -13.964 4.075 1.00 98.31 319 HIS A C 1
ATOM 2400 O O . HIS A 1 319 ? -1.367 -15.002 3.463 1.00 98.31 319 HIS A O 1
ATOM 2406 N N . TYR A 1 320 ? -2.621 -13.161 3.736 1.00 98.12 320 TYR A N 1
ATOM 2407 C CA . TYR A 1 320 ? -3.462 -13.416 2.559 1.00 98.12 320 TYR A CA 1
ATOM 2408 C C . TYR A 1 320 ? -2.686 -13.197 1.251 1.00 98.12 320 TYR A C 1
ATOM 2410 O O . TYR A 1 320 ? -2.803 -14.016 0.340 1.00 98.12 320 TYR A O 1
ATOM 2418 N N . ALA A 1 321 ? -1.841 -12.161 1.175 1.00 97.75 321 ALA A N 1
ATOM 2419 C CA . ALA A 1 321 ? -0.963 -11.929 0.023 1.00 97.75 321 ALA A CA 1
ATOM 2420 C C . ALA A 1 321 ? 0.068 -13.061 -0.150 1.00 97.75 321 ALA A C 1
ATOM 2422 O O . ALA A 1 321 ? 0.281 -13.548 -1.261 1.00 97.75 321 ALA A O 1
ATOM 2423 N N . ALA A 1 322 ? 0.651 -13.518 0.964 1.00 97.75 322 ALA A N 1
ATOM 2424 C CA . ALA A 1 322 ? 1.564 -14.654 1.022 1.00 97.75 322 ALA A CA 1
ATOM 2425 C C . ALA A 1 322 ? 0.900 -15.979 0.601 1.00 97.75 322 ALA A C 1
ATOM 2427 O O . ALA A 1 322 ? 1.474 -16.722 -0.190 1.00 97.75 322 ALA A O 1
ATOM 2428 N N . PHE A 1 323 ? -0.312 -16.271 1.086 1.00 97.19 323 PHE A N 1
ATOM 2429 C CA . PHE A 1 323 ? -1.035 -17.504 0.753 1.00 97.19 323 PHE A CA 1
ATOM 2430 C C . PHE A 1 323 ? -1.498 -17.551 -0.711 1.00 97.19 323 PHE A C 1
ATOM 2432 O O . PHE A 1 323 ? -1.421 -18.598 -1.341 1.00 97.19 323 PHE A O 1
ATOM 2439 N N . GLN A 1 324 ? -1.923 -16.415 -1.273 1.00 96.62 324 GLN A N 1
ATOM 2440 C CA . GLN A 1 324 ? -2.293 -16.295 -2.692 1.00 96.62 324 GLN A CA 1
ATOM 2441 C C . GLN A 1 324 ? -1.081 -16.210 -3.640 1.00 96.62 324 GLN A C 1
ATOM 2443 O O . GLN A 1 324 ? -1.266 -16.044 -4.843 1.00 96.62 324 GLN A O 1
ATOM 2448 N N . LEU A 1 325 ? 0.151 -16.263 -3.115 1.00 96.00 325 LEU A N 1
ATOM 2449 C CA . LEU A 1 325 ? 1.406 -16.148 -3.871 1.00 96.00 325 LEU A CA 1
ATOM 2450 C C . LEU A 1 325 ? 1.517 -14.869 -4.736 1.00 96.00 325 LEU A C 1
ATOM 2452 O O . LEU A 1 325 ? 2.350 -14.791 -5.641 1.00 96.00 325 LEU A O 1
ATOM 2456 N N . SER A 1 326 ? 0.723 -13.830 -4.440 1.00 95.44 326 SER A N 1
ATOM 2457 C CA . SER A 1 326 ? 0.716 -12.574 -5.199 1.00 95.44 326 SER A CA 1
ATOM 2458 C C . SER A 1 326 ? 1.924 -11.718 -4.826 1.00 95.44 326 SER A C 1
ATOM 2460 O O . SER A 1 326 ? 1.857 -10.847 -3.956 1.00 95.44 326 SER A O 1
ATOM 2462 N N . THR A 1 327 ? 3.055 -11.952 -5.492 1.00 94.56 327 THR A N 1
ATOM 2463 C CA . THR A 1 327 ? 4.311 -11.255 -5.174 1.00 94.56 327 THR A CA 1
ATOM 2464 C C . THR A 1 327 ? 4.230 -9.749 -5.406 1.00 94.56 327 THR A C 1
ATOM 2466 O O . THR A 1 327 ? 4.845 -9.001 -4.661 1.00 94.56 327 THR A O 1
ATOM 2469 N N . SER A 1 328 ? 3.437 -9.288 -6.381 1.00 95.00 328 SER A N 1
ATOM 2470 C CA . SER A 1 328 ? 3.207 -7.851 -6.611 1.00 95.00 328 SER A CA 1
ATOM 2471 C C . SER A 1 328 ? 2.421 -7.203 -5.462 1.00 95.00 328 SER A C 1
ATOM 2473 O O . SER A 1 328 ? 2.738 -6.095 -5.038 1.00 95.00 328 SER A O 1
ATOM 2475 N N . THR A 1 329 ? 1.436 -7.917 -4.898 1.00 97.06 329 THR A N 1
ATOM 2476 C CA . THR A 1 329 ? 0.741 -7.469 -3.683 1.00 97.06 329 THR A CA 1
ATOM 2477 C C . THR A 1 329 ? 1.695 -7.462 -2.493 1.00 97.06 329 THR A C 1
ATOM 2479 O O . THR A 1 329 ? 1.762 -6.474 -1.773 1.00 97.06 329 THR A O 1
ATOM 2482 N N . LEU A 1 330 ? 2.433 -8.554 -2.277 1.00 96.69 330 LEU A N 1
ATOM 2483 C CA . LEU A 1 330 ? 3.337 -8.699 -1.137 1.00 96.69 330 LEU A CA 1
ATOM 2484 C C . LEU A 1 330 ? 4.428 -7.617 -1.142 1.00 96.69 330 LEU A C 1
ATOM 2486 O O . LEU A 1 330 ? 4.687 -7.004 -0.111 1.00 96.69 330 LEU A O 1
ATOM 2490 N N . ASP A 1 331 ? 5.009 -7.338 -2.310 1.00 94.56 331 ASP A N 1
ATOM 2491 C CA . ASP A 1 331 ? 5.973 -6.256 -2.506 1.00 94.56 331 ASP A CA 1
ATOM 2492 C C . ASP A 1 331 ? 5.367 -4.887 -2.177 1.00 94.56 331 ASP A C 1
ATOM 2494 O O . ASP A 1 331 ? 6.014 -4.092 -1.501 1.00 94.56 331 ASP A O 1
ATOM 2498 N N . MET A 1 332 ? 4.130 -4.623 -2.606 1.00 96.94 332 MET A N 1
ATOM 2499 C CA . MET A 1 332 ? 3.404 -3.386 -2.301 1.00 96.94 332 MET A CA 1
ATOM 2500 C C . MET A 1 332 ? 3.140 -3.235 -0.794 1.00 96.94 332 MET A C 1
ATOM 2502 O O . MET A 1 332 ? 3.442 -2.185 -0.237 1.00 96.94 332 MET A O 1
ATOM 2506 N N . LEU A 1 333 ? 2.678 -4.280 -0.100 1.00 97.50 333 LEU A N 1
ATOM 2507 C CA . LEU A 1 333 ? 2.454 -4.225 1.353 1.00 97.50 333 LEU A CA 1
ATOM 2508 C C . LEU A 1 333 ? 3.768 -3.993 2.126 1.00 97.50 333 LEU A C 1
ATOM 2510 O O . LEU A 1 333 ? 3.816 -3.150 3.017 1.00 97.50 333 LEU A O 1
ATOM 2514 N N . LEU A 1 334 ? 4.850 -4.684 1.749 1.00 95.94 334 LEU A N 1
ATOM 2515 C CA . LEU A 1 334 ? 6.169 -4.543 2.382 1.00 95.94 334 LEU A CA 1
ATOM 2516 C C . LEU A 1 334 ? 6.859 -3.200 2.079 1.00 95.94 334 LEU A C 1
ATOM 2518 O O . LEU A 1 334 ? 7.596 -2.698 2.923 1.00 95.94 334 LEU A O 1
ATOM 2522 N N . THR A 1 335 ? 6.678 -2.643 0.875 1.00 94.56 335 THR A N 1
ATOM 2523 C CA . THR A 1 335 ? 7.490 -1.510 0.376 1.00 94.56 335 THR A CA 1
ATOM 2524 C C . THR A 1 335 ? 6.738 -0.179 0.379 1.00 94.56 335 THR A C 1
ATOM 2526 O O . THR A 1 335 ? 7.330 0.835 0.740 1.00 94.56 335 THR A O 1
ATOM 2529 N N . ASP A 1 336 ? 5.452 -0.165 0.005 1.00 94.94 336 ASP A N 1
ATOM 2530 C CA . ASP A 1 336 ? 4.631 1.056 0.001 1.00 94.94 336 ASP A CA 1
ATOM 2531 C C . ASP A 1 336 ? 4.045 1.340 1.397 1.00 94.94 336 ASP A C 1
ATOM 2533 O O . ASP A 1 336 ? 3.918 2.502 1.779 1.00 94.94 336 ASP A O 1
ATOM 2537 N N . PHE A 1 337 ? 3.679 0.287 2.147 1.00 96.56 337 PHE A N 1
ATOM 2538 C CA . PHE A 1 337 ? 2.954 0.389 3.427 1.00 96.56 337 PHE A CA 1
ATOM 2539 C C . PHE A 1 337 ? 3.754 -0.061 4.660 1.00 96.56 337 PHE A C 1
ATOM 2541 O O . PHE A 1 337 ? 3.311 0.179 5.778 1.00 96.56 337 PHE A O 1
ATOM 2548 N N . GLY A 1 338 ? 4.934 -0.664 4.480 1.00 95.81 338 GLY A N 1
ATOM 2549 C CA . GLY A 1 338 ? 5.835 -1.024 5.583 1.00 95.81 338 GLY A CA 1
ATOM 2550 C C . GLY A 1 338 ? 5.369 -2.187 6.469 1.00 95.81 338 GLY A C 1
ATOM 2551 O O . GLY A 1 338 ? 5.815 -2.263 7.610 1.00 95.81 338 GLY A O 1
ATOM 2552 N N . ALA A 1 339 ? 4.500 -3.067 5.957 1.00 97.44 339 ALA A N 1
ATOM 2553 C CA . ALA A 1 339 ? 3.933 -4.209 6.685 1.00 97.44 339 ALA A CA 1
ATOM 2554 C C . ALA A 1 339 ? 4.994 -5.093 7.363 1.00 97.44 339 ALA A C 1
ATOM 2556 O O . ALA A 1 339 ? 6.024 -5.401 6.753 1.00 97.44 339 ALA A O 1
ATOM 2557 N N . ASP A 1 340 ? 4.718 -5.574 8.577 1.00 97.44 340 ASP A N 1
ATOM 2558 C CA . ASP A 1 340 ? 5.686 -6.368 9.341 1.00 97.44 340 ASP A CA 1
ATOM 2559 C C . ASP A 1 340 ? 5.892 -7.790 8.750 1.00 97.44 340 ASP A C 1
ATOM 2561 O O . ASP A 1 340 ? 4.976 -8.621 8.767 1.00 97.44 340 ASP A O 1
ATOM 2565 N N . PRO A 1 341 ? 7.105 -8.141 8.264 1.00 97.31 341 PRO A N 1
ATOM 2566 C CA . PRO A 1 341 ? 7.413 -9.477 7.751 1.00 97.31 341 PRO A CA 1
ATOM 2567 C C . PRO A 1 341 ? 7.513 -10.560 8.842 1.00 97.31 341 PRO A C 1
ATOM 2569 O O . PRO A 1 341 ? 7.596 -11.742 8.497 1.00 97.31 341 PRO A O 1
ATOM 2572 N N . LEU A 1 342 ? 7.546 -10.187 10.128 1.00 96.94 342 LEU A N 1
ATOM 2573 C CA . LEU A 1 342 ? 7.564 -11.096 11.280 1.00 96.94 342 LEU A CA 1
ATOM 2574 C C . LEU A 1 342 ? 6.165 -11.367 11.860 1.00 96.94 342 LEU A C 1
ATOM 2576 O O . LEU A 1 342 ? 6.021 -12.323 12.625 1.00 96.94 342 LEU A O 1
ATOM 2580 N N . LEU A 1 343 ? 5.143 -10.593 11.474 1.00 97.38 343 LEU A N 1
ATOM 2581 C CA . LEU A 1 343 ? 3.785 -10.674 12.013 1.00 97.38 343 LEU A CA 1
ATOM 2582 C C . LEU A 1 343 ? 3.228 -12.103 11.931 1.00 97.38 343 LEU A C 1
ATOM 2584 O O . LEU A 1 343 ? 3.146 -12.699 10.854 1.00 97.38 343 LEU A O 1
ATOM 2588 N N . GLN A 1 344 ? 2.800 -12.660 13.062 1.00 97.62 344 GLN A N 1
ATOM 2589 C CA . GLN A 1 344 ? 2.329 -14.046 13.138 1.00 97.62 344 GLN A CA 1
ATOM 2590 C C . GLN A 1 344 ? 0.805 -14.174 12.995 1.00 97.62 344 GLN A C 1
ATOM 2592 O O . GLN A 1 344 ? 0.022 -13.342 13.475 1.00 97.62 344 GLN A O 1
ATOM 2597 N N . THR A 1 345 ? 0.373 -15.267 12.361 1.00 97.88 345 THR A N 1
ATOM 2598 C CA . THR A 1 345 ? -1.015 -15.736 12.441 1.00 97.88 345 THR A CA 1
ATOM 2599 C C . THR A 1 345 ? -1.380 -16.124 13.879 1.00 97.88 345 THR A C 1
ATOM 2601 O O . THR A 1 345 ? -0.522 -16.275 14.749 1.00 97.88 345 THR A O 1
ATOM 2604 N N . LYS A 1 346 ? -2.672 -16.353 14.138 1.00 96.69 346 LYS A N 1
ATOM 2605 C CA . LYS A 1 346 ? -3.147 -16.963 15.395 1.00 96.69 346 LYS A CA 1
ATOM 2606 C C . LYS A 1 346 ? -2.474 -18.313 15.692 1.00 96.69 346 LYS A C 1
ATOM 2608 O O . LYS A 1 346 ? -2.340 -18.678 16.854 1.00 96.69 346 LYS A O 1
ATOM 2613 N N . ASP A 1 347 ? -2.038 -19.011 14.648 1.00 97.31 347 ASP A N 1
ATOM 2614 C CA . ASP A 1 347 ? -1.413 -20.333 14.693 1.00 97.31 347 ASP A CA 1
ATOM 2615 C C . ASP A 1 347 ? 0.133 -20.252 14.715 1.00 97.31 347 ASP A C 1
ATOM 2617 O O . ASP A 1 347 ? 0.816 -21.240 14.451 1.00 97.31 347 ASP A O 1
ATOM 2621 N N . GLY A 1 348 ? 0.695 -19.063 14.984 1.00 97.62 348 GLY A N 1
ATOM 2622 C CA . GLY A 1 348 ? 2.135 -18.800 15.114 1.00 97.62 348 GLY A CA 1
ATOM 2623 C C . GLY A 1 348 ? 2.914 -18.692 13.796 1.00 97.62 348 GLY A C 1
ATOM 2624 O O . GLY A 1 348 ? 4.096 -18.360 13.814 1.00 97.62 348 GLY A O 1
ATOM 2625 N N . GLN A 1 349 ? 2.278 -18.941 12.647 1.00 97.88 349 GLN A N 1
ATOM 2626 C CA . GLN A 1 349 ? 2.952 -18.976 11.345 1.00 97.88 349 GLN A CA 1
ATOM 2627 C C . GLN A 1 349 ? 3.260 -17.568 10.821 1.00 97.88 349 GLN A C 1
ATOM 2629 O O . GLN A 1 349 ? 2.411 -16.674 10.830 1.00 97.88 349 GLN A O 1
ATOM 2634 N N . THR A 1 350 ? 4.470 -17.387 10.301 1.00 98.00 350 THR A N 1
ATOM 2635 C CA . THR A 1 350 ? 4.913 -16.158 9.622 1.00 98.00 350 THR A CA 1
ATOM 2636 C C . THR A 1 350 ? 4.470 -16.121 8.147 1.00 98.00 350 THR A C 1
ATOM 2638 O O . THR A 1 350 ? 4.159 -17.166 7.562 1.00 98.00 350 THR A O 1
ATOM 2641 N N . PRO A 1 351 ? 4.505 -14.960 7.460 1.00 98.00 351 PRO A N 1
ATOM 2642 C CA . PRO A 1 351 ? 4.218 -14.876 6.023 1.00 98.00 351 PRO A CA 1
ATOM 2643 C C . PRO A 1 351 ? 5.159 -15.750 5.177 1.00 98.00 351 PRO A C 1
ATOM 2645 O O . PRO A 1 351 ? 4.748 -16.326 4.171 1.00 98.00 351 PRO A O 1
ATOM 2648 N N . LEU A 1 352 ? 6.410 -15.926 5.620 1.00 97.62 352 LEU A N 1
ATOM 2649 C CA . LEU A 1 352 ? 7.385 -16.819 4.990 1.00 97.62 352 LEU A CA 1
ATOM 2650 C C . LEU A 1 352 ? 6.953 -18.297 5.056 1.00 97.62 352 LEU A C 1
ATOM 2652 O O . LEU A 1 352 ? 7.248 -19.072 4.146 1.00 97.62 352 LEU A O 1
ATOM 2656 N N . GLU A 1 353 ? 6.251 -18.701 6.113 1.00 97.81 353 GLU A N 1
ATOM 2657 C CA . GLU A 1 353 ? 5.728 -20.062 6.291 1.00 97.81 353 GLU A CA 1
ATOM 2658 C C . GLU A 1 353 ? 4.391 -20.272 5.581 1.00 97.81 353 GLU A C 1
ATOM 2660 O O . GLU A 1 353 ? 4.165 -21.353 5.029 1.00 97.81 353 GLU A O 1
ATOM 2665 N N . MET A 1 354 ? 3.572 -19.222 5.465 1.00 97.50 354 MET A N 1
ATOM 2666 C CA . MET A 1 354 ? 2.402 -19.217 4.583 1.00 97.50 354 MET A CA 1
ATOM 2667 C C . MET A 1 354 ? 2.804 -19.496 3.125 1.00 97.50 354 MET A C 1
ATOM 2669 O O . MET A 1 354 ? 2.214 -20.381 2.506 1.00 97.50 354 MET A O 1
ATOM 2673 N N . ILE A 1 355 ? 3.853 -18.841 2.595 1.00 97.06 355 ILE A N 1
ATOM 2674 C CA . ILE A 1 355 ? 4.359 -19.125 1.233 1.00 97.06 355 ILE A CA 1
ATOM 2675 C C . ILE A 1 355 ? 4.874 -20.568 1.127 1.00 97.06 355 ILE A C 1
ATOM 2677 O O . ILE A 1 355 ? 4.498 -21.282 0.199 1.00 97.06 355 ILE A O 1
ATOM 2681 N N . LYS A 1 356 ? 5.688 -21.043 2.085 1.00 96.69 356 LYS A N 1
ATOM 2682 C CA . LYS A 1 356 ? 6.182 -22.441 2.106 1.00 96.69 356 LYS A CA 1
ATOM 2683 C C . LYS A 1 356 ? 5.050 -23.474 2.125 1.00 96.69 356 LYS A C 1
ATOM 2685 O O . LYS A 1 356 ? 5.250 -24.590 1.649 1.00 96.69 356 LYS A O 1
ATOM 2690 N N . THR A 1 357 ? 3.904 -23.133 2.708 1.00 96.62 357 THR A N 1
ATOM 2691 C CA . THR A 1 357 ? 2.731 -24.011 2.794 1.00 96.62 357 THR A CA 1
ATOM 2692 C C . THR A 1 357 ? 1.929 -23.970 1.496 1.00 96.62 357 THR A C 1
ATOM 2694 O O . THR A 1 357 ? 1.683 -25.026 0.917 1.00 96.62 357 THR A O 1
ATOM 2697 N N . ALA A 1 358 ? 1.641 -22.776 0.969 1.00 96.06 358 ALA A N 1
ATOM 2698 C CA . ALA A 1 358 ? 0.992 -22.596 -0.330 1.00 96.06 358 ALA A CA 1
ATOM 2699 C C . ALA A 1 358 ? 1.776 -23.279 -1.470 1.00 96.06 358 ALA A C 1
ATOM 2701 O O . ALA A 1 358 ? 1.198 -24.012 -2.266 1.00 96.06 358 ALA A O 1
ATOM 2702 N N . LEU A 1 359 ? 3.110 -23.156 -1.489 1.00 96.06 359 LEU A N 1
ATOM 2703 C CA . LEU A 1 359 ? 3.985 -23.825 -2.465 1.00 96.06 359 LEU A CA 1
ATOM 2704 C C . LEU A 1 359 ? 3.934 -25.362 -2.431 1.00 96.06 359 LEU A C 1
ATOM 2706 O O . LEU A 1 359 ? 4.289 -25.992 -3.427 1.00 96.06 359 LEU A O 1
ATOM 2710 N N . LYS A 1 360 ? 3.520 -25.968 -1.309 1.00 95.88 360 LYS A N 1
ATOM 2711 C CA . LYS A 1 360 ? 3.341 -27.425 -1.179 1.00 95.88 360 LYS A CA 1
ATOM 2712 C C . LYS A 1 360 ? 1.952 -27.887 -1.619 1.00 95.88 360 LYS A C 1
ATOM 2714 O O . LYS A 1 360 ? 1.816 -29.030 -2.041 1.00 95.88 360 LYS A O 1
ATOM 2719 N N . THR A 1 361 ? 0.936 -27.031 -1.509 1.00 95.88 361 THR A N 1
ATOM 2720 C CA . THR A 1 361 ? -0.439 -27.330 -1.944 1.00 95.88 361 THR A CA 1
ATOM 2721 C C . THR A 1 361 ? -0.682 -26.989 -3.417 1.00 95.88 361 THR A C 1
ATOM 2723 O O . THR A 1 361 ? -1.464 -27.665 -4.079 1.00 95.88 361 THR A O 1
ATOM 2726 N N . GLU A 1 362 ? 0.016 -25.986 -3.954 1.00 92.38 362 GLU A N 1
ATOM 2727 C CA . GLU A 1 362 ? -0.049 -25.550 -5.356 1.00 92.38 362 GLU A CA 1
ATOM 2728 C C . GLU A 1 362 ? 0.743 -26.480 -6.294 1.00 92.38 362 GLU A C 1
ATOM 2730 O O . GLU A 1 362 ? 1.838 -26.166 -6.778 1.00 92.38 362 GLU A O 1
ATOM 2735 N N . VAL A 1 363 ? 0.168 -27.658 -6.564 1.00 90.31 363 VAL A N 1
ATOM 2736 C CA . VAL A 1 363 ? 0.741 -28.663 -7.480 1.00 90.31 363 VAL A CA 1
ATOM 2737 C C . VAL A 1 363 ? 0.839 -28.128 -8.917 1.00 90.31 363 VAL A C 1
ATOM 2739 O O . VAL A 1 363 ? 1.839 -28.371 -9.592 1.00 90.31 363 VAL A O 1
ATOM 2742 N N . ASN A 1 364 ? -0.160 -27.355 -9.361 1.00 92.31 364 ASN A N 1
ATOM 2743 C CA . ASN A 1 364 ? -0.355 -26.958 -10.764 1.00 92.31 364 ASN A CA 1
ATOM 2744 C C . ASN A 1 364 ? 0.168 -25.550 -11.119 1.00 92.31 364 ASN A C 1
ATOM 2746 O O . ASN A 1 364 ? -0.102 -25.056 -12.214 1.00 92.31 364 ASN A O 1
ATOM 2750 N N . MET A 1 365 ? 0.901 -24.880 -10.224 1.00 92.75 365 MET A N 1
ATOM 2751 C CA . MET A 1 365 ? 1.413 -23.533 -10.496 1.00 92.75 365 MET A CA 1
ATOM 2752 C C . MET A 1 365 ? 2.538 -23.531 -11.548 1.00 92.75 365 MET A C 1
ATOM 2754 O O . MET A 1 365 ? 3.451 -24.358 -11.517 1.00 92.75 365 MET A O 1
ATOM 2758 N N . SER A 1 366 ? 2.508 -22.535 -12.441 1.00 95.69 366 SER A N 1
ATOM 2759 C CA . SER A 1 366 ? 3.546 -22.295 -13.452 1.00 95.69 366 SER A CA 1
ATOM 2760 C C . SER A 1 366 ? 4.948 -22.139 -12.847 1.00 95.69 366 SER A C 1
ATOM 2762 O O . SER A 1 366 ? 5.138 -21.513 -11.800 1.00 95.69 366 SER A O 1
ATOM 2764 N N . ALA A 1 367 ? 5.965 -22.617 -13.570 1.00 93.94 367 ALA A N 1
ATOM 2765 C CA . ALA A 1 367 ? 7.372 -22.442 -13.209 1.00 93.94 367 ALA A CA 1
ATOM 2766 C C . ALA A 1 367 ? 7.787 -20.960 -13.080 1.00 93.94 367 ALA A C 1
ATOM 2768 O O . ALA A 1 367 ? 8.663 -20.635 -12.277 1.00 93.94 367 ALA A O 1
ATOM 2769 N N . THR A 1 368 ? 7.138 -20.047 -13.817 1.00 92.50 368 THR A N 1
ATOM 2770 C CA . THR A 1 368 ? 7.347 -18.593 -13.676 1.00 92.50 368 THR A CA 1
ATOM 2771 C C . THR A 1 368 ? 6.954 -18.087 -12.296 1.00 92.50 368 THR A C 1
ATOM 2773 O O . THR A 1 368 ? 7.664 -17.272 -11.708 1.00 92.50 368 THR A O 1
ATOM 2776 N N . ASP A 1 369 ? 5.843 -18.587 -11.770 1.00 89.50 369 ASP A N 1
ATOM 2777 C CA . ASP A 1 369 ? 5.213 -18.078 -10.556 1.00 89.50 369 ASP A CA 1
ATOM 2778 C C . ASP A 1 369 ? 5.749 -18.790 -9.313 1.00 89.50 369 ASP A C 1
ATOM 2780 O O . ASP A 1 369 ? 6.001 -18.134 -8.302 1.00 89.50 369 ASP A O 1
ATOM 2784 N N . ARG A 1 370 ? 6.143 -20.068 -9.441 1.00 94.19 370 ARG A N 1
ATOM 2785 C CA . ARG A 1 370 ? 7.020 -20.738 -8.465 1.00 94.19 370 ARG A CA 1
ATOM 2786 C C . ARG A 1 370 ? 8.322 -19.958 -8.263 1.00 94.19 370 ARG A C 1
ATOM 2788 O O . ARG A 1 370 ? 8.644 -19.600 -7.133 1.00 94.19 370 ARG A O 1
ATOM 2795 N N . ARG A 1 371 ? 9.008 -19.577 -9.349 1.00 93.62 371 ARG A N 1
ATOM 2796 C CA . ARG A 1 371 ? 10.239 -18.769 -9.272 1.00 93.62 371 ARG A CA 1
ATOM 2797 C C . ARG A 1 371 ? 9.996 -17.366 -8.700 1.00 93.62 371 ARG A C 1
ATOM 2799 O O . ARG A 1 371 ? 10.870 -16.823 -8.026 1.00 93.62 371 ARG A O 1
ATOM 2806 N N . ARG A 1 372 ? 8.832 -16.747 -8.935 1.00 90.94 372 ARG A N 1
ATOM 2807 C CA . ARG A 1 372 ? 8.453 -15.474 -8.286 1.00 90.94 372 ARG A CA 1
ATOM 2808 C C . ARG A 1 372 ? 8.281 -15.657 -6.775 1.00 90.94 372 ARG A C 1
ATOM 2810 O O . ARG A 1 372 ? 8.894 -14.912 -6.014 1.00 90.94 372 ARG A O 1
ATOM 2817 N N . ALA A 1 373 ? 7.525 -16.666 -6.345 1.00 91.81 373 ALA A N 1
ATOM 2818 C CA . ALA A 1 373 ? 7.307 -16.982 -4.935 1.00 91.81 373 ALA A CA 1
ATOM 2819 C C . ALA A 1 373 ? 8.614 -17.322 -4.191 1.00 91.81 373 ALA A C 1
ATOM 2821 O O . ALA A 1 373 ? 8.837 -16.831 -3.087 1.00 91.81 373 ALA A O 1
ATOM 2822 N N . GLU A 1 374 ? 9.529 -18.069 -4.814 1.00 93.19 374 GLU A N 1
ATOM 2823 C CA . GLU A 1 374 ? 10.875 -18.336 -4.278 1.00 93.19 374 GLU A CA 1
ATOM 2824 C C . GLU A 1 374 ? 11.687 -17.042 -4.074 1.00 93.19 374 GLU A C 1
ATOM 2826 O O . GLU A 1 374 ? 12.301 -16.847 -3.024 1.00 93.19 374 GLU A O 1
ATOM 2831 N N . ASN A 1 375 ? 11.644 -16.103 -5.028 1.00 91.00 375 ASN A N 1
ATOM 2832 C CA . ASN A 1 375 ? 12.281 -14.790 -4.867 1.00 91.00 375 ASN A CA 1
ATOM 2833 C C . ASN A 1 375 ? 11.626 -13.949 -3.753 1.00 91.00 375 ASN A C 1
ATOM 2835 O O . ASN A 1 375 ? 12.328 -13.245 -3.025 1.00 91.00 375 ASN A O 1
ATOM 2839 N N . ALA A 1 376 ? 10.305 -14.041 -3.577 1.00 91.38 376 ALA A N 1
ATOM 2840 C CA . ALA A 1 376 ? 9.597 -13.396 -2.472 1.00 91.38 376 ALA A CA 1
ATOM 2841 C C . ALA A 1 376 ? 10.000 -13.986 -1.104 1.00 91.38 376 ALA A C 1
ATOM 2843 O O . ALA A 1 376 ? 10.272 -13.234 -0.166 1.00 91.38 376 ALA A O 1
ATOM 2844 N N . MET A 1 377 ? 10.152 -15.314 -1.002 1.00 94.25 377 MET A N 1
ATOM 2845 C CA . MET A 1 377 ? 10.704 -15.969 0.192 1.00 94.25 377 MET A CA 1
ATOM 2846 C C . MET A 1 377 ? 12.124 -15.487 0.514 1.00 94.25 377 MET A C 1
ATOM 2848 O O . MET A 1 377 ? 12.426 -15.214 1.674 1.00 94.25 377 MET A O 1
ATOM 2852 N N . LEU A 1 378 ? 12.990 -15.351 -0.498 1.00 91.62 378 LEU A N 1
ATOM 2853 C CA . LEU A 1 378 ? 14.359 -14.848 -0.323 1.00 91.62 378 LEU A CA 1
ATOM 2854 C C . LEU A 1 378 ? 14.410 -13.383 0.137 1.00 91.62 378 LEU A C 1
ATOM 2856 O O . LEU A 1 378 ? 15.382 -12.990 0.781 1.00 91.62 378 LEU A O 1
ATOM 2860 N N . ARG A 1 379 ? 13.387 -12.573 -0.169 1.00 90.50 379 ARG A N 1
ATOM 2861 C CA . ARG A 1 379 ? 13.253 -11.200 0.345 1.00 90.50 379 ARG A CA 1
ATOM 2862 C C . ARG A 1 379 ? 12.788 -11.193 1.797 1.00 90.50 379 ARG A C 1
ATOM 2864 O O . ARG A 1 379 ? 13.494 -10.637 2.633 1.00 90.50 379 ARG A O 1
ATOM 2871 N N . LEU A 1 380 ? 11.688 -11.883 2.115 1.00 92.12 380 LEU A N 1
ATOM 2872 C CA . LEU A 1 380 ? 11.208 -12.030 3.497 1.00 92.12 380 LEU A CA 1
ATOM 2873 C C . LEU A 1 380 ? 12.302 -12.586 4.423 1.00 92.12 380 LEU A C 1
ATOM 2875 O O . LEU A 1 380 ? 12.535 -12.033 5.491 1.00 92.12 380 LEU A O 1
ATOM 2879 N N . GLY A 1 381 ? 13.035 -13.616 3.986 1.00 90.38 381 GLY A N 1
ATOM 2880 C CA . GLY A 1 381 ? 14.137 -14.212 4.750 1.00 90.38 381 GLY A CA 1
ATOM 2881 C C . GLY A 1 381 ? 15.332 -13.285 5.010 1.00 90.38 381 GLY A C 1
ATOM 2882 O O . GLY A 1 381 ? 16.127 -13.574 5.898 1.00 90.38 381 GLY A O 1
ATOM 2883 N N . ARG A 1 382 ? 15.470 -12.171 4.274 1.00 90.00 382 ARG A N 1
ATOM 2884 C CA . ARG A 1 382 ? 16.428 -11.100 4.601 1.00 90.00 382 ARG A CA 1
ATOM 2885 C C . ARG A 1 382 ? 15.839 -10.136 5.627 1.00 90.00 382 ARG A C 1
ATOM 2887 O O . ARG A 1 382 ? 16.517 -9.808 6.595 1.00 90.00 382 ARG A O 1
ATOM 2894 N N . SER A 1 383 ? 14.591 -9.709 5.428 1.00 83.50 383 SER A N 1
ATOM 2895 C CA . SER A 1 383 ? 13.920 -8.737 6.301 1.00 83.50 383 SER A CA 1
ATOM 2896 C C . SER A 1 383 ? 13.711 -9.250 7.727 1.00 83.50 383 SER A C 1
ATOM 2898 O O . SER A 1 383 ? 13.802 -8.473 8.668 1.00 83.50 383 SER A O 1
ATOM 2900 N N . THR A 1 384 ? 13.491 -10.555 7.911 1.00 81.06 384 THR A N 1
ATOM 2901 C CA . THR A 1 384 ? 13.331 -11.172 9.241 1.00 81.06 384 THR A CA 1
ATOM 2902 C C . THR A 1 384 ? 14.639 -11.304 10.032 1.00 81.06 384 THR A C 1
ATOM 2904 O O . THR A 1 384 ? 14.614 -11.787 11.161 1.00 81.06 384 THR A O 1
ATOM 2907 N N . GLY A 1 385 ? 15.797 -10.951 9.455 1.00 72.50 385 GLY A N 1
ATOM 2908 C CA . GLY A 1 385 ? 17.114 -11.114 10.091 1.00 72.50 385 GLY A CA 1
ATOM 2909 C C . GLY A 1 385 ? 17.515 -12.571 10.370 1.00 72.50 385 GLY A C 1
ATOM 2910 O O . GLY A 1 385 ? 18.567 -12.825 10.961 1.00 72.50 385 GLY A O 1
ATOM 2911 N N . ALA A 1 386 ? 16.696 -13.538 9.948 1.00 58.66 386 ALA A N 1
ATOM 2912 C CA . ALA A 1 386 ? 16.893 -14.947 10.225 1.00 58.66 386 ALA A CA 1
ATOM 2913 C C . ALA A 1 386 ? 18.166 -15.448 9.532 1.00 58.66 386 ALA A C 1
ATOM 2915 O O . ALA A 1 386 ? 18.221 -15.575 8.306 1.00 58.66 386 ALA A O 1
ATOM 2916 N N . LYS A 1 387 ? 19.191 -15.794 10.323 1.00 46.00 387 LYS A N 1
ATOM 2917 C CA . LYS A 1 387 ? 20.329 -16.577 9.832 1.00 46.00 387 LYS A CA 1
ATOM 2918 C C . LYS A 1 387 ? 19.813 -17.927 9.336 1.00 46.00 387 LYS A C 1
ATOM 2920 O O . LYS A 1 387 ? 19.652 -18.864 10.113 1.00 46.00 387 LYS A O 1
ATOM 2925 N N . ILE A 1 388 ? 19.591 -18.026 8.027 1.00 44.19 388 ILE A N 1
ATOM 2926 C CA . ILE A 1 388 ? 19.461 -19.300 7.322 1.00 44.19 388 ILE A CA 1
ATOM 2927 C C . ILE A 1 388 ? 20.847 -19.949 7.365 1.00 44.19 388 ILE A C 1
ATOM 2929 O O . ILE A 1 388 ? 21.658 -19.765 6.459 1.00 44.19 388 ILE A O 1
ATOM 2933 N N . SER A 1 389 ? 21.149 -20.635 8.468 1.00 34.69 389 SER A N 1
ATOM 2934 C CA . SER A 1 389 ? 22.400 -21.369 8.627 1.00 34.69 389 SER A CA 1
ATOM 2935 C C . SER A 1 389 ? 22.497 -22.422 7.520 1.00 34.69 389 SER A C 1
ATOM 2937 O O . SER A 1 389 ? 21.642 -23.311 7.475 1.00 34.69 389 SER A O 1
ATOM 2939 N N . PRO A 1 390 ? 23.505 -22.364 6.629 1.00 38.19 390 PRO A N 1
ATOM 2940 C CA . PRO A 1 390 ? 23.802 -23.506 5.780 1.00 38.19 390 PRO A CA 1
ATOM 2941 C C . PRO A 1 390 ? 24.197 -24.683 6.681 1.00 38.19 390 PRO A C 1
ATOM 2943 O O . PRO A 1 390 ? 24.841 -24.484 7.715 1.00 38.19 390 PRO A O 1
ATOM 2946 N N . SER A 1 391 ? 23.791 -25.900 6.308 1.00 35.09 391 SER A N 1
ATOM 2947 C CA . SER A 1 391 ? 24.154 -27.101 7.069 1.00 35.09 391 SER A CA 1
ATOM 2948 C C . SER A 1 391 ? 25.677 -27.212 7.177 1.00 35.09 391 SER A C 1
ATOM 2950 O O . SER A 1 391 ? 26.389 -26.936 6.211 1.00 35.09 391 SER A O 1
ATOM 2952 N N . ALA A 1 392 ? 26.174 -27.543 8.366 1.00 34.31 392 ALA A N 1
ATOM 2953 C CA . ALA A 1 392 ? 27.562 -27.286 8.722 1.00 34.31 392 ALA A CA 1
ATOM 2954 C C . ALA A 1 392 ? 28.557 -28.266 8.079 1.00 34.31 392 ALA A C 1
ATOM 2956 O O . ALA A 1 392 ? 28.430 -29.482 8.214 1.00 34.31 392 ALA A O 1
ATOM 2957 N N . THR A 1 393 ? 29.632 -27.710 7.521 1.00 36.94 393 THR A N 1
ATOM 2958 C CA . THR A 1 393 ? 30.930 -28.382 7.362 1.00 36.94 393 THR A CA 1
ATOM 2959 C C . THR A 1 393 ? 31.948 -27.645 8.242 1.00 36.94 393 THR A C 1
ATOM 2961 O O . THR A 1 393 ? 32.019 -26.416 8.165 1.00 36.94 393 THR A O 1
ATOM 2964 N N . PRO A 1 394 ? 32.723 -28.327 9.105 1.00 43.06 394 PRO A N 1
ATOM 2965 C CA . PRO A 1 394 ? 33.656 -27.654 10.007 1.00 43.06 394 PRO A CA 1
ATOM 2966 C C . PRO A 1 394 ? 34.950 -27.253 9.278 1.00 43.06 394 PRO A C 1
ATOM 2968 O O . PRO A 1 394 ? 35.674 -28.117 8.790 1.00 43.06 394 PRO A O 1
ATOM 2971 N N . GLY A 1 395 ? 35.276 -25.953 9.227 1.00 36.12 395 GLY A N 1
ATOM 2972 C CA . GLY A 1 395 ? 36.527 -25.500 8.605 1.00 36.12 395 GLY A CA 1
ATOM 2973 C C . GLY A 1 395 ? 36.806 -23.990 8.615 1.00 36.12 395 GLY A C 1
ATOM 2974 O O . GLY A 1 395 ? 36.347 -23.274 7.737 1.00 36.12 395 GLY A O 1
ATOM 2975 N N . SER A 1 396 ? 37.683 -23.571 9.535 1.00 38.66 396 SER A N 1
ATOM 2976 C CA . SER A 1 396 ? 38.603 -22.414 9.456 1.00 38.66 396 SER A CA 1
ATOM 2977 C C . SER A 1 396 ? 38.097 -20.950 9.458 1.00 38.66 396 SER A C 1
ATOM 2979 O O . SER A 1 396 ? 37.389 -20.495 8.569 1.00 38.66 396 SER A O 1
ATOM 2981 N N . SER A 1 397 ? 38.723 -20.171 10.359 1.00 39.09 397 SER A N 1
ATOM 2982 C CA . SER A 1 397 ? 39.082 -18.731 10.277 1.00 39.09 397 SER A CA 1
ATOM 2983 C C . SER A 1 397 ? 37.998 -17.632 10.184 1.00 39.09 397 SER A C 1
ATOM 2985 O O . SER A 1 397 ? 37.030 -17.697 9.435 1.00 39.09 397 SER A O 1
ATOM 2987 N N . SER A 1 398 ? 38.224 -16.552 10.943 1.00 44.50 398 SER A N 1
ATOM 2988 C CA . SER A 1 398 ? 37.309 -15.414 11.135 1.00 44.50 398 SER A CA 1
ATOM 2989 C C . SER A 1 398 ? 37.142 -14.508 9.896 1.00 44.50 398 SER A C 1
ATOM 2991 O O . SER A 1 398 ? 38.145 -14.093 9.317 1.00 44.50 398 SER A O 1
ATOM 2993 N N . PRO A 1 399 ? 35.915 -14.069 9.542 1.00 46.22 399 PRO A N 1
ATOM 2994 C CA . PRO A 1 399 ? 35.654 -13.302 8.312 1.00 46.22 399 PRO A CA 1
ATOM 2995 C C . PRO A 1 399 ? 35.868 -11.775 8.414 1.00 46.22 399 PRO A C 1
ATOM 2997 O O . PRO A 1 399 ? 35.679 -11.062 7.428 1.00 46.22 399 PRO A O 1
ATOM 3000 N N . ALA A 1 400 ? 36.212 -11.238 9.591 1.00 44.94 400 ALA A N 1
ATOM 3001 C CA . ALA A 1 400 ? 36.153 -9.794 9.862 1.00 44.94 400 ALA A CA 1
ATOM 3002 C C . ALA A 1 400 ? 37.152 -8.946 9.046 1.00 44.94 400 ALA A C 1
ATOM 3004 O O . ALA A 1 400 ? 36.813 -7.849 8.604 1.00 44.94 400 ALA A O 1
ATOM 3005 N N . THR A 1 401 ? 38.369 -9.444 8.816 1.00 49.22 401 THR A N 1
ATOM 3006 C CA . THR A 1 401 ? 39.426 -8.722 8.081 1.00 49.22 401 THR A CA 1
ATOM 3007 C C . THR A 1 401 ? 39.251 -8.789 6.564 1.00 49.22 401 THR A C 1
ATOM 3009 O O . THR A 1 401 ? 39.545 -7.823 5.859 1.00 49.22 401 THR A O 1
ATOM 3012 N N . GLU A 1 402 ? 38.721 -9.897 6.042 1.00 49.91 402 GLU A N 1
ATOM 3013 C CA . GLU A 1 402 ? 38.545 -10.091 4.600 1.00 49.91 402 GLU A CA 1
ATOM 3014 C C . GLU A 1 402 ? 37.458 -9.166 4.015 1.00 49.91 402 GLU A C 1
ATOM 3016 O O . GLU A 1 402 ? 37.565 -8.715 2.873 1.00 49.91 402 GLU A O 1
ATOM 3021 N N . ALA A 1 403 ? 36.440 -8.816 4.812 1.00 53.12 403 ALA A N 1
ATOM 3022 C CA . ALA A 1 403 ? 35.393 -7.875 4.417 1.00 53.12 403 ALA A CA 1
ATOM 3023 C C . ALA A 1 403 ? 35.947 -6.467 4.119 1.00 53.12 403 ALA A C 1
ATOM 3025 O O . ALA A 1 403 ? 35.589 -5.872 3.101 1.00 53.12 403 ALA A O 1
ATOM 3026 N N . ALA A 1 404 ? 36.865 -5.962 4.952 1.00 52.28 404 ALA A N 1
ATOM 3027 C CA . ALA A 1 404 ? 37.515 -4.667 4.741 1.00 52.28 404 ALA A CA 1
ATOM 3028 C C . ALA A 1 404 ? 38.409 -4.673 3.484 1.00 52.28 404 ALA A C 1
ATOM 3030 O O . ALA A 1 404 ? 38.327 -3.767 2.652 1.00 52.28 404 ALA A O 1
ATOM 3031 N N . ALA A 1 405 ? 39.192 -5.741 3.289 1.00 57.31 405 ALA A N 1
ATOM 3032 C CA . ALA A 1 405 ? 40.023 -5.917 2.096 1.00 57.31 405 ALA A CA 1
ATOM 3033 C C . ALA A 1 405 ? 39.189 -6.003 0.798 1.00 57.31 405 ALA A C 1
ATOM 3035 O O . ALA A 1 405 ? 39.579 -5.453 -0.233 1.00 57.31 405 ALA A O 1
ATOM 3036 N N . LYS A 1 406 ? 38.011 -6.644 0.843 1.00 57.34 406 LYS A N 1
ATOM 3037 C CA . LYS A 1 406 ? 37.066 -6.705 -0.287 1.00 57.34 406 LYS A CA 1
ATOM 3038 C C . LYS A 1 406 ? 36.377 -5.364 -0.555 1.00 57.34 406 LYS A C 1
ATOM 3040 O O . LYS A 1 406 ? 36.198 -5.008 -1.720 1.00 57.34 406 LYS A O 1
ATOM 3045 N N . ALA A 1 407 ? 36.038 -4.594 0.481 1.00 58.75 407 ALA A N 1
ATOM 3046 C CA . ALA A 1 407 ? 35.467 -3.254 0.320 1.00 58.75 407 ALA A CA 1
ATOM 3047 C C . ALA A 1 407 ? 36.423 -2.323 -0.452 1.00 58.75 407 ALA A C 1
ATOM 3049 O O . ALA A 1 407 ? 36.014 -1.709 -1.436 1.00 58.75 407 ALA A O 1
ATOM 3050 N N . SER A 1 408 ? 37.717 -2.336 -0.106 1.00 61.72 408 SER A N 1
ATOM 3051 C CA . SER A 1 408 ? 38.781 -1.553 -0.766 1.00 61.72 408 SER A CA 1
ATOM 3052 C C . SER A 1 408 ? 38.961 -1.833 -2.275 1.00 61.72 408 SER A C 1
ATOM 3054 O O . SER A 1 408 ? 39.548 -1.017 -2.981 1.00 61.72 408 SER A O 1
ATOM 3056 N N . ARG A 1 409 ? 38.430 -2.947 -2.808 1.00 80.19 409 ARG A N 1
ATOM 3057 C CA . ARG A 1 409 ? 38.463 -3.287 -4.250 1.00 80.19 409 ARG A CA 1
ATOM 3058 C C . ARG A 1 409 ? 37.145 -3.036 -4.993 1.00 80.19 409 ARG A C 1
ATOM 3060 O O . ARG A 1 409 ? 37.025 -3.399 -6.168 1.00 80.19 409 ARG A O 1
ATOM 3067 N N . THR A 1 410 ? 36.151 -2.447 -4.332 1.00 85.94 410 THR A N 1
ATOM 3068 C CA . THR A 1 410 ? 34.864 -2.121 -4.958 1.00 85.94 410 THR A CA 1
ATOM 3069 C C . THR A 1 410 ? 34.976 -0.843 -5.784 1.00 85.94 410 THR A C 1
ATOM 3071 O O . THR A 1 410 ? 35.406 0.195 -5.282 1.00 85.94 410 THR A O 1
ATOM 3074 N N . VAL A 1 411 ? 34.554 -0.923 -7.046 1.00 90.94 411 VAL A N 1
ATOM 3075 C CA . VAL A 1 411 ? 34.496 0.200 -7.987 1.00 90.94 411 VAL A CA 1
ATOM 3076 C C . VAL A 1 411 ? 33.067 0.342 -8.503 1.00 90.94 411 VAL A C 1
ATOM 3078 O O . VAL A 1 411 ? 32.388 -0.649 -8.789 1.00 90.94 411 VAL A O 1
ATOM 3081 N N . LEU A 1 412 ? 32.596 1.580 -8.609 1.00 92.25 412 LEU A N 1
ATOM 3082 C CA . LEU A 1 412 ? 31.281 1.922 -9.136 1.00 92.25 412 LEU A CA 1
ATOM 3083 C C . LEU A 1 412 ? 31.468 2.646 -10.476 1.00 92.25 412 LEU A C 1
ATOM 3085 O O . LEU A 1 412 ? 31.815 3.822 -10.512 1.00 92.25 412 LEU A O 1
ATOM 3089 N N . THR A 1 413 ? 31.269 1.932 -11.585 1.00 92.75 413 THR A N 1
ATOM 3090 C CA . THR A 1 413 ? 31.364 2.502 -12.936 1.00 92.75 413 THR A CA 1
ATOM 3091 C C . THR A 1 413 ? 30.092 3.281 -13.244 1.00 92.75 413 THR A C 1
ATOM 3093 O O . THR A 1 413 ? 29.011 2.687 -13.311 1.00 92.75 413 THR A O 1
ATOM 3096 N N . VAL A 1 414 ? 30.218 4.589 -13.449 1.00 92.19 414 VAL A N 1
ATOM 3097 C CA . VAL A 1 414 ? 29.142 5.490 -13.878 1.00 92.19 414 VAL A CA 1
ATOM 3098 C C . VAL A 1 414 ? 29.197 5.648 -15.398 1.00 92.19 414 VAL A C 1
ATOM 3100 O O . VAL A 1 414 ? 30.272 5.807 -15.981 1.00 92.19 414 VAL A O 1
ATOM 3103 N N . THR A 1 415 ? 28.038 5.587 -16.053 1.00 89.62 415 THR A N 1
ATOM 3104 C CA . THR A 1 415 ? 27.898 5.806 -17.499 1.00 89.62 415 THR A CA 1
ATOM 3105 C C . THR A 1 415 ? 26.653 6.644 -17.783 1.00 89.62 415 THR A C 1
ATOM 3107 O O . THR A 1 415 ? 25.538 6.233 -17.468 1.00 89.62 415 THR A O 1
ATOM 3110 N N . ALA A 1 416 ? 26.855 7.819 -18.364 1.00 86.81 416 ALA A N 1
ATOM 3111 C CA . ALA A 1 416 ? 25.932 8.922 -18.572 1.00 86.81 416 ALA A CA 1
ATOM 3112 C C . ALA A 1 416 ? 26.062 9.439 -20.015 1.00 86.81 416 ALA A C 1
ATOM 3114 O O . ALA A 1 416 ? 27.165 9.539 -20.540 1.00 86.81 416 ALA A O 1
ATOM 3115 N N . CYS A 1 417 ? 24.941 9.781 -20.650 1.00 83.31 417 CYS A N 1
ATOM 3116 C CA . CYS A 1 417 ? 24.894 10.191 -22.062 1.00 83.31 417 CYS A CA 1
ATOM 3117 C C . CYS A 1 417 ? 24.606 11.689 -22.267 1.00 83.31 417 CYS A C 1
ATOM 3119 O O . CYS A 1 417 ? 24.388 12.113 -23.397 1.00 83.31 417 CYS A O 1
ATOM 3121 N N . ILE A 1 418 ? 24.514 12.466 -21.181 1.00 83.25 418 ILE A N 1
ATOM 3122 C CA . ILE A 1 418 ? 24.166 13.902 -21.207 1.00 83.25 418 ILE A CA 1
ATOM 3123 C C . ILE A 1 418 ? 25.296 14.764 -20.625 1.00 83.25 418 ILE A C 1
ATOM 3125 O O . ILE A 1 418 ? 25.475 15.901 -21.047 1.00 83.25 418 ILE A O 1
ATOM 3129 N N . VAL A 1 419 ? 26.060 14.231 -19.665 1.00 87.12 419 VAL A N 1
ATOM 3130 C CA . VAL A 1 419 ? 27.156 14.940 -18.993 1.00 87.12 419 VAL A CA 1
ATOM 3131 C C . VAL A 1 419 ? 28.355 14.001 -18.908 1.00 87.12 419 VAL A C 1
ATOM 3133 O O . VAL A 1 419 ? 28.467 13.205 -17.973 1.00 87.12 419 VAL A O 1
ATOM 3136 N N . ASP A 1 420 ? 29.241 14.076 -19.902 1.00 88.19 420 ASP A N 1
ATOM 3137 C CA . ASP A 1 420 ? 30.408 13.190 -20.007 1.00 88.19 420 ASP A CA 1
ATOM 3138 C C . ASP A 1 420 ? 31.394 13.344 -18.840 1.00 88.19 420 ASP A C 1
ATOM 3140 O O . ASP A 1 420 ? 32.068 12.385 -18.467 1.00 88.19 420 ASP A O 1
ATOM 3144 N N . ASP A 1 421 ? 31.407 14.493 -18.161 1.00 90.19 421 ASP A N 1
ATOM 3145 C CA . ASP A 1 421 ? 32.194 14.685 -16.939 1.00 90.19 421 ASP A CA 1
ATOM 3146 C C . ASP A 1 421 ? 31.781 13.742 -15.793 1.00 90.19 421 ASP A C 1
ATOM 3148 O O . ASP A 1 421 ? 32.584 13.490 -14.894 1.00 90.19 421 ASP A O 1
ATOM 3152 N N . LEU A 1 422 ? 30.590 13.130 -15.832 1.00 92.06 422 LEU A N 1
ATOM 3153 C CA . LEU A 1 422 ? 30.189 12.090 -14.872 1.00 92.06 422 LEU A CA 1
ATOM 3154 C C . LEU A 1 422 ? 30.638 10.671 -15.282 1.00 92.06 422 LEU A C 1
ATOM 3156 O O . LEU A 1 422 ? 30.536 9.750 -14.474 1.00 92.06 422 LEU A O 1
ATOM 3160 N N . ASN A 1 423 ? 31.158 10.468 -16.500 1.00 92.56 423 ASN A N 1
ATOM 3161 C CA . ASN A 1 423 ? 31.609 9.158 -16.982 1.00 92.56 423 ASN A CA 1
ATOM 3162 C C . ASN A 1 423 ? 32.934 8.740 -16.344 1.00 92.56 423 ASN A C 1
ATOM 3164 O O . ASN A 1 423 ? 33.939 9.441 -16.475 1.00 92.56 423 ASN A O 1
ATOM 3168 N N . GLY A 1 424 ? 32.960 7.578 -15.685 1.00 94.12 424 GLY A N 1
ATOM 3169 C CA . GLY A 1 424 ? 34.188 7.010 -15.129 1.00 94.12 424 GLY A CA 1
ATOM 3170 C C . GLY A 1 424 ? 33.976 5.965 -14.035 1.00 94.12 424 GLY A C 1
ATOM 3171 O O . GLY A 1 424 ? 32.856 5.668 -13.620 1.00 94.12 424 GLY A O 1
ATOM 3172 N N . ASP A 1 425 ? 35.091 5.418 -13.559 1.00 94.50 425 ASP A N 1
ATOM 3173 C CA . ASP A 1 425 ? 35.146 4.489 -12.432 1.00 94.50 425 ASP A CA 1
ATOM 3174 C C . ASP A 1 425 ? 35.331 5.256 -11.117 1.00 94.50 425 ASP A C 1
ATOM 3176 O O . ASP A 1 425 ? 36.325 5.956 -10.936 1.00 94.50 425 ASP A O 1
ATOM 3180 N N . TYR A 1 426 ? 34.392 5.104 -10.183 1.00 95.00 426 TYR A N 1
ATOM 3181 C CA . TYR A 1 426 ? 34.464 5.695 -8.847 1.00 95.00 426 TYR A CA 1
ATOM 3182 C C . TYR A 1 426 ? 34.995 4.654 -7.851 1.00 95.00 426 TYR A C 1
ATOM 3184 O O . TYR A 1 426 ? 34.342 3.639 -7.588 1.00 95.00 426 TYR A O 1
ATOM 3192 N N . GLY A 1 427 ? 36.199 4.879 -7.322 1.00 94.50 427 GLY A N 1
ATOM 3193 C CA . GLY A 1 427 ? 36.853 4.010 -6.341 1.00 94.50 427 GLY A CA 1
ATOM 3194 C C . GLY A 1 427 ? 36.482 4.391 -4.910 1.00 94.50 427 GLY A C 1
ATOM 3195 O O . GLY A 1 427 ? 36.368 5.572 -4.596 1.00 94.50 427 GLY A O 1
ATOM 3196 N N . MET A 1 428 ? 36.280 3.407 -4.031 1.00 93.81 428 MET A N 1
ATOM 3197 C CA . MET A 1 428 ? 35.941 3.675 -2.628 1.00 93.81 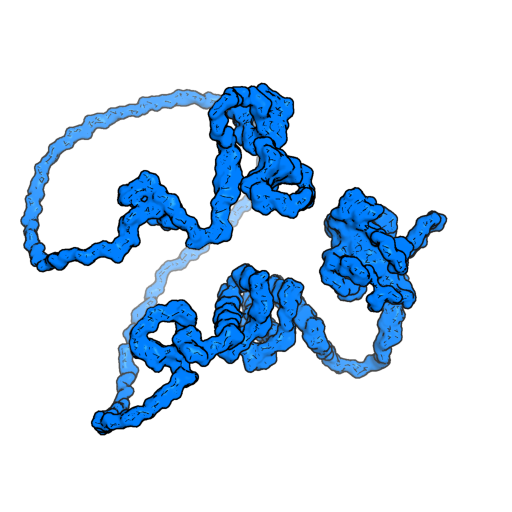428 MET A CA 1
ATOM 3198 C C . MET A 1 428 ? 37.128 4.301 -1.879 1.00 93.81 428 MET A C 1
ATOM 3200 O O . MET A 1 428 ? 38.222 3.736 -1.867 1.00 93.81 428 MET A O 1
ATOM 3204 N N . MET A 1 429 ? 36.901 5.442 -1.228 1.00 93.44 429 MET A N 1
ATOM 3205 C CA . MET A 1 429 ? 37.882 6.091 -0.357 1.00 93.44 429 MET A CA 1
ATOM 3206 C C . MET A 1 429 ? 37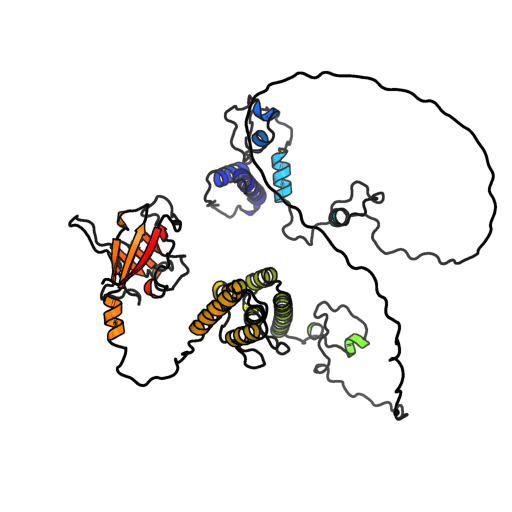.987 5.364 0.995 1.00 93.44 429 MET A C 1
ATOM 3208 O O . MET A 1 429 ? 37.115 4.586 1.380 1.00 93.44 429 MET A O 1
ATOM 3212 N N . SER A 1 430 ? 39.040 5.659 1.761 1.00 89.94 430 SER A N 1
ATOM 3213 C CA . SER A 1 430 ? 39.151 5.259 3.174 1.00 89.94 430 SER A CA 1
ATOM 3214 C C . SER A 1 430 ? 38.237 6.068 4.108 1.00 89.94 430 SER A C 1
ATOM 3216 O O . SER A 1 430 ? 37.980 5.645 5.234 1.00 89.94 430 SER A O 1
ATOM 3218 N N . GLY A 1 431 ? 37.757 7.230 3.654 1.00 87.06 431 GLY A N 1
ATOM 3219 C CA . GLY A 1 431 ? 36.862 8.109 4.400 1.00 87.06 431 GLY A CA 1
ATOM 3220 C C . GLY A 1 431 ? 35.391 7.693 4.321 1.00 87.06 431 GLY A C 1
ATOM 3221 O O . GLY A 1 431 ? 34.888 7.292 3.270 1.00 87.06 431 GLY A O 1
ATOM 3222 N N . PHE A 1 432 ? 34.690 7.867 5.440 1.00 88.88 432 PHE A N 1
ATOM 3223 C CA . PHE A 1 432 ? 33.233 7.797 5.520 1.00 88.88 432 PHE A CA 1
ATOM 3224 C C . PHE A 1 432 ? 32.671 9.201 5.728 1.00 88.88 432 PHE A C 1
ATOM 3226 O O . PHE A 1 432 ? 33.185 9.956 6.552 1.00 88.88 432 PHE A O 1
ATOM 3233 N N . GLN A 1 433 ? 31.572 9.523 5.052 1.00 86.19 433 GLN A N 1
ATOM 3234 C CA . GLN A 1 433 ? 30.801 10.737 5.290 1.00 86.19 433 GLN A CA 1
ATOM 3235 C C . GLN A 1 433 ? 29.365 10.375 5.670 1.00 86.19 433 GLN A C 1
ATOM 3237 O O . GLN A 1 433 ? 28.760 9.495 5.063 1.00 86.19 433 GLN A O 1
ATOM 3242 N N . ASN A 1 434 ? 28.805 11.037 6.687 1.00 86.94 434 ASN A N 1
ATOM 3243 C CA . ASN A 1 434 ? 27.427 10.816 7.151 1.00 86.94 434 ASN A CA 1
ATOM 3244 C C . ASN A 1 434 ? 27.122 9.327 7.463 1.00 86.94 434 ASN A C 1
ATOM 3246 O O . ASN A 1 434 ? 26.013 8.839 7.251 1.00 86.94 434 ASN A O 1
ATOM 3250 N N . GLY A 1 435 ? 28.136 8.581 7.928 1.00 88.56 435 GLY A N 1
ATOM 3251 C CA . GLY A 1 435 ? 28.056 7.140 8.202 1.00 88.56 435 GLY A CA 1
ATOM 3252 C C . GLY A 1 435 ? 28.047 6.231 6.962 1.00 88.56 435 GLY A C 1
ATOM 3253 O O . GLY A 1 435 ? 27.728 5.049 7.084 1.00 88.56 435 GLY A O 1
ATOM 3254 N N . LYS A 1 436 ? 28.375 6.755 5.774 1.00 90.50 436 LYS A N 1
ATOM 3255 C CA . LYS A 1 436 ? 28.393 6.043 4.486 1.00 90.50 436 LYS A CA 1
ATOM 3256 C C . LYS A 1 436 ? 29.759 6.152 3.794 1.00 90.50 436 LYS A C 1
ATOM 3258 O O . LYS A 1 436 ? 30.464 7.131 4.025 1.00 90.50 436 LYS A O 1
ATOM 3263 N N . PRO A 1 437 ? 30.169 5.161 2.982 1.00 92.75 437 PRO A N 1
ATOM 3264 C CA . PRO A 1 437 ? 31.428 5.233 2.240 1.00 92.75 437 PRO A CA 1
ATOM 3265 C C . PRO A 1 437 ? 31.375 6.328 1.165 1.00 92.75 437 PRO A C 1
ATOM 3267 O O . PRO A 1 437 ? 30.382 6.442 0.448 1.00 92.75 437 PRO A O 1
ATOM 3270 N N . THR A 1 438 ? 32.452 7.100 1.024 1.00 93.94 438 THR A N 1
ATOM 3271 C CA . THR A 1 438 ? 32.621 8.046 -0.092 1.00 93.94 438 THR A CA 1
ATOM 3272 C C . THR A 1 438 ? 33.396 7.378 -1.227 1.00 93.94 438 THR A C 1
ATOM 3274 O O . THR A 1 438 ? 34.298 6.575 -0.981 1.00 93.94 438 THR A O 1
ATOM 3277 N N . TYR A 1 439 ? 33.072 7.713 -2.477 1.00 94.94 439 TYR A N 1
ATOM 3278 C CA . TYR A 1 439 ? 33.790 7.237 -3.661 1.00 94.94 439 TYR A CA 1
ATOM 3279 C C . TYR A 1 439 ? 34.352 8.415 -4.456 1.00 94.94 439 TYR A C 1
ATOM 3281 O O . TYR A 1 439 ? 33.650 9.400 -4.667 1.00 94.94 439 TYR A O 1
ATOM 3289 N N . GLU A 1 440 ? 35.584 8.302 -4.935 1.00 95.50 440 GLU A N 1
ATOM 3290 C CA . GLU A 1 440 ? 36.274 9.315 -5.740 1.00 95.50 440 GLU A CA 1
ATOM 3291 C C . GLU A 1 440 ? 36.413 8.831 -7.188 1.00 95.50 440 GLU A C 1
ATOM 3293 O O . GLU A 1 440 ? 36.770 7.675 -7.438 1.00 95.50 440 GLU A O 1
ATOM 3298 N N . LYS A 1 441 ? 36.111 9.703 -8.154 1.00 95.12 441 LYS A N 1
ATOM 3299 C CA . LYS A 1 441 ? 36.265 9.420 -9.583 1.00 95.12 441 LYS A CA 1
ATOM 3300 C C . LYS A 1 441 ? 37.746 9.256 -9.921 1.00 95.12 441 LYS A C 1
ATOM 3302 O O . LYS A 1 441 ? 38.526 10.189 -9.747 1.00 95.12 441 LYS A O 1
ATOM 3307 N N . ALA A 1 442 ? 38.120 8.111 -10.486 1.00 92.12 442 ALA A N 1
ATOM 3308 C CA . ALA A 1 442 ? 39.452 7.904 -11.034 1.00 92.12 442 ALA A CA 1
ATOM 3309 C C . ALA A 1 442 ? 39.692 8.862 -12.216 1.00 92.12 442 ALA A C 1
ATOM 3311 O O . ALA A 1 442 ? 39.111 8.705 -13.294 1.00 92.12 442 ALA A O 1
ATOM 3312 N N . THR A 1 443 ? 40.549 9.861 -12.013 1.00 85.62 443 THR A N 1
ATOM 3313 C CA . THR A 1 443 ? 40.991 10.802 -13.045 1.00 85.62 443 THR A CA 1
ATOM 3314 C C . THR A 1 443 ? 41.908 10.092 -14.041 1.00 85.62 443 THR A C 1
ATOM 3316 O O . THR A 1 443 ? 42.994 9.632 -13.700 1.00 85.62 443 THR A O 1
ATOM 3319 N N . THR A 1 444 ? 41.459 9.967 -15.292 1.00 66.81 444 THR A N 1
ATOM 3320 C CA . THR A 1 444 ? 42.162 9.186 -16.324 1.00 66.81 444 THR A CA 1
ATOM 3321 C C . THR A 1 444 ? 43.269 9.953 -17.046 1.00 66.81 444 THR A C 1
ATOM 3323 O O . THR A 1 444 ? 44.207 9.322 -17.522 1.00 66.81 444 THR A O 1
ATOM 3326 N N . HIS A 1 445 ? 43.206 11.289 -17.110 1.00 51.78 445 HIS A N 1
ATOM 3327 C CA . HIS A 1 445 ? 44.238 12.131 -17.729 1.00 51.78 445 HIS A CA 1
ATOM 3328 C C . HIS A 1 445 ? 44.431 13.469 -17.000 1.00 51.78 445 HIS A C 1
ATOM 3330 O O . HIS A 1 445 ? 43.525 13.975 -16.340 1.00 51.78 445 HIS A O 1
ATOM 3336 N N . ALA A 1 446 ? 45.625 14.050 -17.158 1.00 54.78 446 ALA A N 1
ATOM 3337 C CA . ALA A 1 446 ? 46.147 15.194 -16.403 1.00 54.78 446 ALA A CA 1
ATOM 3338 C C . ALA A 1 446 ? 45.571 16.575 -16.803 1.00 54.78 446 ALA A C 1
ATOM 3340 O O . ALA A 1 446 ? 46.305 17.558 -16.888 1.00 54.78 446 ALA A O 1
ATOM 3341 N N . SER A 1 447 ? 44.264 16.662 -17.064 1.00 60.19 447 SER A N 1
ATOM 3342 C CA . SER A 1 447 ? 43.578 17.957 -17.182 1.00 60.19 447 SER A CA 1
ATOM 3343 C C . SER A 1 447 ? 43.276 18.537 -15.794 1.00 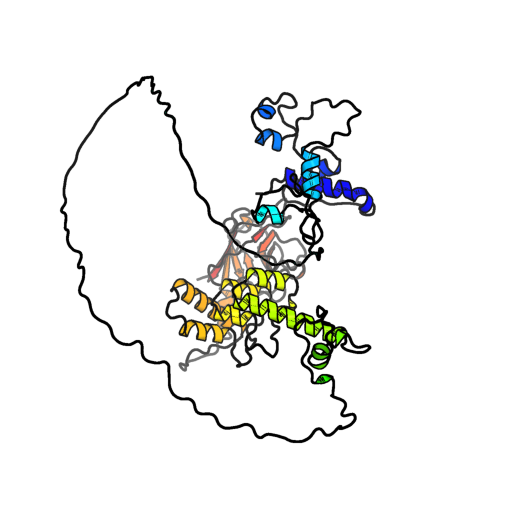60.19 447 SER A C 1
ATOM 3345 O O . SER A 1 447 ? 43.127 17.796 -14.825 1.00 60.19 447 SER A O 1
ATOM 3347 N N . SER A 1 448 ? 43.152 19.860 -15.689 1.00 61.56 448 SER A N 1
ATOM 3348 C CA . SER A 1 448 ? 42.933 20.592 -14.431 1.00 61.56 448 SER A CA 1
ATOM 3349 C C . SER A 1 448 ? 41.498 20.510 -13.875 1.00 61.56 448 SER A C 1
ATOM 3351 O O . SER A 1 448 ? 41.068 21.388 -13.124 1.00 61.56 448 SER A O 1
ATOM 3353 N N . GLN A 1 449 ? 40.739 19.467 -14.227 1.00 80.25 449 GLN A N 1
ATOM 3354 C CA . GLN A 1 449 ? 39.423 19.218 -13.642 1.00 80.25 449 GLN A CA 1
ATOM 3355 C C . GLN A 1 449 ? 39.542 18.895 -12.147 1.00 80.25 449 GLN A C 1
ATOM 3357 O O . GLN A 1 449 ? 40.405 18.128 -11.718 1.00 80.25 449 GLN A O 1
ATOM 3362 N N . LYS A 1 450 ? 38.640 19.472 -11.347 1.00 89.62 450 LYS A N 1
ATOM 3363 C CA . LYS A 1 450 ? 38.490 19.115 -9.932 1.00 89.62 450 LYS A CA 1
ATOM 3364 C C . LYS A 1 450 ? 38.032 17.650 -9.811 1.00 89.62 450 LYS A C 1
ATOM 3366 O O . LYS A 1 450 ? 37.253 17.205 -10.658 1.00 89.62 450 LYS A O 1
ATOM 3371 N N . PRO A 1 451 ? 38.465 16.912 -8.774 1.00 93.00 451 PRO A N 1
ATOM 3372 C CA . PRO A 1 451 ? 37.958 15.569 -8.516 1.00 93.00 451 PRO A CA 1
ATOM 3373 C C . PRO A 1 451 ? 36.437 15.583 -8.303 1.00 93.00 451 PRO A C 1
ATOM 3375 O O . PRO A 1 451 ? 35.857 16.572 -7.853 1.00 93.00 451 PRO A O 1
ATOM 3378 N N . LEU A 1 452 ? 35.794 14.467 -8.648 1.00 95.06 452 LEU A N 1
ATOM 3379 C CA . LEU A 1 452 ? 34.359 14.264 -8.467 1.00 95.06 452 LEU A CA 1
ATOM 3380 C C . LEU A 1 452 ? 34.122 13.153 -7.454 1.00 95.06 452 LEU A C 1
ATOM 3382 O O . LEU A 1 452 ? 34.661 12.054 -7.586 1.00 95.06 452 LEU A O 1
ATOM 3386 N N . TYR A 1 453 ? 33.260 13.429 -6.486 1.00 95.44 453 TYR A N 1
ATOM 3387 C CA . TYR A 1 453 ? 32.938 12.532 -5.388 1.00 95.44 453 TYR A CA 1
ATOM 3388 C C . TYR A 1 453 ? 31.498 12.057 -5.488 1.00 95.44 453 TYR A C 1
ATOM 3390 O O . TYR A 1 453 ? 30.605 12.832 -5.819 1.00 95.44 453 TYR A O 1
ATOM 3398 N N . MET A 1 454 ? 31.267 10.792 -5.154 1.00 94.75 454 MET A N 1
ATOM 3399 C CA . MET A 1 454 ? 29.944 10.214 -4.964 1.00 94.75 454 MET A CA 1
ATOM 3400 C C . MET A 1 454 ? 29.760 9.858 -3.486 1.00 94.75 454 MET A C 1
ATOM 3402 O O . MET A 1 454 ? 30.541 9.089 -2.924 1.00 94.75 454 MET A O 1
ATOM 3406 N N . PHE A 1 455 ? 28.746 10.448 -2.856 1.00 94.00 455 PHE A N 1
ATOM 3407 C CA . PHE A 1 455 ? 28.555 10.454 -1.402 1.00 94.00 455 PHE A CA 1
ATOM 3408 C C . PHE A 1 455 ? 27.067 10.517 -1.021 1.00 94.00 455 PHE A C 1
ATOM 3410 O O . PHE A 1 455 ? 26.196 10.636 -1.886 1.00 94.00 455 PHE A O 1
ATOM 3417 N N . PHE A 1 456 ? 26.763 10.401 0.276 1.00 91.75 456 PHE A N 1
ATOM 3418 C CA . PHE A 1 456 ? 25.396 10.418 0.806 1.00 91.75 456 PHE A CA 1
ATOM 3419 C C . PHE A 1 456 ? 25.058 11.771 1.447 1.00 91.75 456 PHE A C 1
ATOM 3421 O O . PHE A 1 456 ? 25.639 12.145 2.468 1.00 91.75 456 PHE A O 1
ATOM 3428 N N . HIS A 1 457 ? 24.093 12.500 0.884 1.00 88.25 457 HIS A N 1
ATOM 3429 C CA . HIS A 1 457 ? 23.795 13.885 1.250 1.00 88.25 457 HIS A CA 1
ATOM 3430 C C . HIS A 1 457 ? 22.683 13.990 2.304 1.00 88.25 457 HIS A C 1
ATOM 3432 O O . HIS A 1 457 ? 21.502 14.172 1.995 1.00 88.25 457 HIS A O 1
ATOM 3438 N N . GLN A 1 458 ? 23.057 13.922 3.584 1.00 82.00 458 GLN A N 1
ATOM 3439 C CA . GLN A 1 458 ? 22.098 13.821 4.692 1.00 82.00 458 GLN A CA 1
ATOM 3440 C C . GLN A 1 458 ? 21.091 14.988 4.771 1.00 82.00 458 GLN A C 1
ATOM 3442 O O . GLN A 1 458 ? 19.917 14.748 5.045 1.00 82.00 458 GLN A O 1
ATOM 3447 N N . ARG A 1 459 ? 21.514 16.236 4.502 1.00 73.06 459 ARG A N 1
ATOM 3448 C CA . ARG A 1 459 ? 20.671 17.442 4.677 1.00 73.06 459 ARG A CA 1
ATOM 3449 C C . ARG A 1 459 ? 19.468 17.543 3.732 1.00 73.06 459 ARG A C 1
ATOM 3451 O O . ARG A 1 459 ? 18.457 18.115 4.115 1.00 73.06 459 ARG A O 1
ATOM 3458 N N . LEU A 1 460 ? 19.571 17.010 2.513 1.00 63.66 460 LEU A N 1
ATOM 3459 C CA . LEU A 1 460 ? 18.566 17.203 1.455 1.00 63.66 460 LEU A CA 1
ATOM 3460 C C . LEU A 1 460 ? 17.517 16.080 1.406 1.00 63.66 460 LEU A C 1
ATOM 3462 O O . LEU A 1 460 ? 16.593 16.144 0.602 1.00 63.66 460 LEU A O 1
ATOM 3466 N N . ALA A 1 461 ? 17.689 15.020 2.206 1.00 65.06 461 ALA A N 1
ATOM 3467 C CA . ALA A 1 461 ? 16.946 13.755 2.133 1.00 65.06 461 ALA A CA 1
ATOM 3468 C C . ALA A 1 461 ? 16.975 13.033 0.761 1.00 65.06 461 ALA A C 1
ATOM 3470 O O . ALA A 1 461 ? 16.439 11.933 0.645 1.00 65.06 461 ALA A O 1
ATOM 3471 N N . THR A 1 462 ? 17.649 13.588 -0.253 1.00 69.19 462 THR A N 1
ATOM 3472 C CA . THR A 1 462 ? 17.719 13.079 -1.633 1.00 69.19 462 THR A CA 1
ATOM 3473 C C . THR A 1 462 ? 18.489 11.767 -1.786 1.00 69.19 462 THR A C 1
ATOM 3475 O O . THR A 1 462 ? 18.323 11.085 -2.794 1.00 69.19 462 THR A O 1
ATOM 3478 N N . GLY A 1 463 ? 19.285 11.381 -0.786 1.00 87.31 463 GLY A N 1
ATOM 3479 C CA . GLY A 1 463 ? 20.017 10.118 -0.757 1.00 87.31 463 GLY A CA 1
ATOM 3480 C C . GLY A 1 463 ? 21.451 10.270 -1.253 1.00 87.31 463 GLY A C 1
ATOM 3481 O O . GLY A 1 463 ? 22.237 11.008 -0.662 1.00 87.31 463 GLY A O 1
ATOM 3482 N N . TRP A 1 464 ? 21.808 9.533 -2.301 1.00 90.44 464 TRP A N 1
ATOM 3483 C CA . TRP A 1 464 ? 23.155 9.550 -2.875 1.00 90.44 464 TRP A CA 1
ATOM 3484 C C . TRP A 1 464 ? 23.275 10.589 -3.987 1.00 90.44 464 TRP A C 1
ATOM 3486 O O . TRP A 1 464 ? 22.322 10.821 -4.728 1.00 90.44 464 TRP A O 1
ATOM 3496 N N . CYS A 1 465 ? 24.443 11.203 -4.133 1.00 92.94 465 CYS A N 1
ATOM 3497 C CA . CYS A 1 465 ? 24.696 12.222 -5.148 1.00 92.94 465 CYS A CA 1
ATOM 3498 C C . CYS A 1 465 ? 26.144 12.204 -5.647 1.00 92.94 465 CYS A C 1
ATOM 3500 O O . CYS A 1 465 ? 27.008 11.591 -5.022 1.00 92.94 465 CYS A O 1
ATOM 3502 N N . ILE A 1 466 ? 26.400 12.897 -6.759 1.00 94.38 466 ILE A N 1
ATOM 3503 C CA . ILE A 1 466 ? 27.733 13.164 -7.313 1.00 94.38 466 ILE A CA 1
ATOM 3504 C C . ILE A 1 466 ? 27.987 14.677 -7.276 1.00 94.38 466 ILE A C 1
ATOM 3506 O O . ILE A 1 466 ? 27.161 15.441 -7.774 1.00 94.38 466 ILE A O 1
ATOM 3510 N N . GLY A 1 467 ? 29.115 15.118 -6.717 1.00 94.31 467 GLY A N 1
ATOM 3511 C CA . GLY A 1 467 ? 29.473 16.534 -6.554 1.00 94.31 467 GLY A CA 1
ATOM 3512 C C . GLY A 1 467 ? 30.986 16.781 -6.526 1.00 94.31 467 GLY A C 1
ATOM 3513 O O . GLY A 1 467 ? 31.775 15.843 -6.607 1.00 94.31 467 GLY A O 1
ATOM 3514 N N . LEU A 1 468 ? 31.388 18.053 -6.437 1.00 93.94 468 LEU A N 1
ATOM 3515 C CA . LEU A 1 468 ? 32.796 18.491 -6.504 1.00 93.94 468 LEU A CA 1
ATOM 3516 C C . LEU A 1 468 ? 33.532 18.447 -5.157 1.00 93.94 468 LEU A C 1
ATOM 3518 O O . LEU A 1 468 ? 34.756 18.381 -5.124 1.00 93.94 468 LEU A O 1
ATOM 3522 N N . ASP A 1 469 ? 32.793 18.512 -4.054 1.00 92.56 469 ASP A N 1
ATOM 3523 C CA . ASP A 1 469 ? 33.308 18.478 -2.688 1.00 92.56 469 ASP A CA 1
ATOM 3524 C C . ASP A 1 469 ? 32.242 17.793 -1.817 1.00 92.56 469 ASP A C 1
ATOM 3526 O O . ASP A 1 469 ? 31.100 18.260 -1.814 1.00 92.56 469 ASP A O 1
ATOM 3530 N N . PRO A 1 470 ? 32.558 16.689 -1.113 1.00 90.94 470 PRO A N 1
ATOM 3531 C CA . PRO A 1 470 ? 31.606 16.036 -0.222 1.00 90.94 470 PRO A CA 1
ATOM 3532 C C . PRO A 1 470 ? 31.194 16.943 0.945 1.00 90.94 470 PRO A C 1
ATOM 3534 O O . PRO A 1 470 ? 30.065 16.859 1.419 1.00 90.94 470 PRO A O 1
ATOM 3537 N N . THR A 1 471 ? 32.096 17.798 1.433 1.00 90.81 471 THR A N 1
ATOM 3538 C CA . THR A 1 471 ? 31.910 18.613 2.645 1.00 90.81 471 THR A CA 1
ATOM 3539 C C . THR A 1 471 ? 31.175 19.931 2.412 1.00 90.81 471 THR A C 1
ATOM 3541 O O . THR A 1 471 ? 30.706 20.540 3.373 1.00 90.81 471 THR A O 1
ATOM 3544 N N . SER A 1 472 ? 31.047 20.355 1.155 1.00 87.19 472 SER A N 1
ATOM 3545 C CA . SER A 1 472 ? 30.408 21.609 0.769 1.00 87.19 472 SER A CA 1
ATOM 3546 C C . SER A 1 472 ? 28.878 21.511 0.779 1.00 87.19 472 SER A C 1
ATOM 3548 O O . SER A 1 472 ? 28.304 20.538 0.300 1.00 87.19 472 SER A O 1
ATOM 3550 N N . ASP A 1 473 ? 28.211 22.580 1.222 1.00 84.00 473 ASP A N 1
ATOM 3551 C CA . ASP A 1 473 ? 26.756 22.781 1.089 1.00 84.00 473 ASP A CA 1
ATOM 3552 C C . ASP A 1 473 ? 26.322 23.200 -0.340 1.00 84.00 473 ASP A C 1
ATOM 3554 O O . ASP A 1 473 ? 25.199 23.655 -0.555 1.00 84.00 473 ASP A O 1
ATOM 3558 N N . SER A 1 474 ? 27.206 23.091 -1.336 1.00 87.12 474 SER A N 1
ATOM 3559 C CA . SER A 1 474 ? 26.893 23.381 -2.742 1.00 87.12 474 SER A CA 1
ATOM 3560 C C . SER A 1 474 ? 26.045 22.280 -3.382 1.00 87.12 474 SER A C 1
ATOM 3562 O O . SER A 1 474 ? 26.377 21.103 -3.238 1.00 87.12 474 SER A O 1
ATOM 3564 N N . ASP A 1 475 ? 25.038 22.663 -4.176 1.00 86.81 475 ASP A N 1
ATOM 3565 C CA . ASP A 1 475 ? 24.190 21.725 -4.922 1.00 86.81 475 ASP A CA 1
ATOM 3566 C C . ASP A 1 475 ? 25.031 20.698 -5.709 1.00 86.81 475 ASP A C 1
ATOM 3568 O O . ASP A 1 475 ? 25.802 21.090 -6.596 1.00 86.81 475 ASP A O 1
ATOM 3572 N N . PRO A 1 476 ? 24.882 19.384 -5.444 1.00 91.62 476 PRO A N 1
ATOM 3573 C CA . PRO A 1 476 ? 25.578 18.360 -6.210 1.00 91.62 476 PRO A CA 1
ATOM 3574 C C . PRO A 1 476 ? 25.128 18.389 -7.674 1.00 91.62 476 PRO A C 1
ATOM 3576 O O . PRO A 1 476 ? 24.047 18.871 -8.005 1.00 91.62 476 PRO A O 1
ATOM 3579 N N . LEU A 1 477 ? 25.950 17.838 -8.563 1.00 90.94 477 LEU A N 1
ATOM 3580 C CA . LEU A 1 477 ? 25.715 17.828 -10.009 1.00 90.94 477 LEU A CA 1
ATOM 3581 C C . LEU A 1 477 ? 24.594 16.848 -10.402 1.00 90.94 477 LEU A C 1
ATOM 3583 O O . LEU A 1 477 ? 23.840 17.088 -11.348 1.00 90.94 477 LEU A O 1
ATOM 3587 N N . ALA A 1 478 ? 24.472 15.738 -9.668 1.00 90.38 478 ALA A N 1
ATOM 3588 C CA . ALA A 1 478 ? 23.488 14.694 -9.934 1.00 90.38 478 ALA A CA 1
ATOM 3589 C C . ALA A 1 478 ? 23.081 13.926 -8.663 1.00 90.38 478 ALA A C 1
ATOM 3591 O O . ALA A 1 478 ? 23.901 13.718 -7.772 1.00 90.38 478 ALA A O 1
ATOM 3592 N N . TYR A 1 479 ? 21.836 13.446 -8.610 1.00 89.31 479 TYR A N 1
ATOM 3593 C CA . TYR A 1 479 ? 21.243 12.669 -7.514 1.00 89.31 479 TYR A CA 1
ATOM 3594 C C . TYR A 1 479 ? 20.902 11.247 -7.975 1.00 89.31 479 TYR A C 1
ATOM 3596 O O . TYR A 1 479 ? 20.218 11.067 -8.981 1.00 89.31 479 TYR A O 1
ATOM 3604 N N . ILE A 1 480 ? 21.356 10.227 -7.252 1.00 86.62 480 ILE A N 1
ATOM 3605 C CA . ILE A 1 480 ? 21.289 8.816 -7.643 1.00 86.62 480 ILE A CA 1
ATOM 3606 C C . ILE A 1 480 ? 20.111 8.115 -6.956 1.00 86.62 480 ILE A C 1
ATOM 3608 O O . ILE A 1 480 ? 20.056 7.995 -5.734 1.00 86.62 480 ILE A O 1
ATOM 3612 N N . GLY A 1 481 ? 19.221 7.551 -7.772 1.00 68.62 481 GLY A N 1
ATOM 3613 C CA . GLY A 1 481 ? 18.029 6.818 -7.356 1.00 68.62 481 GLY A CA 1
ATOM 3614 C C . GLY A 1 481 ? 16.769 7.684 -7.288 1.00 68.62 481 GLY A C 1
ATOM 3615 O O . GLY A 1 481 ? 16.797 8.898 -7.467 1.00 68.62 481 GLY A O 1
ATOM 3616 N N . GLN A 1 482 ? 15.629 7.047 -7.005 1.00 51.88 482 GLN A N 1
ATOM 3617 C CA . GLN A 1 482 ? 14.494 7.776 -6.433 1.00 51.88 482 GLN A CA 1
ATOM 3618 C C . GLN A 1 482 ? 14.938 8.342 -5.079 1.00 51.88 482 GLN A C 1
ATOM 3620 O O . GLN A 1 482 ? 15.528 7.604 -4.287 1.00 51.88 482 GLN A O 1
ATOM 3625 N N . THR A 1 483 ? 14.578 9.593 -4.783 1.00 46.53 483 THR A N 1
ATOM 3626 C CA . THR A 1 483 ? 14.933 10.379 -3.577 1.00 46.53 483 THR A CA 1
ATOM 3627 C C . THR A 1 483 ? 14.325 9.859 -2.258 1.00 46.53 483 THR A C 1
ATOM 3629 O O . THR A 1 483 ? 14.104 10.602 -1.310 1.00 46.53 483 THR A O 1
ATOM 3632 N N . ILE A 1 484 ? 14.016 8.563 -2.213 1.00 43.22 484 ILE A N 1
ATOM 3633 C CA . ILE A 1 484 ? 13.387 7.812 -1.120 1.00 43.22 484 ILE A CA 1
ATOM 3634 C C . ILE A 1 484 ? 14.226 6.554 -0.793 1.00 43.22 484 ILE A C 1
ATOM 3636 O O . ILE A 1 484 ? 14.189 6.042 0.325 1.00 43.22 484 ILE A O 1
ATOM 3640 N N . SER A 1 485 ? 15.045 6.071 -1.741 1.00 51.28 485 SER A N 1
ATOM 3641 C CA . SER A 1 485 ? 15.907 4.889 -1.598 1.00 51.28 485 SER A CA 1
ATOM 3642 C C . SER A 1 485 ? 17.113 5.179 -0.691 1.00 51.28 485 SER A C 1
ATOM 3644 O O . SER A 1 485 ? 18.227 5.355 -1.176 1.00 51.28 485 SER A O 1
ATOM 3646 N N . LYS A 1 486 ? 16.912 5.140 0.635 1.00 60.16 486 LYS A N 1
ATOM 3647 C CA . LYS A 1 486 ? 17.973 5.231 1.669 1.00 60.16 486 LYS A CA 1
ATOM 3648 C C . LYS A 1 486 ? 18.989 4.067 1.650 1.00 60.16 486 LYS A C 1
ATOM 3650 O O . LYS A 1 486 ? 19.911 4.037 2.466 1.00 60.16 486 LYS A O 1
ATOM 3655 N N . GLU A 1 487 ? 18.805 3.098 0.754 1.00 64.50 487 GLU A N 1
ATOM 3656 C CA . GLU A 1 487 ? 19.734 1.994 0.505 1.00 64.50 487 GLU A CA 1
ATOM 3657 C C . GLU A 1 487 ? 21.102 2.478 -0.002 1.00 64.50 487 GLU A C 1
ATOM 3659 O O . GLU A 1 487 ? 21.257 3.576 -0.534 1.00 64.50 487 GLU A O 1
ATOM 3664 N N . ASP A 1 488 ? 22.109 1.625 0.150 1.00 65.38 488 ASP A N 1
ATOM 3665 C CA . ASP A 1 488 ? 23.482 1.889 -0.264 1.00 65.38 488 ASP A CA 1
ATOM 3666 C C . ASP A 1 488 ? 23.713 1.382 -1.711 1.00 65.38 488 ASP A C 1
ATOM 3668 O O . ASP A 1 488 ? 23.332 0.248 -2.018 1.00 65.38 488 ASP A O 1
ATOM 3672 N N . PRO A 1 489 ? 24.354 2.148 -2.616 1.00 67.31 489 PRO A N 1
ATOM 3673 C CA . PRO A 1 489 ? 24.890 1.676 -3.893 1.00 67.31 489 PRO A CA 1
ATOM 3674 C C . PRO A 1 489 ? 25.558 0.301 -3.808 1.00 67.31 489 PRO A C 1
ATOM 3676 O O . PRO A 1 489 ? 25.357 -0.560 -4.666 1.00 67.31 489 PRO A O 1
ATOM 3679 N N . CYS A 1 490 ? 26.311 0.050 -2.737 1.00 64.94 490 CYS A N 1
ATOM 3680 C CA . CYS A 1 490 ? 26.995 -1.212 -2.516 1.00 64.94 490 CYS A CA 1
ATOM 3681 C C . CYS A 1 490 ? 26.132 -2.317 -1.889 1.00 64.94 490 CYS A C 1
ATOM 3683 O O . CYS A 1 490 ? 26.577 -3.469 -1.934 1.00 64.94 490 CYS A O 1
ATOM 3685 N N . SER A 1 491 ? 24.932 -2.026 -1.367 1.00 69.94 491 SER A N 1
ATOM 3686 C CA . SER A 1 491 ? 23.975 -3.047 -0.902 1.00 69.94 491 SER A CA 1
ATOM 3687 C C . SER A 1 491 ? 23.100 -3.617 -2.023 1.00 69.94 491 SER A C 1
ATOM 3689 O O . SER A 1 491 ? 22.534 -4.701 -1.868 1.00 69.94 491 SER A O 1
ATOM 3691 N N . LYS A 1 492 ? 22.993 -2.921 -3.163 1.00 69.94 492 LYS A N 1
ATOM 3692 C CA . LYS A 1 492 ? 22.300 -3.419 -4.361 1.00 69.94 492 LYS A CA 1
ATOM 3693 C C . LYS A 1 492 ? 23.087 -4.584 -4.997 1.00 69.94 492 LYS A C 1
ATOM 3695 O O . LYS A 1 492 ? 24.297 -4.727 -4.812 1.00 69.94 492 LYS A O 1
ATOM 3700 N N . ALA A 1 493 ? 22.397 -5.432 -5.760 1.00 69.94 493 ALA A N 1
ATOM 3701 C CA . ALA A 1 493 ? 23.023 -6.558 -6.458 1.00 69.94 493 ALA A CA 1
ATOM 3702 C C . ALA A 1 493 ? 23.957 -6.095 -7.596 1.00 69.94 493 ALA A C 1
ATOM 3704 O O . ALA A 1 493 ? 23.738 -5.054 -8.216 1.00 69.94 493 ALA A O 1
ATOM 3705 N N . TYR A 1 494 ? 24.975 -6.901 -7.916 1.00 64.06 494 TYR A N 1
ATOM 3706 C CA . TYR A 1 494 ? 25.826 -6.668 -9.089 1.00 64.06 494 TYR A CA 1
ATOM 3707 C C . TYR A 1 494 ? 24.979 -6.572 -10.369 1.00 64.06 494 TYR A C 1
ATOM 3709 O O . TYR A 1 494 ? 23.975 -7.268 -10.509 1.00 64.06 494 TYR A O 1
ATOM 3717 N N . ALA A 1 495 ? 25.387 -5.685 -11.281 1.00 62.59 495 ALA A N 1
ATOM 3718 C CA . ALA A 1 495 ? 24.647 -5.297 -12.487 1.00 62.59 495 ALA A CA 1
ATOM 3719 C C . ALA A 1 495 ? 23.255 -4.646 -12.277 1.00 62.59 495 ALA A C 1
ATOM 3721 O O . ALA A 1 495 ? 22.551 -4.421 -13.260 1.00 62.59 495 ALA A O 1
ATOM 3722 N N . SER A 1 496 ? 22.854 -4.260 -11.054 1.00 68.12 496 SER A N 1
ATOM 3723 C CA . SER A 1 496 ? 21.698 -3.362 -10.890 1.00 68.12 496 SER A CA 1
ATOM 3724 C C . SER A 1 496 ? 22.014 -1.973 -11.449 1.00 68.12 496 SER A C 1
ATOM 3726 O O . SER A 1 496 ? 23.050 -1.416 -11.090 1.00 68.12 496 SER A O 1
ATOM 3728 N N . THR A 1 497 ? 21.114 -1.393 -12.244 1.00 67.31 497 THR A N 1
ATOM 3729 C CA . THR A 1 497 ? 21.197 0.002 -12.702 1.00 67.31 497 THR A CA 1
ATOM 3730 C C . THR A 1 497 ? 20.310 0.912 -11.853 1.00 67.31 497 THR A C 1
ATOM 3732 O O . THR A 1 497 ? 19.268 0.491 -11.344 1.00 67.31 497 THR A O 1
ATOM 3735 N N . TRP A 1 498 ? 20.702 2.180 -11.706 1.00 73.44 498 TRP A N 1
ATOM 3736 C CA . TRP A 1 498 ? 19.929 3.203 -10.993 1.00 73.44 498 TRP A CA 1
ATOM 3737 C C . TRP A 1 498 ? 19.616 4.365 -11.935 1.00 73.44 498 TRP A C 1
ATOM 3739 O O . TRP A 1 498 ? 20.465 4.758 -12.732 1.00 73.44 498 TRP A O 1
ATOM 3749 N N . ARG A 1 499 ? 18.398 4.915 -11.840 1.00 70.56 499 ARG A N 1
ATOM 3750 C CA . ARG A 1 499 ? 18.061 6.205 -12.463 1.00 70.56 499 ARG A CA 1
ATOM 3751 C C . ARG A 1 499 ? 18.776 7.326 -11.720 1.00 70.56 499 ARG A C 1
ATOM 3753 O O . ARG A 1 499 ? 19.023 7.196 -10.524 1.00 70.56 499 ARG A O 1
ATOM 3760 N N . VAL A 1 500 ? 19.050 8.426 -12.407 1.00 76.06 500 VAL A N 1
ATOM 3761 C CA . VAL A 1 500 ? 19.731 9.594 -11.839 1.00 76.06 500 VAL A CA 1
ATOM 3762 C C . VAL A 1 500 ? 18.945 10.853 -12.210 1.00 76.06 500 VAL A C 1
ATOM 3764 O O . VAL A 1 500 ? 18.401 10.931 -13.308 1.00 76.06 500 VAL A O 1
ATOM 3767 N N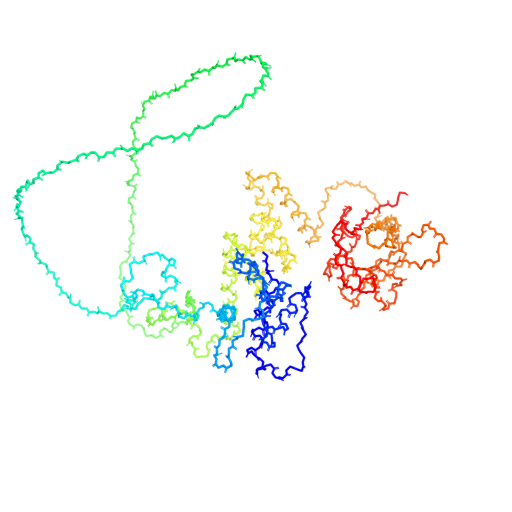 . CYS A 1 501 ? 18.842 11.823 -11.308 1.00 79.25 501 CYS A N 1
ATOM 3768 C CA . CYS A 1 501 ? 18.306 13.151 -11.598 1.00 79.25 501 CYS A CA 1
ATOM 3769 C C . CYS A 1 501 ? 19.465 14.144 -11.703 1.00 79.25 501 CYS A C 1
ATOM 3771 O O . CYS A 1 501 ? 20.255 14.257 -10.767 1.00 79.25 501 CYS A O 1
ATOM 3773 N N . TYR A 1 502 ? 19.578 14.858 -12.818 1.00 81.62 502 TYR A N 1
ATOM 3774 C CA . TYR A 1 502 ? 20.539 15.950 -12.951 1.00 81.62 502 TYR A CA 1
ATOM 3775 C C . TYR A 1 502 ? 20.036 17.184 -12.204 1.00 81.62 502 TYR A C 1
ATOM 3777 O O . TYR A 1 502 ? 18.842 17.496 -12.222 1.00 81.62 502 TYR A O 1
ATOM 3785 N N . SER A 1 503 ? 20.959 17.878 -11.547 1.00 80.44 503 SER A N 1
ATOM 3786 C CA . SER A 1 503 ? 20.658 19.046 -10.727 1.00 80.44 503 SER A CA 1
ATOM 3787 C C . SER A 1 503 ? 20.399 20.304 -11.573 1.00 80.44 503 SER A C 1
ATOM 3789 O O . SER A 1 503 ? 20.983 20.434 -12.655 1.00 80.44 503 SER A O 1
ATOM 3791 N N . PRO A 1 504 ? 19.593 21.274 -11.088 1.00 75.44 504 PRO A N 1
ATOM 3792 C CA . PRO A 1 504 ? 19.429 22.582 -11.731 1.00 75.44 504 PRO A CA 1
ATOM 3793 C C . PRO A 1 504 ? 20.732 23.386 -11.897 1.00 75.44 504 PRO A C 1
ATOM 3795 O O . PRO A 1 504 ? 20.773 24.334 -12.674 1.00 75.44 504 PRO A O 1
ATOM 3798 N N . SER A 1 505 ? 21.803 23.014 -11.185 1.00 74.81 505 SER A N 1
ATOM 3799 C CA . SER A 1 505 ? 23.149 23.576 -11.364 1.00 74.81 505 SER A CA 1
ATOM 3800 C C . SER A 1 505 ? 23.863 23.093 -12.639 1.00 74.81 505 SER A C 1
ATOM 3802 O O . SER A 1 505 ? 24.883 23.666 -13.015 1.00 74.81 505 SER A O 1
ATOM 3804 N N . VAL A 1 506 ? 23.338 22.058 -13.309 1.00 73.19 506 VAL A N 1
ATOM 3805 C CA . VAL A 1 506 ? 23.925 21.428 -14.510 1.00 73.19 506 VAL A CA 1
ATOM 3806 C C . VAL A 1 506 ? 23.026 21.574 -15.740 1.00 73.19 506 VAL A C 1
ATOM 3808 O O . VAL A 1 506 ? 23.522 21.696 -16.856 1.00 73.19 506 VAL A O 1
ATOM 3811 N N . LEU A 1 507 ? 21.704 21.579 -15.550 1.00 72.69 507 LEU A N 1
ATOM 3812 C CA . LEU A 1 507 ? 20.704 21.766 -16.605 1.00 72.69 507 LEU A CA 1
ATOM 3813 C C . LEU A 1 507 ? 19.679 22.816 -16.165 1.00 72.69 507 LEU A C 1
ATOM 3815 O O . LEU A 1 507 ? 19.338 22.889 -14.991 1.00 72.69 507 LEU A O 1
ATOM 3819 N N . SER A 1 508 ? 19.118 23.582 -17.103 1.00 67.62 508 SER A N 1
ATOM 3820 C CA . SER A 1 508 ? 18.183 24.689 -16.814 1.00 67.62 508 SER A CA 1
ATOM 3821 C C . SER A 1 508 ? 16.869 24.287 -16.116 1.00 67.62 508 SER A C 1
ATOM 3823 O O . SER A 1 508 ? 16.110 25.154 -15.686 1.00 67.62 508 SER A O 1
ATOM 3825 N N . ALA A 1 509 ? 16.600 22.988 -15.984 1.00 64.69 509 ALA A N 1
ATOM 3826 C CA . ALA A 1 509 ? 15.546 22.412 -15.160 1.00 64.69 509 ALA A CA 1
ATOM 3827 C C . ALA A 1 509 ? 16.003 21.037 -14.622 1.00 64.69 509 ALA A C 1
ATOM 3829 O O . ALA A 1 509 ? 16.778 20.354 -15.299 1.00 64.69 509 ALA A O 1
ATOM 3830 N N . PRO A 1 510 ? 15.515 20.586 -13.447 1.00 65.56 510 PRO A N 1
ATOM 3831 C CA . PRO A 1 510 ? 15.871 19.277 -12.901 1.00 65.56 510 PRO A CA 1
ATOM 3832 C C . PRO A 1 510 ? 15.357 18.155 -13.814 1.00 65.56 510 PRO A C 1
ATOM 3834 O O . PRO A 1 510 ? 14.149 18.008 -14.021 1.00 65.56 510 PRO A O 1
ATOM 3837 N N . TYR A 1 511 ? 16.274 17.357 -14.363 1.00 73.62 511 TYR A N 1
ATOM 3838 C CA . TYR A 1 511 ? 15.965 16.362 -15.391 1.00 73.62 511 TYR A CA 1
ATOM 3839 C C . TYR A 1 511 ? 16.226 14.937 -14.900 1.00 73.62 511 TYR A C 1
ATOM 3841 O O . TYR A 1 511 ? 17.362 14.544 -14.627 1.00 73.62 511 TYR A O 1
ATOM 3849 N N . TRP A 1 512 ? 15.166 14.132 -14.847 1.00 70.19 512 TRP A N 1
ATOM 3850 C CA . TRP A 1 512 ? 15.256 12.706 -14.548 1.00 70.19 512 TRP A CA 1
ATOM 3851 C C . TRP A 1 512 ? 15.767 11.932 -15.764 1.00 70.19 512 TRP A C 1
ATOM 3853 O O . TRP A 1 512 ? 15.043 11.738 -16.742 1.00 70.19 512 TRP A O 1
ATOM 3863 N N . ALA A 1 513 ? 17.001 11.437 -15.677 1.00 65.19 513 ALA A N 1
ATOM 3864 C CA . ALA A 1 513 ? 17.573 10.537 -16.660 1.00 65.19 513 ALA A CA 1
ATOM 3865 C C . ALA A 1 513 ? 16.716 9.268 -16.783 1.00 65.19 513 ALA A C 1
ATOM 3867 O O . ALA A 1 513 ? 16.363 8.616 -15.790 1.00 65.19 513 ALA A O 1
ATOM 3868 N N . SER A 1 514 ? 16.423 8.875 -18.022 1.00 67.69 514 SER A N 1
ATOM 3869 C CA . SER A 1 514 ? 15.953 7.523 -18.300 1.00 67.69 514 SER A CA 1
ATOM 3870 C C . SER A 1 514 ? 17.048 6.512 -17.922 1.00 67.69 514 SER A C 1
ATOM 3872 O O . SER A 1 514 ? 18.231 6.847 -17.829 1.00 67.69 514 SER A O 1
ATOM 3874 N N . SER A 1 515 ? 16.681 5.238 -17.794 1.00 59.50 515 SER A N 1
ATOM 3875 C CA . SER A 1 515 ? 17.651 4.147 -17.616 1.00 59.50 515 SER A CA 1
ATOM 3876 C C . SER A 1 515 ? 18.542 3.889 -18.843 1.00 59.50 515 SER A C 1
ATOM 3878 O O . SER A 1 515 ? 19.371 2.987 -18.793 1.00 59.50 515 SER A O 1
ATOM 3880 N N . THR A 1 516 ? 18.373 4.646 -19.936 1.00 64.88 516 THR A N 1
ATOM 3881 C CA . THR A 1 516 ? 19.298 4.682 -21.082 1.00 64.88 516 THR A CA 1
ATOM 3882 C C . THR A 1 516 ? 20.160 5.947 -21.114 1.00 64.88 516 THR A C 1
ATOM 3884 O O . THR A 1 516 ? 21.140 5.966 -21.844 1.00 64.88 516 THR A O 1
ATOM 3887 N N . HIS A 1 517 ? 19.828 6.995 -20.347 1.00 72.50 517 HIS A N 1
ATOM 3888 C CA . HIS A 1 517 ? 20.588 8.255 -20.304 1.00 72.50 517 HIS A CA 1
ATOM 3889 C C . HIS A 1 517 ? 21.603 8.299 -19.158 1.00 72.50 517 HIS A C 1
ATOM 3891 O O . HIS A 1 517 ? 22.561 9.067 -19.229 1.00 72.50 517 HIS A O 1
ATOM 3897 N N . MET A 1 518 ? 21.395 7.515 -18.094 1.00 78.88 518 MET A N 1
ATOM 3898 C CA . MET A 1 518 ? 22.408 7.297 -17.065 1.00 78.88 518 MET A CA 1
ATOM 3899 C C . MET A 1 518 ? 22.217 5.953 -16.360 1.00 78.88 518 MET A C 1
ATOM 3901 O O . MET A 1 518 ? 21.097 5.528 -16.078 1.00 78.88 518 MET A O 1
ATOM 3905 N N . THR A 1 519 ? 23.335 5.297 -16.066 1.00 81.50 519 THR A N 1
ATOM 3906 C CA . THR A 1 519 ? 23.432 4.063 -15.291 1.00 81.50 519 THR A CA 1
ATOM 3907 C C . THR A 1 519 ? 24.654 4.126 -14.379 1.00 81.50 519 THR A C 1
ATOM 3909 O O . THR A 1 519 ? 25.639 4.803 -14.669 1.00 81.50 519 THR A O 1
ATOM 3912 N N . VAL A 1 520 ? 24.602 3.391 -13.274 1.00 83.44 520 VAL A N 1
ATOM 3913 C CA . VAL A 1 520 ? 25.756 3.128 -12.411 1.00 83.44 520 VAL A CA 1
ATOM 3914 C C . VAL A 1 520 ? 25.802 1.623 -12.189 1.00 83.44 520 VAL A C 1
ATOM 3916 O O . VAL A 1 520 ? 24.750 1.003 -12.030 1.00 83.44 520 VAL A O 1
ATOM 3919 N N . SER A 1 521 ? 26.990 1.021 -12.233 1.00 84.81 521 SER A N 1
ATOM 3920 C CA . SER A 1 521 ? 27.171 -0.429 -12.129 1.00 84.81 521 SER A CA 1
ATOM 3921 C C . SER A 1 521 ? 28.308 -0.791 -11.175 1.00 84.81 521 SER A C 1
ATOM 3923 O O . SER A 1 521 ? 29.414 -0.262 -11.265 1.00 84.81 521 SER A O 1
ATOM 3925 N N . LYS A 1 522 ? 28.040 -1.721 -10.252 1.00 84.44 522 LYS A N 1
ATOM 3926 C CA . LYS A 1 522 ? 29.033 -2.215 -9.292 1.00 84.44 522 LYS A CA 1
ATOM 3927 C C . LYS A 1 522 ? 29.947 -3.256 -9.936 1.00 84.44 522 LYS A C 1
ATOM 3929 O O . LYS A 1 522 ? 29.458 -4.248 -10.479 1.00 84.44 522 LYS A O 1
ATOM 3934 N N . ARG A 1 523 ? 31.262 -3.054 -9.833 1.00 82.50 523 ARG A N 1
ATOM 3935 C CA . ARG A 1 523 ? 32.317 -3.944 -10.340 1.00 82.50 523 ARG A CA 1
ATOM 3936 C C . ARG A 1 523 ? 33.383 -4.179 -9.263 1.00 82.50 523 ARG A C 1
ATOM 3938 O O . ARG A 1 523 ? 33.534 -3.390 -8.332 1.00 82.50 523 ARG A O 1
ATOM 3945 N N . PHE A 1 524 ? 34.133 -5.269 -9.395 1.00 81.38 524 PHE A N 1
ATOM 3946 C CA . PHE A 1 524 ? 35.400 -5.438 -8.682 1.00 81.38 524 PHE A CA 1
ATOM 3947 C C . PHE A 1 524 ? 36.543 -4.991 -9.587 1.00 81.38 524 PHE A C 1
ATOM 3949 O O . PHE A 1 524 ? 36.591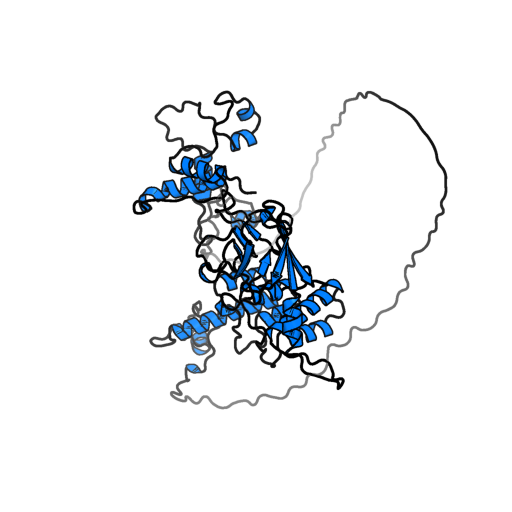 -5.394 -10.752 1.00 81.38 524 PHE A O 1
ATOM 3956 N N . ARG A 1 525 ? 37.489 -4.227 -9.035 1.00 77.06 525 ARG A N 1
ATOM 3957 C CA . ARG A 1 525 ? 38.807 -4.067 -9.654 1.00 77.06 525 ARG A CA 1
ATOM 3958 C C . ARG A 1 525 ? 39.532 -5.415 -9.542 1.00 77.06 525 ARG A C 1
ATOM 3960 O O . ARG A 1 525 ? 39.666 -5.935 -8.431 1.00 77.06 525 ARG A O 1
ATOM 3967 N N . ARG A 1 526 ? 39.891 -6.002 -10.688 1.00 66.75 526 ARG A N 1
ATOM 3968 C CA . ARG A 1 526 ? 40.732 -7.209 -10.754 1.00 66.75 526 ARG A CA 1
ATOM 3969 C C . ARG A 1 526 ? 42.164 -6.865 -10.354 1.00 66.75 526 ARG A C 1
ATOM 3971 O O . ARG A 1 526 ? 42.594 -5.749 -10.719 1.00 66.75 526 ARG A O 1
#

Secondary structure (DSSP, 8-state):
---HHHHHHHHHHHHHHHTTTGGG-S------S-HHHHHHHHHHHHTS-SSPBPTTGGG-THHHH-HHHHHH-B-TT----TT-----HHHHHHHHHHTS-S-TTSPPPPBPTTGGG-----HHHHTT-B-TT----------------------------------------------------------------------------------PPPP-------------GGGSPBPTTGGG-----HHHHHHSB-GGGSTT-S-HHHHHHHHHHHHHHHHHHHHHHT-HHHHHHHHTT-GGGSS---TT-S--HHHHHHHTT-HHHHHHHHHTS---TTPPPTTS--HHHHHHHHHHH-TT--HHHHHHHHHHHHHHHHHT----PPPP------SHHHHHHHHTTEEEEEEESS-GGG-EEEEEEEEEETTEEEEEE---S---PPP-EEEEEGGGS-EEEEES-SS--SPPSEEES-TT--S-TTTSPTT----EEEPTTTSSS-EE--TTTEEEEEEE--

Organism: Polarella glacialis (NCBI:txid89957)

pLDDT: mean 74.26, std 23.43, range [28.83, 98.44]

InterPro domains:
  IPR019406 Aprataxin and PNK-like factor, PBZ domain [PF10283] (110-133)
  IPR019406 Aprataxin and PNK-like factor, PBZ domain [PF10283] (237-260)
  IPR036770 Ankyrin repeat-containing domain superfamily [G3DSA:1.25.40.20] (197-363)

Radius of gyration: 39.21 Å; chains: 1; bounding box: 114×94×108 Å